Protein AF-0000000080987354 (afdb_homodimer)

InterPro domains:
  IPR000308 14-3-3 protein [PR00305] (146-175)
  IPR000308 14-3-3 protein [PR00305] (195-219)
  IPR000308 14-3-3 protein [PR00305] (226-248)
  IPR000308 14-3-3 protein [PR00305] (261-287)
  IPR000308 14-3-3 protein [PR00305] (288-314)
  IPR000308 14-3-3 protein [PR00305] (315-344)
  IPR000308 14-3-3 protein [PTHR18860] (112-346)
  IPR023409 14-3-3 protein, conserved site [PS00796] (152-162)
  IPR023409 14-3-3 protein, conserved site [PS00797] (324-343)
  IPR023410 14-3-3 domain [PF00244] (118-342)
  IPR023410 14-3-3 domain [SM00101] (112-355)
  IPR036815 14-3-3 domain superfamily [G3DSA:1.20.190.20] (98-355)
  IPR036815 14-3-3 domain superfamily [SSF48445] (111-344)

Solvent-accessible surface area (backbone atoms only — not comparable to full-atom values): 40795 Å² total; per-residue (Å²): 132,88,70,72,67,70,60,52,59,56,49,54,55,51,52,52,52,50,48,60,56,58,67,63,44,78,74,71,65,67,64,77,86,67,73,67,73,64,53,58,62,56,54,55,50,52,55,56,49,56,61,59,57,66,59,71,58,81,81,76,62,86,67,71,72,75,71,72,77,63,68,74,66,72,68,70,62,70,79,76,69,72,75,68,77,72,81,64,68,83,77,51,79,74,71,66,58,74,62,69,77,68,76,69,81,90,68,78,73,50,73,51,55,46,26,51,50,49,22,52,50,22,52,73,33,68,36,32,69,58,16,37,55,26,38,51,50,34,58,66,66,40,78,85,50,62,73,51,73,67,54,49,39,52,43,50,50,17,49,50,52,49,51,46,52,50,51,52,22,44,53,46,46,50,51,50,36,53,54,32,53,75,71,62,40,62,72,59,32,52,56,44,50,53,53,45,50,52,49,51,50,51,49,49,53,55,38,50,53,52,47,50,46,35,67,72,43,53,50,76,36,38,80,49,60,68,51,37,30,49,47,27,36,50,48,13,49,43,25,44,57,50,31,71,72,43,60,72,70,60,16,52,51,24,44,50,51,16,50,53,28,40,50,56,19,45,55,48,28,70,74,65,43,61,58,49,36,48,67,48,41,39,43,39,38,44,50,18,44,42,28,37,76,72,66,66,31,54,65,61,14,46,51,47,27,49,49,49,44,52,49,19,62,75,44,50,88,72,53,52,79,82,53,38,60,56,24,51,53,49,43,48,50,34,51,50,45,48,53,51,51,54,50,50,56,48,49,54,53,48,53,51,47,56,61,66,64,53,76,78,75,84,68,90,78,133,133,87,70,72,66,71,60,52,60,56,49,53,56,51,52,52,52,49,48,62,58,59,66,62,45,81,76,75,65,68,67,76,86,67,73,66,74,64,54,58,63,54,55,57,53,52,54,56,50,56,60,58,58,66,59,70,58,82,79,76,62,84,66,72,71,74,71,71,78,64,66,76,66,74,68,71,61,70,79,77,71,75,72,70,77,71,81,64,68,81,76,50,7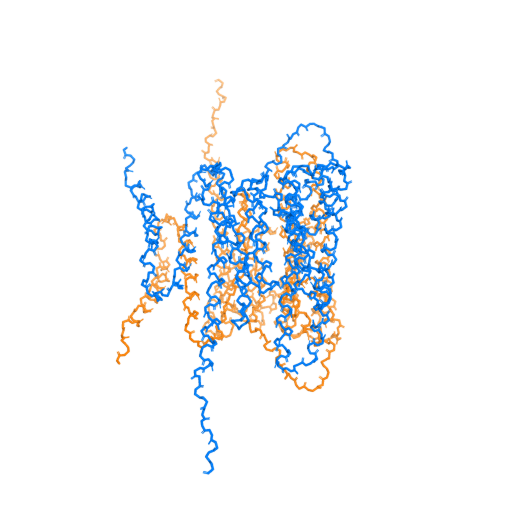8,74,72,67,59,75,62,67,76,68,77,68,81,91,69,79,75,49,73,52,54,46,25,52,50,49,23,52,52,22,53,72,33,68,36,32,70,59,16,37,54,25,39,50,50,35,58,67,66,40,78,85,49,63,73,50,73,66,52,49,40,52,42,49,51,18,50,49,54,49,49,47,52,50,51,51,23,45,53,46,48,51,52,51,36,54,53,32,52,76,70,64,39,62,70,59,30,54,55,43,49,52,52,45,50,52,49,51,50,52,49,48,52,53,37,50,52,53,47,49,47,37,68,72,44,52,48,75,36,38,80,50,60,70,51,39,29,50,46,26,35,51,48,12,49,43,26,42,56,48,30,72,74,43,59,71,70,58,16,52,52,22,44,50,49,15,52,53,27,40,50,54,20,47,55,49,28,71,74,66,45,60,60,48,35,48,66,50,41,40,42,38,42,42,50,18,44,42,29,35,73,73,66,66,31,56,67,61,13,44,50,45,27,49,50,49,45,53,49,17,62,74,46,49,87,73,54,53,78,82,55,38,59,56,24,50,53,48,45,49,51,37,50,50,44,48,53,52,53,54,52,50,56,49,50,54,52,47,53,50,48,57,62,69,62,54,74,79,77,84,66,90,79,134

Foldseek 3Di:
DPDPPVVVVVVVVVVVVVCVVVVPPVPVVPPDCPPPVVVVVVVVVVVVVVVVVVVPDPDPPLPPPPPPPPPPPPPPDPPPPPCPPADADPDLPPPSPVPPPPPDDDDDDDLLRVLLVVLVVCVVVVNLVVNLVSLVVNQVVDDLAADDSSSLSSNSVSLCSVLVVLLVVLVVLVVVLVVCVVVVVVVVNVVSVVVSVVSLVVLVVSLVVLLCSLVPHQCSSDDALLSNLQSLLVNLVSLLVNLLPDDDPSNVVSLVSNVVSLVVSQVSCVVHPQLLALSNLSSLSVVLSSCCPRVVNNPVSLVSLVVSLVRNVVCLVVDDPVSNVSSVVSSVSSVVSNVSSVVVVVVVVVVVVVVVPPDPPPPDDD/DPDPPVVVVVVVVVVVVVCVVVVPPVPVVPDDCPPVVVVVVVVVVVVVVVVVVVPPDPDPPLPQPPPPPPPPPVPPDPPPPPCPPADADPDLPPPSPVPPPPPDDDDDDDLLRVLLVVLVVCVVVVNLVVNLVSLVVNQVVDDLAADDSSSLSSNSVSLCSVLVVLLVVLVVLVVVLVVCVVVVVVVVNVVSVVVSVVSLVVLVVSLVVLLCSLVPHQCSSDDALLSNLQSLLVNLVSLLVNLLPDDDPSNVVSLVSNVVSLVVSQVSCVVHPQLLALSNLSSLSVVLSSCCPRVVNNPVSLVSLVVSLVRNVVCLVVDDPVSNVSSVVSSVSSVVSNVSSVVVVVVVVVVVVVVVPPPPPPPDDD

Nearest PDB structures (foldseek):
  8qtf-assembly1_B  TM=9.811E-01  e=9.400E-25  Arabidopsis thaliana
  5nwk-assembly2_B  TM=9.697E-01  e=3.583E-25  Nicotiana tabacum
  1o9c-assembly1_A-2  TM=9.876E-01  e=1.981E-24  Nicotiana tabacum
  1o9e-assembly1_A  TM=9.869E-01  e=2.259E-24  Nicotiana tabacum
  5nwk-assembly1_G  TM=9.893E-01  e=1.736E-24  Nicotiana tabacum

Radius of gyration: 29.27 Å; Cα contacts (8 Å, |Δi|>4): 600; chains: 2; bounding box: 124×73×69 Å

Structure (mmCIF, N/CA/C/O backbone):
data_AF-0000000080987354-model_v1
#
loop_
_entity.id
_entity.type
_entity.pdbx_description
1 polymer '14-3-3 domain-containing protein'
#
loop_
_atom_site.group_PDB
_atom_site.id
_atom_site.type_symbol
_atom_site.label_atom_id
_atom_site.label_alt_id
_atom_site.label_comp_id
_atom_site.label_asym_id
_atom_site.label_entity_id
_atom_site.label_seq_id
_atom_site.pdbx_PDB_ins_code
_atom_site.Cartn_x
_atom_site.Cartn_y
_atom_site.Cartn_z
_atom_site.occupancy
_atom_site.B_iso_or_equiv
_atom_site.auth_seq_id
_atom_site.auth_comp_id
_atom_site.auth_asym_id
_atom_site.auth_atom_id
_atom_site.pdbx_PDB_model_num
ATOM 1 N N . MET A 1 1 ? 24.188 21.422 -40.969 1 19.66 1 MET A N 1
ATOM 2 C CA . MET A 1 1 ? 23.125 22.406 -41.094 1 19.66 1 MET A CA 1
ATOM 3 C C . MET A 1 1 ? 21.812 21.875 -40.531 1 19.66 1 MET A C 1
ATOM 5 O O . MET A 1 1 ? 21.047 21.203 -41.25 1 19.66 1 MET A O 1
ATOM 9 N N . PHE A 1 2 ? 21.891 21.156 -39.375 1 25.34 2 PHE A N 1
ATOM 10 C CA . PHE A 1 2 ? 21.047 20.375 -38.469 1 25.34 2 PHE A CA 1
ATOM 11 C C . PHE A 1 2 ? 19.781 21.156 -38.125 1 25.34 2 PHE A C 1
ATOM 13 O O . PHE A 1 2 ? 19.844 22.172 -37.438 1 25.34 2 PHE A O 1
ATOM 20 N N . ASP A 1 3 ? 18.766 21.156 -39.031 1 23.64 3 ASP A N 1
ATOM 21 C CA . ASP A 1 3 ? 17.672 22.016 -39.5 1 23.64 3 ASP A CA 1
ATOM 22 C C . ASP A 1 3 ? 16.766 22.422 -38.344 1 23.64 3 ASP A C 1
ATOM 24 O O . ASP A 1 3 ? 16.719 21.734 -37.312 1 23.64 3 ASP A O 1
ATOM 28 N N . SER A 1 4 ? 16.156 23.734 -38.375 1 25.22 4 SER A N 1
ATOM 29 C CA . SER A 1 4 ? 15.242 24.766 -37.906 1 25.22 4 SER A CA 1
ATOM 30 C C . SER A 1 4 ? 13.883 24.172 -37.531 1 25.22 4 SER A C 1
ATOM 32 O O . SER A 1 4 ? 13.078 24.844 -36.875 1 25.22 4 SER A O 1
ATOM 34 N N . ASN A 1 5 ? 13.547 23.047 -38.188 1 24.89 5 ASN A N 1
ATOM 35 C CA . ASN A 1 5 ? 12.141 22.641 -38.125 1 24.89 5 ASN A CA 1
ATOM 36 C C . ASN A 1 5 ? 11.797 22.047 -36.75 1 24.89 5 ASN A C 1
ATOM 38 O O . ASN A 1 5 ? 10.625 21.906 -36.406 1 24.89 5 ASN A O 1
ATOM 42 N N . LEU A 1 6 ? 12.781 21.328 -36.094 1 26.95 6 LEU A N 1
ATOM 43 C CA . LEU A 1 6 ? 12.43 20.703 -34.812 1 26.95 6 LEU A CA 1
ATOM 44 C C . LEU A 1 6 ? 12.172 21.766 -33.75 1 26.95 6 LEU A C 1
ATOM 46 O O . LEU A 1 6 ? 11.508 21.5 -32.75 1 26.95 6 LEU A O 1
ATOM 50 N N . TYR A 1 7 ? 12.836 23.016 -33.969 1 26.66 7 TYR A N 1
ATOM 51 C CA . TYR A 1 7 ? 12.656 24.141 -33.031 1 26.66 7 TYR A CA 1
ATOM 52 C C . TYR A 1 7 ? 11.25 24.703 -33.125 1 26.66 7 TYR A C 1
ATOM 54 O O . TYR A 1 7 ? 10.727 25.266 -32.156 1 26.66 7 TYR A O 1
ATOM 62 N N . HIS A 1 8 ? 10.727 24.734 -34.375 1 26.8 8 HIS A N 1
ATOM 63 C CA . HIS A 1 8 ? 9.43 25.391 -34.562 1 26.8 8 HIS A CA 1
ATOM 64 C C . HIS A 1 8 ? 8.32 24.625 -33.875 1 26.8 8 HIS A C 1
ATOM 66 O O . HIS A 1 8 ? 7.336 25.203 -33.406 1 26.8 8 HIS A O 1
ATOM 72 N N . HIS A 1 9 ? 8.43 23.281 -33.875 1 27.08 9 HIS A N 1
ATOM 73 C CA . HIS A 1 9 ? 7.309 22.547 -33.281 1 27.08 9 HIS A CA 1
ATOM 74 C C . HIS A 1 9 ? 7.285 22.688 -31.766 1 27.08 9 HIS A C 1
ATOM 76 O O . HIS A 1 9 ? 6.23 22.531 -31.141 1 27.08 9 HIS A O 1
ATOM 82 N N . ALA A 1 10 ? 8.484 22.906 -31.141 1 27.75 10 ALA A N 1
ATOM 83 C CA . ALA A 1 10 ? 8.523 23.125 -29.703 1 27.75 10 ALA A CA 1
ATOM 84 C C . ALA A 1 10 ? 7.879 24.469 -29.328 1 27.75 10 ALA A C 1
ATOM 86 O O . ALA A 1 10 ? 7.242 24.578 -28.281 1 27.75 10 ALA A O 1
ATOM 87 N N . ILE A 1 11 ? 8.062 25.5 -30.25 1 28.14 11 ILE A N 1
ATOM 88 C CA . ILE A 1 11 ? 7.523 26.828 -29.969 1 28.14 11 ILE A CA 1
ATOM 89 C C . ILE A 1 11 ? 5.996 26.781 -30.016 1 28.14 11 ILE A C 1
ATOM 91 O O . ILE A 1 11 ? 5.324 27.438 -29.219 1 28.14 11 ILE A O 1
ATOM 95 N N . HIS A 1 12 ? 5.465 25.984 -30.922 1 28.22 12 HIS A N 1
ATOM 96 C CA . HIS A 1 12 ? 4.008 26.016 -31.016 1 28.22 12 HIS A CA 1
ATOM 97 C C . HIS A 1 12 ? 3.363 25.359 -29.797 1 28.22 12 HIS A C 1
ATOM 99 O O . HIS A 1 12 ? 2.193 25.609 -29.5 1 28.22 12 HIS A O 1
ATOM 105 N N . VAL A 1 13 ? 4.129 24.422 -29.203 1 28.81 13 VAL A N 1
ATOM 106 C CA . VAL A 1 13 ? 3.52 23.828 -28.016 1 28.81 13 VAL A CA 1
ATOM 107 C C . VAL A 1 13 ? 3.545 24.844 -26.875 1 28.81 13 VAL A C 1
ATOM 109 O O . VAL A 1 13 ? 2.594 24.938 -26.094 1 28.81 13 VAL A O 1
ATOM 112 N N . GLN A 1 14 ? 4.555 25.781 -26.891 1 27.77 14 GLN A N 1
ATOM 113 C CA . GLN A 1 14 ? 4.559 26.844 -25.875 1 27.77 14 GLN A CA 1
ATOM 114 C C . GLN A 1 14 ? 3.41 27.812 -26.094 1 27.77 14 GLN A C 1
ATOM 116 O O . GLN A 1 14 ? 2.768 28.25 -25.141 1 27.77 14 GLN A O 1
ATOM 121 N N . SER A 1 15 ? 3.213 28.219 -27.312 1 29.03 15 SER A N 1
ATOM 122 C CA . SER A 1 15 ? 2.178 29.219 -27.578 1 29.03 15 SER A CA 1
ATOM 123 C C . SER A 1 15 ? 0.788 28.656 -27.297 1 29.03 15 SER A C 1
ATOM 125 O O . SER A 1 15 ? -0.123 29.391 -26.922 1 29.03 15 SER A O 1
ATOM 127 N N . ALA A 1 16 ? 0.668 27.359 -27.516 1 27.86 16 ALA A N 1
ATOM 128 C CA . ALA A 1 16 ? -0.655 26.828 -27.188 1 27.86 16 ALA A CA 1
ATOM 129 C C . ALA A 1 16 ? -0.905 26.844 -25.688 1 27.86 16 ALA A C 1
ATOM 131 O O . ALA A 1 16 ? -2.025 27.109 -25.234 1 27.86 16 ALA A O 1
ATOM 132 N N . TRP A 1 17 ? 0.173 26.766 -24.891 1 28.03 17 TRP A N 1
ATOM 133 C CA . TRP A 1 17 ? -0.014 26.891 -23.438 1 28.03 17 TRP A CA 1
ATOM 134 C C . TRP A 1 17 ? -0.324 28.328 -23.062 1 28.03 17 TRP A C 1
ATOM 136 O O . TRP A 1 17 ? -1.15 28.594 -22.188 1 28.03 17 TRP A O 1
ATOM 146 N N . GLU A 1 18 ? 0.275 29.297 -23.703 1 31.09 18 GLU A N 1
ATOM 147 C CA . GLU A 1 18 ? -0.041 30.703 -23.422 1 31.09 18 GLU A CA 1
ATOM 148 C C . GLU A 1 18 ? -1.485 31.016 -23.781 1 31.09 18 GLU A C 1
ATOM 150 O O . GLU A 1 18 ? -2.158 31.781 -23.078 1 31.09 18 GLU A O 1
ATOM 155 N N . CYS A 1 19 ? -1.958 30.484 -24.828 1 27.88 19 CYS A N 1
ATOM 156 C CA . CYS A 1 19 ? -3.334 30.797 -25.203 1 27.88 19 CYS A CA 1
ATOM 157 C C . CYS A 1 19 ? -4.316 30.156 -24.234 1 27.88 19 CYS A C 1
ATOM 159 O O . CYS A 1 19 ? -5.348 30.75 -23.906 1 27.88 19 CYS A O 1
ATOM 161 N N . VAL A 1 20 ? -3.988 28.984 -23.734 1 29.02 20 VAL A N 1
ATOM 162 C CA . VAL A 1 20 ? -4.934 28.438 -22.766 1 29.02 20 VAL A CA 1
ATOM 163 C C . VAL A 1 20 ? -4.922 29.297 -21.484 1 29.02 20 VAL A C 1
ATOM 165 O O . VAL A 1 20 ? -5.977 29.578 -20.922 1 29.02 20 VAL A O 1
ATOM 168 N N . ILE A 1 21 ? -3.771 29.906 -21.109 1 29.06 21 ILE A N 1
ATOM 169 C CA . ILE A 1 21 ? -3.797 30.766 -19.938 1 29.06 21 ILE A CA 1
ATOM 170 C C . ILE A 1 21 ? -4.488 32.094 -20.281 1 29.06 21 ILE A C 1
ATOM 172 O O . ILE A 1 21 ? -5.238 32.625 -19.469 1 29.06 21 ILE A O 1
ATOM 176 N N . HIS A 1 22 ? -4.191 32.656 -21.438 1 28.95 22 HIS A N 1
ATOM 177 C CA . HIS A 1 22 ? -4.82 33.938 -21.719 1 28.95 22 HIS A CA 1
ATOM 178 C C . HIS A 1 22 ? -6.32 33.781 -21.953 1 28.95 22 HIS A C 1
ATOM 180 O O . HIS A 1 22 ? -7.043 34.781 -22.094 1 28.95 22 HIS A O 1
ATOM 186 N N . ALA A 1 23 ? -6.723 32.688 -22.438 1 29.28 23 ALA A N 1
ATOM 187 C CA . ALA A 1 23 ? -8.164 32.594 -22.672 1 29.28 23 ALA A CA 1
ATOM 188 C C . ALA A 1 23 ? -8.93 32.719 -21.359 1 29.28 23 ALA A C 1
ATOM 190 O O . ALA A 1 23 ? -10.164 32.844 -21.375 1 29.28 23 ALA A O 1
ATOM 191 N N . PHE A 1 24 ? -8.234 32.594 -20.203 1 29.56 24 PHE A N 1
ATOM 192 C CA . PHE A 1 24 ? -9 32.844 -18.984 1 29.56 24 PHE A CA 1
ATOM 193 C C . PHE A 1 24 ? -9.047 34.312 -18.656 1 29.56 24 PHE A C 1
ATOM 195 O O . PHE A 1 24 ? -8.328 34.781 -17.781 1 29.56 24 PHE A O 1
ATOM 202 N N . SER A 1 25 ? -9.133 35.125 -19.719 1 24.88 25 SER A N 1
ATOM 203 C CA . SER A 1 25 ? -9.477 36.5 -19.297 1 24.88 25 SER A CA 1
ATOM 204 C C . SER A 1 25 ? -10.734 36.5 -18.438 1 24.88 25 SER A C 1
ATOM 206 O O . SER A 1 25 ? -11.68 35.75 -18.703 1 24.88 25 SER A O 1
ATOM 208 N N . PRO A 1 26 ? -10.625 37.188 -17.188 1 27.36 26 PRO A N 1
ATOM 209 C CA . PRO A 1 26 ? -11.727 37.25 -16.234 1 27.36 26 PRO A CA 1
ATOM 210 C C . PRO A 1 26 ? -13.062 37.594 -16.891 1 27.36 26 PRO A C 1
ATOM 212 O O . PRO A 1 26 ? -14.125 37.25 -16.359 1 27.36 26 PRO A O 1
ATOM 215 N N . ASP A 1 27 ? -13.008 38.562 -17.812 1 26.31 27 ASP A N 1
ATOM 216 C CA . ASP A 1 27 ? -14.305 39.094 -18.188 1 26.31 27 ASP A CA 1
ATOM 217 C C . ASP A 1 27 ? -15.133 38.094 -18.969 1 26.31 27 ASP A C 1
ATOM 219 O O . ASP A 1 27 ? -16.344 38.25 -19.141 1 26.31 27 ASP A O 1
ATOM 223 N N . LYS A 1 28 ? -14.391 37.438 -19.953 1 29.59 28 LYS A N 1
ATOM 224 C CA . LYS A 1 28 ? -15.305 36.688 -20.812 1 29.59 28 LYS A CA 1
ATOM 225 C C . LYS A 1 28 ? -15.797 35.438 -20.109 1 29.59 28 LYS A C 1
ATOM 227 O O . LYS A 1 28 ? -16.125 34.438 -20.766 1 29.59 28 LYS A O 1
ATOM 232 N N . ILE A 1 29 ? -15.438 35.156 -18.797 1 28.23 29 ILE A N 1
ATOM 233 C CA . ILE A 1 29 ? -16.016 34 -18.078 1 28.23 29 ILE A CA 1
ATOM 234 C C . ILE A 1 29 ? -17.531 34.094 -18.109 1 28.23 29 ILE A C 1
ATOM 236 O O . ILE A 1 29 ? -18.219 33.312 -17.438 1 28.23 29 ILE A O 1
ATOM 240 N N . LYS A 1 30 ? -18.031 35.188 -18.609 1 25.94 30 LYS A N 1
ATOM 241 C CA . LYS A 1 30 ? -19.469 35.25 -18.453 1 25.94 30 LYS A CA 1
ATOM 242 C C . LYS A 1 30 ? -20.156 34.188 -19.297 1 25.94 30 LYS A C 1
ATOM 244 O O . LYS A 1 30 ? -21.391 34.156 -19.391 1 25.94 30 LYS A O 1
ATOM 249 N N . THR A 1 31 ? -19.562 33.875 -20.453 1 25.83 31 THR A N 1
ATOM 250 C CA . THR A 1 31 ? -20.484 33.031 -21.203 1 25.83 31 THR A CA 1
ATOM 251 C C . THR A 1 31 ? -20.641 31.656 -20.547 1 25.83 31 THR A C 1
ATOM 253 O O . THR A 1 31 ? -19.672 31.094 -20.031 1 25.83 31 THR A O 1
ATOM 256 N N . PRO A 1 32 ? -21.984 31.062 -20.344 1 24.58 32 PRO A N 1
ATOM 257 C CA . PRO A 1 32 ? -22.469 30 -19.469 1 24.58 32 PRO A CA 1
ATOM 258 C C . PRO A 1 32 ? -21.578 28.75 -19.5 1 24.58 32 PRO A C 1
ATOM 260 O O . PRO A 1 32 ? -20.688 28.641 -20.344 1 24.58 32 PRO A O 1
ATOM 263 N N . VAL A 1 33 ? -22.25 27.547 -19.203 1 24.59 33 VAL A N 1
ATOM 264 C CA . VAL A 1 33 ? -22.047 26.188 -18.719 1 24.59 33 VAL A CA 1
ATOM 265 C C . VAL A 1 33 ? -21.25 25.391 -19.766 1 24.59 33 VAL A C 1
ATOM 267 O O . VAL A 1 33 ? -21.844 24.734 -20.641 1 24.59 33 VAL A O 1
ATOM 270 N N . LEU A 1 34 ? -20.5 25.984 -20.672 1 25.8 34 LEU A N 1
ATOM 271 C CA . LEU A 1 34 ? -19.844 25 -21.516 1 25.8 34 LEU A CA 1
ATOM 272 C C . LEU A 1 34 ? -19.078 24 -20.656 1 25.8 34 LEU A C 1
ATOM 274 O O . LEU A 1 34 ? -18.375 24.375 -19.719 1 25.8 34 LEU A O 1
ATOM 278 N N . ASP A 1 35 ? -19.484 22.641 -20.766 1 26.28 35 ASP A N 1
ATOM 279 C CA . ASP A 1 35 ? -19.266 21.453 -19.938 1 26.28 35 ASP A CA 1
ATOM 280 C C . ASP A 1 35 ? -17.766 21.234 -19.688 1 26.28 35 ASP A C 1
ATOM 282 O O . ASP A 1 35 ? -17.016 20.984 -20.641 1 26.28 35 ASP A O 1
ATOM 286 N N . SER A 1 36 ? -17.172 22.047 -18.891 1 26.66 36 SER A N 1
ATOM 287 C CA . SER A 1 36 ? -15.859 22.031 -18.266 1 26.66 36 SER A CA 1
ATOM 288 C C . SER A 1 36 ? -15.398 20.594 -18 1 26.66 36 SER A C 1
ATOM 290 O O . SER A 1 36 ? -14.289 20.375 -17.516 1 26.66 36 SER A O 1
ATOM 292 N N . TYR A 1 37 ? -16.406 19.688 -18.078 1 26.3 37 TYR A N 1
ATOM 293 C CA . TYR A 1 37 ? -16.016 18.328 -17.719 1 26.3 37 TYR A CA 1
ATOM 294 C C . TYR A 1 37 ? -15.094 17.719 -18.766 1 26.3 37 TYR A C 1
ATOM 296 O O . TYR A 1 37 ? -14.578 16.609 -18.594 1 26.3 37 TYR A O 1
ATOM 304 N N . LEU A 1 38 ? -15.164 18.344 -20.031 1 26.86 38 LEU A N 1
ATOM 305 C CA . LEU A 1 38 ? -14.375 17.688 -21.062 1 26.86 38 LEU A CA 1
ATOM 306 C C . LEU A 1 38 ? -12.891 17.969 -20.891 1 26.86 38 LEU A C 1
ATOM 308 O O . LEU A 1 38 ? -12.055 17.359 -21.562 1 26.86 38 LEU A O 1
ATOM 312 N N . PHE A 1 39 ? -12.602 19.078 -20.219 1 27.8 39 PHE A N 1
ATOM 313 C CA . PHE A 1 39 ? -11.203 19.5 -20.266 1 27.8 39 PHE A CA 1
ATOM 314 C C . PHE A 1 39 ? -10.352 18.625 -19.344 1 27.8 39 PHE A C 1
ATOM 316 O O . PHE A 1 39 ? -9.125 18.656 -19.422 1 27.8 39 PHE A O 1
ATOM 323 N N . LEU A 1 40 ? -10.969 18 -18.406 1 27.75 40 LEU A N 1
ATOM 324 C CA . LEU A 1 40 ? -10.094 17.344 -17.438 1 27.75 40 LEU A CA 1
ATOM 325 C C . LEU A 1 40 ? -9.359 16.172 -18.078 1 27.75 40 LEU A C 1
ATOM 327 O O . LEU A 1 40 ? -8.211 15.891 -17.734 1 27.75 40 LEU A O 1
ATOM 331 N N . PRO A 1 41 ? -10.031 15.477 -18.953 1 28.95 41 PRO A N 1
ATOM 332 C CA . PRO A 1 41 ? -9.258 14.344 -19.484 1 28.95 41 PRO A CA 1
ATOM 333 C C . PRO A 1 41 ? -8.133 14.781 -20.422 1 28.95 41 PRO A C 1
ATOM 335 O O . PRO A 1 41 ? -7.125 14.086 -20.547 1 28.95 41 PRO A O 1
ATOM 338 N N . VAL A 1 42 ? -8.289 15.93 -21.094 1 28.94 42 VAL A N 1
ATOM 339 C CA . VAL A 1 42 ? -7.258 16.312 -22.062 1 28.94 42 VAL A CA 1
ATOM 340 C C . VAL A 1 42 ? -6.004 16.766 -21.312 1 28.94 42 VAL A C 1
ATOM 342 O O . VAL A 1 42 ? -4.883 16.516 -21.766 1 28.94 42 VAL A O 1
ATOM 345 N N . LEU A 1 43 ? -6.16 17.438 -20.203 1 28.59 43 LEU A N 1
ATOM 346 C CA . LEU A 1 43 ? -4.957 17.906 -19.531 1 28.59 43 LEU A CA 1
ATOM 347 C C . LEU A 1 43 ? -4.148 16.734 -18.984 1 28.59 43 LEU A C 1
ATOM 349 O O . LEU A 1 43 ? -2.916 16.766 -19 1 28.59 43 LEU A O 1
ATOM 353 N N . PHE A 1 44 ? -4.84 15.75 -18.516 1 28.42 44 PHE A N 1
ATOM 354 C CA . PHE A 1 44 ? -4.047 14.672 -17.938 1 28.42 44 PHE A CA 1
ATOM 355 C C . PHE A 1 44 ? -3.355 13.867 -19.031 1 28.42 44 PHE A C 1
ATOM 357 O O . PHE A 1 44 ? -2.293 13.289 -18.812 1 28.42 44 PHE A O 1
ATOM 364 N N . SER A 1 45 ? -3.939 13.781 -20.188 1 28.48 45 SER A N 1
ATOM 365 C CA . SER A 1 45 ? -3.24 13.07 -21.25 1 28.48 45 SER A CA 1
ATOM 366 C C . SER A 1 45 ? -2.002 13.836 -21.719 1 28.48 45 SER A C 1
ATOM 368 O O . SER A 1 45 ? -0.987 13.227 -22.062 1 28.48 45 SER A O 1
ATOM 370 N N . SER A 1 46 ? -2.072 15.078 -21.797 1 28.59 46 SER A N 1
ATOM 371 C CA . SER A 1 46 ? -0.918 15.836 -22.266 1 28.59 46 SER A CA 1
ATOM 372 C C . SER A 1 46 ? 0.223 15.789 -21.25 1 28.59 46 SER A C 1
ATOM 374 O O . SER A 1 46 ? 1.396 15.766 -21.625 1 28.59 46 SER A O 1
ATOM 376 N N . LEU A 1 47 ? -0.093 15.805 -20 1 29 47 LEU A N 1
ATOM 377 C CA . LEU A 1 47 ? 1.006 15.719 -19.047 1 29 47 LEU A CA 1
ATOM 378 C C . LEU A 1 47 ? 1.662 14.336 -19.094 1 29 47 LEU A C 1
ATOM 380 O O . LEU A 1 47 ? 2.883 14.227 -18.969 1 29 47 LEU A O 1
ATOM 384 N N . THR A 1 48 ? 0.896 13.32 -19.375 1 27.56 48 THR A N 1
ATOM 385 C CA . THR A 1 48 ? 1.547 12.016 -19.469 1 27.56 48 THR A CA 1
ATOM 386 C C . THR A 1 48 ? 2.406 11.922 -20.719 1 27.56 48 THR A C 1
ATOM 388 O O . THR A 1 48 ? 3.461 11.281 -20.719 1 27.56 48 THR A O 1
ATOM 391 N N . LEU A 1 49 ? 2.002 12.539 -21.766 1 27.66 49 LEU A N 1
ATOM 392 C CA . LEU A 1 49 ? 2.84 12.469 -22.969 1 27.66 49 LEU A CA 1
ATOM 393 C C . LEU A 1 49 ? 4.152 13.219 -22.75 1 27.66 49 LEU A C 1
ATOM 395 O O . LEU A 1 49 ? 5.195 12.805 -23.25 1 27.6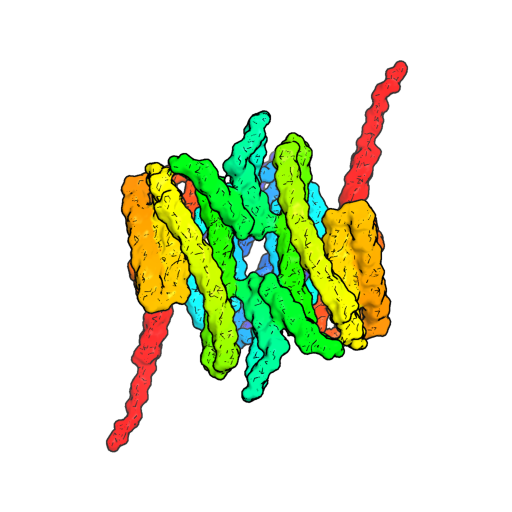6 49 LEU A O 1
ATOM 399 N N . LYS A 1 50 ? 4.043 14.383 -22.172 1 27.84 50 LYS A N 1
ATOM 400 C CA . LYS A 1 50 ? 5.285 15.141 -22.047 1 27.84 50 LYS A CA 1
ATOM 401 C C . LYS A 1 50 ? 6.324 14.359 -21.25 1 27.84 50 LYS A C 1
ATOM 403 O O . LYS A 1 50 ? 7.52 14.43 -21.547 1 27.84 50 LYS A O 1
ATOM 408 N N . LEU A 1 51 ? 5.852 13.617 -20.312 1 27.69 51 LEU A N 1
ATOM 409 C CA . LEU A 1 51 ? 6.867 12.969 -19.484 1 27.69 51 LEU A CA 1
ATOM 410 C C . LEU A 1 51 ? 7.555 11.844 -20.25 1 27.69 51 LEU A C 1
ATOM 412 O O . LEU A 1 51 ? 8.75 11.6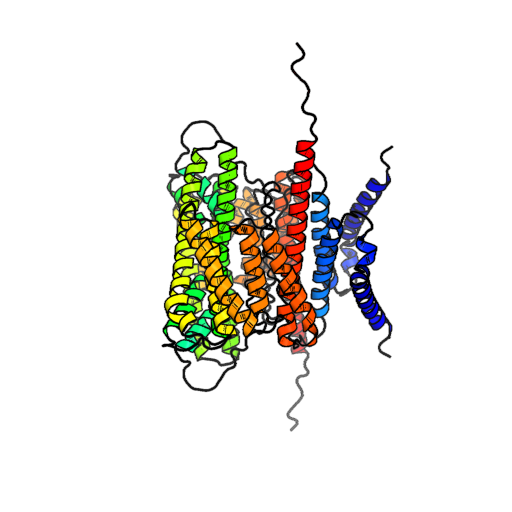02 -20.062 1 27.69 51 LEU A O 1
ATOM 416 N N . THR A 1 52 ? 6.867 11.227 -21.188 1 27.38 52 THR A N 1
ATOM 417 C CA . THR A 1 52 ? 7.582 10.148 -21.844 1 27.38 52 THR A CA 1
ATOM 418 C C . THR A 1 52 ? 8.578 10.703 -22.859 1 27.38 52 THR A C 1
ATOM 420 O O . THR A 1 52 ? 9.539 10.023 -23.234 1 27.38 52 THR A O 1
ATOM 423 N N . TYR A 1 53 ? 8.266 11.758 -23.469 1 25.25 53 TYR A N 1
ATOM 424 C CA . TYR A 1 53 ? 9.203 12.195 -24.5 1 25.25 53 TYR A CA 1
ATOM 425 C C . TYR A 1 53 ? 10.562 12.531 -23.891 1 25.25 53 TYR A C 1
ATOM 427 O O . TYR A 1 53 ? 11.602 12.375 -24.547 1 25.25 53 TYR A O 1
ATOM 435 N N . ASN A 1 54 ? 10.555 13.188 -22.844 1 27.11 54 ASN A N 1
ATOM 436 C CA . ASN A 1 54 ? 11.859 13.656 -22.406 1 27.11 54 ASN A CA 1
ATOM 437 C C . ASN A 1 54 ? 12.773 12.484 -22.031 1 27.11 54 ASN A C 1
ATOM 439 O O . ASN A 1 54 ? 13.859 12.695 -21.469 1 27.11 54 ASN A O 1
ATOM 443 N N . VAL A 1 55 ? 12.211 11.281 -22.016 1 24.5 55 VAL A N 1
ATOM 444 C CA . VAL A 1 55 ? 13.141 10.258 -21.531 1 24.5 55 VAL A CA 1
ATOM 445 C C . VAL A 1 55 ? 14.109 9.883 -22.656 1 24.5 55 VAL A C 1
ATOM 447 O O . VAL A 1 55 ? 15.125 9.227 -22.406 1 24.5 55 VAL A O 1
ATOM 450 N N . LYS A 1 56 ? 13.781 9.961 -23.891 1 26.34 56 LYS A N 1
ATOM 451 C CA . LYS A 1 56 ? 14.812 9.453 -24.781 1 26.34 56 LYS A CA 1
ATOM 452 C C . LYS A 1 56 ? 16.062 10.344 -24.75 1 26.34 56 LYS A C 1
ATOM 454 O O . LYS A 1 56 ? 17.047 10.07 -25.438 1 26.34 56 LYS A O 1
ATOM 459 N N . GLN A 1 57 ? 15.922 11.672 -24.703 1 23.7 57 GLN A N 1
ATOM 460 C CA . GLN A 1 57 ? 17.203 12.336 -24.844 1 23.7 57 GLN A CA 1
ATOM 461 C C . GLN A 1 57 ? 18.188 11.891 -23.766 1 23.7 57 GLN A C 1
ATOM 463 O O . GLN A 1 57 ? 17.781 11.547 -22.656 1 23.7 57 GLN A O 1
ATOM 468 N N . LYS A 1 58 ? 19.625 11.688 -24.109 1 27.94 58 LYS A N 1
ATOM 469 C CA . LYS A 1 58 ? 20.766 11.109 -23.422 1 27.94 58 LYS A CA 1
ATOM 470 C C . LYS A 1 58 ? 20.734 11.43 -21.938 1 27.94 58 LYS A C 1
ATOM 472 O O . LYS A 1 58 ? 20.938 10.547 -21.094 1 27.94 58 LYS A O 1
ATOM 477 N N . LYS A 1 59 ? 21.438 12.688 -21.672 1 24.81 59 LYS A N 1
ATOM 478 C CA . LYS A 1 59 ? 21.969 13.062 -20.359 1 24.81 59 LYS A CA 1
ATOM 479 C C . LYS A 1 59 ? 20.844 13.266 -19.344 1 24.81 59 LYS A C 1
ATOM 481 O O . LYS A 1 59 ? 20.016 14.156 -19.516 1 24.81 59 LYS A O 1
ATOM 486 N N . LEU A 1 60 ? 20.234 12.125 -18.859 1 25.27 60 LEU A N 1
ATOM 487 C CA . LEU A 1 60 ? 19.25 12.008 -17.797 1 25.27 60 LEU A CA 1
ATOM 488 C C . LEU A 1 60 ? 19.406 13.117 -16.766 1 25.27 60 LEU A C 1
ATOM 490 O O . LEU A 1 60 ? 20.297 13.055 -15.914 1 25.27 60 LEU A O 1
ATOM 494 N N . THR A 1 61 ? 19.516 14.312 -17.328 1 22.8 61 THR A N 1
ATOM 495 C CA . THR A 1 61 ? 19.5 15.359 -16.312 1 22.8 61 THR A CA 1
ATOM 496 C C . THR A 1 61 ? 18.406 15.109 -15.281 1 22.8 61 THR A C 1
ATOM 498 O O . THR A 1 61 ? 17.422 14.422 -15.578 1 22.8 61 THR A O 1
ATOM 501 N N . ASN A 1 62 ? 18.719 15.367 -14.008 1 23.44 62 ASN A N 1
ATOM 502 C CA . ASN A 1 62 ? 18.078 15.289 -12.703 1 23.44 62 ASN A CA 1
ATOM 503 C C . ASN A 1 62 ? 16.625 15.789 -12.75 1 23.44 62 ASN A C 1
ATOM 505 O O . ASN A 1 62 ? 16.344 16.922 -12.367 1 23.44 62 ASN A O 1
ATOM 509 N N . GLN A 1 63 ? 16.078 15.695 -13.961 1 23.14 63 GLN A N 1
ATOM 510 C CA . GLN A 1 63 ? 14.773 16.359 -13.898 1 23.14 63 GLN A CA 1
ATOM 511 C C . GLN A 1 63 ? 13.859 15.703 -12.867 1 23.14 63 GLN A C 1
ATOM 513 O O . GLN A 1 63 ? 13.781 14.477 -12.805 1 23.14 63 GLN A O 1
ATOM 518 N N . ARG A 1 64 ? 13.453 16.453 -11.867 1 25.45 64 ARG A N 1
ATOM 519 C CA . ARG A 1 64 ? 12.562 16.281 -10.727 1 25.45 64 ARG A CA 1
ATOM 520 C C . ARG A 1 64 ? 11.203 15.734 -11.164 1 25.45 64 ARG A C 1
ATOM 522 O O . ARG A 1 64 ? 10.477 16.391 -11.906 1 25.45 64 ARG A O 1
ATOM 529 N N . HIS A 1 65 ? 11.195 14.492 -11.594 1 23.86 65 HIS A N 1
ATOM 530 C CA . HIS A 1 65 ? 9.867 14 -11.906 1 23.86 65 HIS A CA 1
ATOM 531 C C . HIS A 1 65 ? 8.953 14.047 -10.688 1 23.86 65 HIS A C 1
ATOM 533 O O . HIS A 1 65 ? 9.328 13.586 -9.602 1 23.86 65 HIS A O 1
ATOM 539 N N . TYR A 1 66 ? 8.281 15.07 -10.539 1 21.52 66 TYR A N 1
ATOM 540 C CA . TYR A 1 66 ? 7.254 15.188 -9.508 1 21.52 66 TYR A CA 1
ATOM 541 C C . TYR A 1 66 ? 6.254 14.039 -9.602 1 21.52 66 TYR A C 1
ATOM 543 O O . TYR A 1 66 ? 5.688 13.789 -10.672 1 21.52 66 TYR A O 1
ATOM 551 N N . PHE A 1 67 ? 6.645 13.039 -8.969 1 23.22 67 PHE A N 1
ATOM 552 C CA . PHE A 1 67 ? 5.613 12.016 -8.844 1 23.22 67 PHE A CA 1
ATOM 553 C C . PHE A 1 67 ? 4.406 12.555 -8.086 1 23.22 67 PHE A C 1
ATOM 555 O O . PHE A 1 67 ? 4.516 12.945 -6.922 1 23.22 67 PHE A O 1
ATOM 562 N N . LEU A 1 68 ? 3.584 13.25 -8.688 1 22.12 68 LEU A N 1
ATOM 563 C CA . LEU A 1 68 ? 2.283 13.477 -8.07 1 22.12 68 LEU A CA 1
ATOM 564 C C . LEU A 1 68 ? 1.639 12.156 -7.668 1 22.12 68 LEU A C 1
ATOM 566 O O . LEU A 1 68 ? 1.424 11.281 -8.516 1 22.12 68 LEU A O 1
ATOM 570 N N . LEU A 1 69 ? 2.062 11.719 -6.535 1 23.39 69 LEU A N 1
ATOM 571 C CA . LEU A 1 69 ? 1.323 10.586 -5.984 1 23.39 69 LEU A CA 1
ATOM 572 C C . LEU A 1 69 ? -0.18 10.789 -6.148 1 23.39 69 LEU A C 1
ATOM 574 O O . LEU A 1 69 ? -0.771 11.648 -5.492 1 23.39 69 LEU A O 1
ATOM 578 N N . PHE A 1 70 ? -0.581 10.766 -7.34 1 24.12 70 PHE A N 1
ATOM 579 C CA . PHE A 1 70 ? -2.021 10.641 -7.523 1 24.12 70 PHE A CA 1
ATOM 580 C C . PHE A 1 70 ? -2.551 9.398 -6.809 1 24.12 70 PHE A C 1
ATOM 582 O O . PHE A 1 70 ? -1.967 8.32 -6.918 1 24.12 70 PHE A O 1
ATOM 589 N N . LEU A 1 71 ? -2.955 9.609 -5.57 1 24.88 71 LEU A N 1
ATOM 590 C CA . LEU A 1 71 ? -3.787 8.57 -4.977 1 24.88 71 LEU A CA 1
ATOM 591 C C . LEU A 1 71 ? -4.684 7.918 -6.027 1 24.88 71 LEU A C 1
ATOM 593 O O . LEU A 1 71 ? -5.168 8.594 -6.938 1 24.88 71 LEU A O 1
ATOM 597 N N . PRO A 1 72 ? -4.34 6.707 -6.215 1 24.44 72 PRO A N 1
ATOM 598 C CA . PRO A 1 72 ? -5.188 6.004 -7.18 1 24.44 72 PRO A CA 1
ATOM 599 C C . PRO A 1 72 ? -6.664 6.359 -7.039 1 24.44 72 PRO A C 1
ATOM 601 O O . PRO A 1 72 ? -7.23 6.238 -5.949 1 24.44 72 PRO A O 1
ATOM 604 N N . LEU A 1 73 ? -6.969 7.387 -7.656 1 25.73 73 LEU A N 1
ATOM 605 C CA . LEU A 1 73 ? -8.383 7.719 -7.812 1 25.73 73 LEU A CA 1
ATOM 606 C C . LEU A 1 73 ? -9.18 6.508 -8.289 1 25.73 73 LEU A C 1
ATOM 608 O O . LEU A 1 73 ? -10.352 6.637 -8.656 1 25.73 73 LEU A O 1
ATOM 612 N N . ASN A 1 74 ? -8.469 5.438 -8.492 1 25.23 74 ASN A N 1
ATOM 613 C CA . ASN A 1 74 ? -9.32 4.434 -9.117 1 25.23 74 ASN A CA 1
ATOM 614 C C . ASN A 1 74 ? -10.508 4.07 -8.227 1 25.23 74 ASN A C 1
ATOM 616 O O . ASN A 1 74 ? -11.148 3.039 -8.43 1 25.23 74 ASN A O 1
ATOM 620 N N . ARG A 1 75 ? -10.305 4.395 -6.926 1 25.08 75 ARG A N 1
ATOM 621 C CA . ARG A 1 75 ? -11.445 3.842 -6.211 1 25.08 75 ARG A CA 1
ATOM 622 C C . ARG A 1 75 ? -12.734 4.551 -6.609 1 25.08 75 ARG A C 1
ATOM 624 O O . ARG A 1 75 ? -12.945 5.715 -6.258 1 25.08 75 ARG A O 1
ATOM 631 N N . PHE A 1 76 ? -13.188 4.301 -7.73 1 25.31 76 PHE A N 1
ATOM 632 C CA . PHE A 1 76 ? -14.523 4.742 -8.102 1 25.31 76 PHE A CA 1
ATOM 633 C C . PHE A 1 76 ? -15.516 4.453 -6.98 1 25.31 76 PHE A C 1
ATOM 635 O O . PHE A 1 76 ? -15.789 3.293 -6.672 1 25.31 76 PHE A O 1
ATOM 642 N N . TYR A 1 77 ? -15.438 5.148 -5.867 1 25.3 77 TYR A N 1
ATOM 643 C CA . TYR A 1 77 ? -16.562 5.09 -4.945 1 25.3 77 TYR A CA 1
ATOM 644 C C . TYR A 1 77 ? -17.875 5.266 -5.691 1 25.3 77 TYR A C 1
ATOM 646 O O . TYR A 1 77 ? -17.922 5.906 -6.742 1 25.3 77 TYR A O 1
ATOM 654 N N . PRO A 1 78 ? -18.734 4.328 -5.48 1 25.94 78 PRO A N 1
ATOM 655 C CA . PRO A 1 78 ? -20.062 4.633 -6.023 1 25.94 78 PRO A CA 1
ATOM 656 C C . PRO A 1 78 ? -20.469 6.09 -5.824 1 25.94 78 PRO A C 1
ATOM 658 O O . PRO A 1 78 ? -19.984 6.746 -4.898 1 25.94 78 PRO A O 1
ATOM 661 N N . LEU A 1 79 ? -20.875 6.758 -6.91 1 28.38 79 LEU A N 1
ATOM 662 C CA . LEU A 1 79 ? -21.312 8.141 -7.098 1 28.38 79 LEU A CA 1
ATOM 663 C C . LEU A 1 79 ? -22.109 8.625 -5.891 1 28.38 79 LEU A C 1
ATOM 665 O O . LEU A 1 79 ? -22.516 9.789 -5.836 1 28.38 79 LEU A O 1
ATOM 669 N N . GLY A 1 80 ? -22.875 7.785 -5.191 1 26.67 80 GLY A N 1
ATOM 670 C CA . GLY A 1 80 ? -23.797 8.531 -4.355 1 26.67 80 GLY A CA 1
ATOM 671 C C . GLY A 1 80 ? -23.109 9.406 -3.328 1 26.67 80 GLY A C 1
ATOM 672 O O . GLY A 1 80 ? -23.703 10.352 -2.811 1 26.67 80 GLY A O 1
ATOM 673 N N . ALA A 1 81 ? -22.234 8.797 -2.504 1 27.5 81 ALA A N 1
ATOM 674 C CA . ALA A 1 81 ? -21.844 9.672 -1.401 1 27.5 81 ALA A CA 1
ATOM 675 C C . ALA A 1 81 ? -20.781 10.68 -1.852 1 27.5 81 ALA A C 1
ATOM 677 O O . ALA A 1 81 ? -19.797 10.312 -2.496 1 27.5 81 ALA A O 1
ATOM 678 N N . SER A 1 82 ? -21.172 11.867 -2.09 1 29.75 82 SER A N 1
ATOM 679 C CA . SER A 1 82 ? -20.5 13.125 -2.404 1 29.75 82 SER A CA 1
ATOM 680 C C . SER A 1 82 ? -19.203 13.273 -1.607 1 29.75 82 SER A C 1
ATOM 682 O O . SER A 1 82 ? -18.781 14.398 -1.308 1 29.75 82 SER A O 1
ATOM 684 N N . LEU A 1 83 ? -18.734 12.328 -0.895 1 31.69 83 LEU A N 1
ATOM 685 C CA . LEU A 1 83 ? -17.609 12.789 -0.083 1 31.69 83 LEU A CA 1
ATOM 686 C C . LEU A 1 83 ? -16.406 13.109 -0.957 1 31.69 83 LEU A C 1
ATOM 688 O O . LEU A 1 83 ? -15.734 12.203 -1.46 1 31.69 83 LEU A O 1
ATOM 692 N N . SER A 1 84 ? -16.531 14.109 -1.727 1 32.12 84 SER A N 1
ATOM 693 C CA . SER A 1 84 ? -15.352 14.562 -2.451 1 32.12 84 SER A CA 1
ATOM 694 C C . SER A 1 84 ? -14.203 14.883 -1.497 1 32.12 84 SER A C 1
ATOM 696 O O . SER A 1 84 ? -14.281 15.844 -0.731 1 32.12 84 SER A O 1
ATOM 698 N N . PRO A 1 85 ? -13.414 13.906 -1.231 1 42.22 85 PRO A N 1
ATOM 699 C CA . PRO A 1 85 ? -12.375 14.227 -0.257 1 42.22 85 PRO A CA 1
ATOM 700 C C . PRO A 1 85 ? -11.484 15.383 -0.71 1 42.22 85 PRO A C 1
ATOM 702 O O . PRO A 1 85 ? -11.156 15.492 -1.896 1 42.22 85 PRO A O 1
ATOM 705 N N . SER A 1 86 ? -11.586 16.531 0.094 1 44.31 86 SER A N 1
ATOM 706 C CA . SER A 1 86 ? -10.688 17.672 -0.095 1 44.31 86 SER A CA 1
ATOM 707 C C . SER A 1 86 ? -9.234 17.234 -0.146 1 44.31 86 SER A C 1
ATOM 709 O O . SER A 1 86 ? -8.859 16.234 0.488 1 44.31 86 SER A O 1
ATOM 711 N N . LEU A 1 87 ? -8.523 17.797 -1.082 1 45 87 LEU A N 1
ATOM 712 C CA . LEU A 1 87 ? -7.094 17.531 -1.219 1 45 87 LEU A CA 1
ATOM 713 C C . LEU A 1 87 ? -6.309 18.156 -0.078 1 45 87 LEU A C 1
ATOM 715 O O . LEU A 1 87 ? -6.566 19.312 0.295 1 45 87 LEU A O 1
ATOM 719 N N . SER A 1 88 ? -5.812 17.422 0.772 1 38.88 88 SER A N 1
ATOM 720 C CA . SER A 1 88 ? -4.918 17.906 1.815 1 38.88 88 SER A CA 1
ATOM 721 C C . SER A 1 88 ? -3.469 17.547 1.516 1 38.88 88 SER A C 1
ATOM 723 O O . SER A 1 88 ? -3.201 16.641 0.725 1 38.88 88 SER A O 1
ATOM 725 N N . LEU A 1 89 ? -2.619 18.406 1.484 1 42.5 89 LEU A N 1
ATOM 726 C CA . LEU A 1 89 ? -1.213 18.203 1.153 1 42.5 89 LEU A CA 1
ATOM 727 C C . LEU A 1 89 ? -0.395 17.922 2.406 1 42.5 89 LEU A C 1
ATOM 729 O O . LEU A 1 89 ? -0.495 18.641 3.4 1 42.5 89 LEU A O 1
ATOM 733 N N . SER A 1 90 ? -0.028 16.812 2.664 1 34.31 90 SER A N 1
ATOM 734 C CA . SER A 1 90 ? 1.155 16.672 3.506 1 34.31 90 SER A CA 1
ATOM 735 C C . SER A 1 90 ? 2.436 16.797 2.688 1 34.31 90 SER A C 1
ATOM 737 O O . SER A 1 90 ? 2.828 15.852 1.995 1 34.31 90 SER A O 1
ATOM 739 N N . LEU A 1 91 ? 2.713 17.953 2.232 1 32.28 91 LEU A N 1
ATOM 740 C CA . LEU A 1 91 ? 3.816 18.281 1.336 1 32.28 91 LEU A CA 1
ATOM 741 C C . LEU A 1 91 ? 5.148 17.812 1.919 1 32.28 91 LEU A C 1
ATOM 743 O O . LEU A 1 91 ? 5.527 18.219 3.018 1 32.28 91 LEU A O 1
ATOM 747 N N . VAL A 1 92 ? 5.504 16.719 1.95 1 34.44 92 VAL A N 1
ATOM 748 C CA . VAL A 1 92 ? 6.941 16.516 2.111 1 34.44 92 VAL A CA 1
ATOM 749 C C . VAL A 1 92 ? 7.645 16.719 0.772 1 34.44 92 VAL A C 1
ATOM 751 O O . VAL A 1 92 ? 7.238 16.156 -0.243 1 34.44 92 VAL A O 1
ATOM 754 N N . PRO A 1 93 ? 8.305 17.781 0.645 1 30.14 93 PRO A N 1
ATOM 755 C CA . PRO A 1 93 ? 9.07 17.938 -0.592 1 30.14 93 PRO A CA 1
ATOM 756 C C . PRO A 1 93 ? 9.773 16.656 -1.021 1 30.14 93 PRO A C 1
ATOM 758 O O . PRO A 1 93 ? 10.328 15.945 -0.182 1 30.14 93 PRO A O 1
ATOM 761 N N . PHE A 1 94 ? 9.281 16.141 -1.986 1 31.44 94 PHE A N 1
ATOM 762 C CA . PHE A 1 94 ? 9.922 14.953 -2.52 1 31.44 94 PHE A CA 1
ATOM 763 C C . PHE A 1 94 ? 11.398 15.211 -2.799 1 31.44 94 PHE A C 1
ATOM 765 O O . PHE A 1 94 ? 11.75 16.188 -3.469 1 31.44 94 PHE A O 1
ATOM 772 N N . GLN A 1 95 ? 12.25 15.062 -1.875 1 27.03 95 GLN A N 1
ATOM 773 C CA . GLN A 1 95 ? 13.656 15.07 -2.256 1 27.03 95 GLN A CA 1
ATOM 774 C C . GLN A 1 95 ? 13.93 14.07 -3.377 1 27.03 95 GLN A C 1
ATOM 776 O O . GLN A 1 95 ? 13.727 12.867 -3.205 1 27.03 95 GLN A O 1
ATOM 781 N N . PRO A 1 96 ? 13.672 14.461 -4.57 1 30.86 96 PRO A N 1
ATOM 782 C CA . PRO A 1 96 ? 13.898 13.562 -5.703 1 30.86 96 PRO A CA 1
ATOM 783 C C . PRO A 1 96 ? 15.062 12.602 -5.477 1 30.86 96 PRO A C 1
ATOM 785 O O . PRO A 1 96 ? 15.219 11.625 -6.219 1 30.86 96 PRO A O 1
ATOM 788 N N . ASP A 1 97 ? 16.25 13.258 -5.234 1 28.92 97 ASP A N 1
ATOM 789 C CA . ASP A 1 97 ? 17.516 12.562 -5.387 1 28.92 97 ASP A CA 1
ATOM 790 C C . ASP A 1 97 ? 17.578 11.328 -4.492 1 28.92 97 ASP A C 1
ATOM 792 O O . ASP A 1 97 ? 17.219 11.391 -3.314 1 28.92 97 ASP A O 1
ATOM 796 N N . LEU A 1 98 ? 17.25 10.156 -5.055 1 31.98 98 LEU A N 1
ATOM 797 C CA . LEU A 1 98 ? 18 9.18 -4.27 1 31.98 98 LEU A CA 1
ATOM 798 C C . LEU A 1 98 ? 19.172 9.844 -3.559 1 31.98 98 LEU A C 1
ATOM 800 O O . LEU A 1 98 ? 20.109 10.32 -4.207 1 31.98 98 LEU A O 1
ATOM 804 N N . VAL A 1 99 ? 18.891 10.703 -2.646 1 30.97 99 VAL A N 1
ATOM 805 C CA . VAL A 1 99 ? 20 11.336 -1.936 1 30.97 99 VAL A CA 1
ATOM 806 C C . VAL A 1 99 ? 21.234 10.438 -2.006 1 30.97 99 VAL A C 1
ATOM 808 O O . VAL A 1 99 ? 21.203 9.281 -1.583 1 30.97 99 VAL A O 1
ATOM 811 N N . PRO A 1 100 ? 22 10.625 -3.08 1 32.88 100 PRO A N 1
ATOM 812 C CA . PRO A 1 100 ? 23.297 9.961 -2.869 1 32.88 100 PRO A CA 1
ATOM 813 C C . PRO A 1 100 ? 23.719 9.969 -1.406 1 32.88 100 PRO A C 1
ATOM 815 O O . PRO A 1 100 ? 23.625 11 -0.734 1 32.88 100 PRO A O 1
ATOM 818 N N . ILE A 1 101 ? 23.375 8.867 -0.723 1 33.88 101 ILE A N 1
ATOM 819 C CA . ILE A 1 101 ? 24.078 8.719 0.545 1 33.88 101 ILE A CA 1
ATOM 820 C C . ILE A 1 101 ? 25.5 9.266 0.413 1 33.88 101 ILE A C 1
ATOM 822 O O . ILE A 1 101 ? 26.328 8.68 -0.281 1 33.88 101 ILE A O 1
ATOM 826 N N . HIS A 1 102 ? 25.625 10.484 0.023 1 31.12 102 HIS A N 1
ATOM 827 C CA . HIS A 1 102 ? 26.984 11.023 0.055 1 31.12 102 HIS A CA 1
ATOM 828 C C . HIS A 1 102 ? 27.75 10.508 1.264 1 31.12 102 HIS A C 1
ATOM 830 O O . HIS A 1 102 ? 27.219 10.477 2.377 1 31.12 102 HIS A O 1
ATOM 836 N N . SER A 1 103 ? 28.703 9.664 0.942 1 30.5 103 SER A N 1
ATOM 837 C CA . SER A 1 103 ? 29.781 9.102 1.748 1 30.5 103 SER A CA 1
ATOM 838 C C . SER A 1 103 ? 30.453 10.18 2.584 1 30.5 103 SER A C 1
ATOM 840 O O . SER A 1 103 ? 31.266 10.953 2.068 1 30.5 103 SER A O 1
ATOM 842 N N . ALA A 1 104 ? 29.875 11.016 3.34 1 31.09 104 ALA A N 1
ATOM 843 C CA . ALA A 1 104 ? 30.891 11.672 4.168 1 31.09 104 ALA A CA 1
ATOM 844 C C . ALA A 1 104 ? 31.875 10.656 4.738 1 31.09 104 ALA A C 1
ATOM 846 O O . ALA A 1 104 ? 31.547 9.477 4.891 1 31.09 104 ALA A O 1
ATOM 847 N N . MET A 1 105 ? 33.156 10.992 5.066 1 31.61 105 MET A N 1
ATOM 848 C CA . MET A 1 105 ? 34.375 10.336 5.488 1 31.61 105 MET A CA 1
ATOM 849 C C . MET A 1 105 ? 34.094 9.227 6.496 1 31.61 105 MET A C 1
ATOM 851 O O . MET A 1 105 ? 33 9.188 7.082 1 31.61 105 MET A O 1
ATOM 855 N N . ALA A 1 106 ? 35.281 8.633 7.246 1 38.44 106 ALA A N 1
ATOM 856 C CA . ALA A 1 106 ? 35.875 7.484 7.91 1 38.44 106 ALA A CA 1
ATOM 857 C C . ALA A 1 106 ? 35.188 7.164 9.219 1 38.44 106 ALA A C 1
ATOM 859 O O . ALA A 1 106 ? 35.562 6.234 9.938 1 38.44 106 ALA A O 1
ATOM 860 N N . SER A 1 107 ? 34.594 8.164 10.023 1 43.88 107 SER A N 1
ATOM 861 C CA . SER A 1 107 ? 34.219 7.75 11.375 1 43.88 107 SER A CA 1
ATOM 862 C C . SER A 1 107 ? 32.906 6.996 11.383 1 43.88 107 SER A C 1
ATOM 864 O O . SER A 1 107 ? 32.094 7.145 10.469 1 43.88 107 SER A O 1
ATOM 866 N N . ALA A 1 108 ? 32.688 5.965 12.102 1 56.16 108 ALA A N 1
ATOM 867 C CA . ALA A 1 108 ? 31.516 5.113 12.328 1 56.16 108 ALA A CA 1
ATOM 868 C C . ALA A 1 108 ? 30.25 5.945 12.492 1 56.16 108 ALA A C 1
ATOM 870 O O . ALA A 1 108 ? 30.219 6.898 13.273 1 56.16 108 ALA A O 1
ATOM 871 N N . PRO A 1 109 ? 29.281 5.824 11.516 1 69.88 109 PRO A N 1
ATOM 872 C CA . PRO A 1 109 ? 28.078 6.664 11.594 1 69.88 109 PRO A CA 1
ATOM 873 C C . PRO A 1 109 ? 27.453 6.652 12.977 1 69.88 109 PRO A C 1
ATOM 875 O O . PRO A 1 109 ? 27.5 5.633 13.672 1 69.88 109 PRO A O 1
ATOM 878 N N . SER A 1 110 ? 27.125 7.797 13.594 1 82.75 110 SER A N 1
ATOM 879 C CA . SER A 1 110 ? 26.406 7.941 14.852 1 82.75 110 SER A CA 1
ATOM 880 C C . SER A 1 110 ? 25.078 7.184 14.82 1 82.75 110 SER A C 1
ATOM 882 O O . SER A 1 110 ? 24.562 6.871 13.75 1 82.75 110 SER A O 1
ATOM 884 N N . PRO A 1 111 ? 24.719 6.641 15.984 1 86.19 111 PRO A N 1
ATOM 885 C CA . PRO A 1 111 ? 23.422 5.961 16.016 1 86.19 111 PRO A CA 1
ATOM 886 C C . PRO A 1 111 ? 22.312 6.77 15.352 1 86.19 111 PRO A C 1
ATOM 888 O O . PRO A 1 111 ? 21.453 6.199 14.68 1 86.19 111 PRO A O 1
ATOM 891 N N . ARG A 1 112 ? 22.391 8.016 15.477 1 92.06 112 ARG A N 1
ATOM 892 C CA . ARG A 1 112 ? 21.422 8.906 14.859 1 92.06 112 ARG A CA 1
ATOM 893 C C . ARG A 1 112 ? 21.469 8.805 13.336 1 92.06 112 ARG A C 1
ATOM 895 O O . ARG A 1 112 ? 20.438 8.641 12.68 1 92.06 112 ARG A O 1
ATOM 902 N N . GLU A 1 113 ? 22.594 8.836 12.859 1 92 113 GLU A N 1
ATOM 903 C CA . GLU A 1 113 ? 22.797 8.766 11.414 1 92 113 GLU A CA 1
ATOM 904 C C . GLU A 1 113 ? 22.359 7.398 10.875 1 92 113 GLU A C 1
ATOM 906 O O . GLU A 1 113 ? 21.828 7.305 9.766 1 92 113 GLU A O 1
ATOM 911 N N . GLU A 1 114 ? 22.625 6.465 11.711 1 93 114 GLU A N 1
ATOM 912 C CA . GLU A 1 114 ? 22.219 5.121 11.305 1 93 114 GLU A CA 1
ATOM 913 C C . GLU A 1 114 ? 20.703 4.996 11.234 1 93 114 GLU A C 1
ATOM 915 O O . GLU A 1 114 ? 20.156 4.395 10.305 1 93 114 GLU A O 1
ATOM 920 N N . PHE A 1 115 ? 20.016 5.539 12.219 1 95.75 115 PHE A N 1
ATOM 921 C CA . PHE A 1 115 ? 18.562 5.473 12.227 1 95.75 115 PHE A CA 1
ATOM 922 C C . PHE A 1 115 ? 17.969 6.273 11.07 1 95.75 115 PHE A C 1
ATOM 924 O O . PHE A 1 115 ? 16.953 5.883 10.492 1 95.75 115 PHE A O 1
ATOM 931 N N . VAL A 1 116 ? 18.609 7.355 10.758 1 96.56 116 VAL A N 1
ATOM 932 C CA . VAL A 1 116 ? 18.156 8.141 9.609 1 96.56 116 VAL A CA 1
ATOM 933 C C . VAL A 1 116 ? 18.344 7.336 8.328 1 96.56 116 VAL A C 1
ATOM 935 O O . VAL A 1 116 ? 17.453 7.309 7.477 1 96.56 116 VAL A O 1
ATOM 938 N N . TYR A 1 117 ? 19.453 6.68 8.25 1 96.31 117 TYR A N 1
ATOM 939 C CA . TYR A 1 117 ? 19.719 5.84 7.086 1 96.31 117 TYR A CA 1
ATOM 940 C C . TYR A 1 117 ? 18.703 4.711 6.98 1 96.31 117 TYR A C 1
ATOM 942 O O . TYR A 1 117 ? 18.188 4.43 5.898 1 96.31 117 TYR A O 1
ATOM 950 N N . MET A 1 118 ? 18.391 4.098 8.07 1 97.06 118 MET A N 1
ATOM 951 C CA . MET A 1 118 ? 17.422 3.01 8.102 1 97.06 118 MET A CA 1
ATOM 952 C C . MET A 1 118 ? 16.031 3.51 7.734 1 97.06 118 MET A C 1
ATOM 954 O O . MET A 1 118 ? 15.266 2.803 7.078 1 97.06 118 MET A O 1
ATOM 958 N N . ALA A 1 119 ? 15.719 4.66 8.172 1 97.94 119 ALA A N 1
ATOM 959 C CA . ALA A 1 119 ? 14.43 5.25 7.82 1 97.94 119 ALA A CA 1
ATOM 960 C C . ALA A 1 119 ? 14.305 5.438 6.312 1 97.94 119 ALA A C 1
ATOM 962 O O . ALA A 1 119 ? 13.242 5.18 5.73 1 97.94 119 ALA A O 1
ATOM 963 N N . LYS A 1 120 ? 15.344 5.852 5.723 1 97.38 120 LYS A N 1
ATOM 964 C CA . LYS A 1 120 ? 15.352 6.031 4.273 1 97.38 120 LYS A CA 1
ATOM 965 C C . LYS A 1 120 ? 15.203 4.691 3.555 1 97.38 120 LYS A C 1
ATOM 967 O O . LYS A 1 120 ? 14.492 4.602 2.549 1 97.38 120 LYS A O 1
ATOM 972 N N . LEU A 1 121 ? 15.867 3.664 4.094 1 96.88 121 LEU A N 1
ATOM 973 C CA . LEU A 1 121 ? 15.727 2.326 3.533 1 96.88 121 LEU A CA 1
ATOM 974 C C . LEU A 1 121 ? 14.281 1.846 3.645 1 96.88 121 LEU A C 1
ATOM 976 O O . LEU A 1 121 ? 13.727 1.298 2.688 1 96.88 121 LEU A O 1
ATOM 980 N N . ALA A 1 122 ? 13.719 2.084 4.758 1 98.06 122 ALA A N 1
ATOM 981 C CA . ALA A 1 122 ? 12.336 1.674 4.992 1 98.06 122 ALA A CA 1
ATOM 982 C C . ALA A 1 122 ? 11.383 2.408 4.059 1 98.06 122 ALA A C 1
ATOM 984 O O . ALA A 1 122 ? 10.406 1.828 3.578 1 98.06 122 ALA A O 1
ATOM 985 N N . GLU A 1 123 ? 11.656 3.641 3.85 1 96.38 123 GLU A N 1
ATOM 986 C CA . GLU A 1 123 ? 10.828 4.41 2.924 1 96.38 123 GLU A CA 1
ATOM 987 C C . GLU A 1 123 ? 10.891 3.828 1.516 1 96.38 123 GLU A C 1
ATOM 989 O O . GLU A 1 123 ? 9.859 3.619 0.879 1 96.38 123 GLU A O 1
ATOM 994 N N . GLN A 1 124 ? 12.102 3.535 1.084 1 94.81 124 GLN A N 1
ATOM 995 C CA . GLN A 1 124 ? 12.297 2.99 -0.256 1 94.81 124 GLN A CA 1
ATOM 996 C C . GLN A 1 124 ? 11.625 1.624 -0.393 1 94.81 124 GLN A C 1
ATOM 998 O O . GLN A 1 124 ? 11.109 1.285 -1.46 1 94.81 124 GLN A O 1
ATOM 1003 N N . ALA A 1 125 ? 11.672 0.948 0.668 1 95.94 125 ALA A N 1
ATOM 1004 C CA . ALA A 1 125 ? 11.078 -0.387 0.668 1 95.94 125 ALA A CA 1
ATOM 1005 C C . ALA A 1 125 ? 9.586 -0.326 0.999 1 95.94 125 ALA A C 1
ATOM 1007 O O . ALA A 1 125 ? 8.922 -1.36 1.087 1 95.94 125 ALA A O 1
ATOM 1008 N N . GLU A 1 126 ? 9.031 0.861 1.22 1 95.75 126 GLU A N 1
ATOM 1009 C CA . GLU A 1 126 ? 7.633 1.12 1.535 1 95.75 126 GLU A CA 1
ATOM 1010 C C . GLU A 1 126 ? 7.215 0.406 2.818 1 95.75 126 GLU A C 1
ATOM 1012 O O . GLU A 1 126 ? 6.137 -0.189 2.879 1 95.75 126 GLU A O 1
ATOM 1017 N N . ARG A 1 127 ? 8.117 0.298 3.691 1 97.81 127 ARG A N 1
ATOM 1018 C CA . ARG A 1 127 ? 7.879 -0.232 5.031 1 97.81 127 ARG A CA 1
ATOM 1019 C C . ARG A 1 127 ? 7.742 0.894 6.047 1 97.81 127 ARG A C 1
ATOM 1021 O O . ARG A 1 127 ? 8.625 1.087 6.891 1 97.81 127 ARG A O 1
ATOM 1028 N N . TYR A 1 128 ? 6.609 1.505 6.113 1 97.69 128 TYR A N 1
ATOM 1029 C CA . TYR A 1 128 ? 6.422 2.793 6.77 1 97.69 128 TYR A CA 1
ATOM 1030 C C . TYR A 1 128 ? 6.273 2.617 8.281 1 97.69 128 TYR A C 1
ATOM 1032 O O . TYR A 1 128 ? 6.652 3.5 9.055 1 97.69 128 TYR A O 1
ATOM 1040 N N . GLU A 1 129 ? 5.754 1.488 8.734 1 97.38 129 GLU A N 1
ATOM 1041 C CA . GLU A 1 129 ? 5.68 1.25 10.172 1 97.38 129 GLU A CA 1
ATOM 1042 C C . GLU A 1 129 ? 7.07 1.235 10.805 1 97.38 129 GLU A C 1
ATOM 1044 O O . GLU A 1 129 ? 7.289 1.837 11.859 1 97.38 129 GLU A O 1
ATOM 1049 N N . GLU A 1 130 ? 7.938 0.596 10.125 1 97.94 130 GLU A N 1
ATOM 1050 C CA . GLU A 1 130 ? 9.32 0.579 10.594 1 97.94 130 GLU A CA 1
ATOM 1051 C C . GLU A 1 130 ? 9.969 1.953 10.461 1 97.94 130 GLU A C 1
ATOM 1053 O O . GLU A 1 130 ? 10.781 2.346 11.297 1 97.94 130 GLU A O 1
ATOM 1058 N N . MET A 1 131 ? 9.594 2.639 9.344 1 98 131 MET A N 1
ATOM 1059 C CA . MET A 1 131 ? 10.094 3.998 9.148 1 98 131 MET A CA 1
ATOM 1060 C C . MET A 1 131 ? 9.766 4.871 10.359 1 98 131 MET A C 1
ATOM 1062 O O . MET A 1 131 ? 10.617 5.625 10.828 1 98 131 MET A O 1
ATOM 1066 N N . VAL A 1 132 ? 8.586 4.723 10.898 1 98.19 132 VAL A N 1
ATOM 1067 C CA . VAL A 1 132 ? 8.156 5.484 12.062 1 98.19 132 VAL A CA 1
ATOM 1068 C C . VAL A 1 132 ? 9.023 5.121 13.273 1 98.19 132 VAL A C 1
ATOM 1070 O O . VAL A 1 132 ? 9.484 6 14 1 98.19 132 VAL A O 1
ATOM 1073 N N . GLU A 1 133 ? 9.25 3.855 13.469 1 97.62 133 GLU A N 1
ATOM 1074 C CA . GLU A 1 133 ? 10.062 3.396 14.594 1 97.62 133 GLU A CA 1
ATOM 1075 C C . GLU A 1 133 ? 11.469 3.986 14.539 1 97.62 133 GLU A C 1
ATOM 1077 O O . GLU A 1 133 ? 11.992 4.457 15.555 1 97.62 133 GLU A O 1
ATOM 1082 N N . PHE A 1 134 ? 12.023 3.949 13.344 1 97.62 134 PHE A N 1
ATOM 1083 C CA . PHE A 1 134 ? 13.367 4.492 13.18 1 97.62 134 PHE A CA 1
ATOM 1084 C C . PHE A 1 134 ? 13.383 5.992 13.453 1 97.62 134 PHE A C 1
ATOM 1086 O O . PHE A 1 134 ? 14.297 6.5 14.102 1 97.62 134 PHE A O 1
ATOM 1093 N N . MET A 1 135 ? 12.391 6.664 12.953 1 97.25 135 MET A N 1
ATOM 1094 C CA . MET A 1 135 ? 12.367 8.109 13.133 1 97.25 135 MET A CA 1
ATOM 1095 C C . MET A 1 135 ? 12.094 8.477 14.586 1 97.25 135 MET A C 1
ATOM 1097 O O . MET A 1 135 ? 12.578 9.5 15.078 1 97.25 135 MET A O 1
ATOM 1101 N N . GLU A 1 136 ? 11.312 7.68 15.289 1 96.19 136 GLU A N 1
ATOM 1102 C CA . GLU A 1 136 ? 11.125 7.898 16.719 1 96.19 136 GLU A CA 1
ATOM 1103 C C . GLU A 1 136 ? 12.438 7.727 17.484 1 96.19 136 GLU A C 1
ATOM 1105 O O . GLU A 1 136 ? 12.703 8.461 18.438 1 96.19 136 GLU A O 1
ATOM 1110 N N . LYS A 1 137 ? 13.203 6.785 17.062 1 95.12 137 LYS A N 1
ATOM 1111 C CA . LYS A 1 137 ? 14.516 6.59 17.672 1 95.12 137 LYS A CA 1
ATOM 1112 C C . LYS A 1 137 ? 15.438 7.773 17.391 1 95.12 137 LYS A C 1
ATOM 1114 O O . LYS A 1 137 ? 16.219 8.18 18.25 1 95.12 137 LYS A O 1
ATOM 1119 N N . VAL A 1 138 ? 15.352 8.32 16.156 1 94.81 138 VAL A N 1
ATOM 1120 C CA . VAL A 1 138 ? 16.109 9.516 15.82 1 94.81 138 VAL A CA 1
ATOM 1121 C C . VAL A 1 138 ? 15.742 10.648 16.781 1 94.81 138 VAL A C 1
ATOM 1123 O O . VAL A 1 138 ? 16.625 11.312 17.328 1 94.81 138 VAL A O 1
ATOM 1126 N N . SER A 1 139 ? 14.484 10.836 17.016 1 92.56 139 SER A N 1
ATOM 1127 C CA . SER A 1 139 ? 14.008 11.898 17.875 1 92.56 139 SER A CA 1
ATOM 1128 C C . SER A 1 139 ? 14.422 11.664 19.328 1 92.56 139 SER A C 1
ATOM 1130 O O . SER A 1 139 ? 14.656 12.617 20.078 1 92.56 139 SER A O 1
ATOM 1132 N N . ALA A 1 140 ? 14.57 10.406 19.719 1 89.44 140 ALA A N 1
ATOM 1133 C CA . ALA A 1 140 ? 14.922 10.055 21.094 1 89.44 140 ALA A CA 1
ATOM 1134 C C . ALA A 1 140 ? 16.406 10.273 21.359 1 89.44 140 ALA A C 1
ATOM 1136 O O . ALA A 1 140 ? 16.828 10.453 22.5 1 89.44 140 ALA A O 1
ATOM 1137 N N . THR A 1 141 ? 17.156 10.203 20.281 1 85.94 141 THR A N 1
ATOM 1138 C CA . THR A 1 141 ? 18.609 10.359 20.438 1 85.94 141 THR A CA 1
ATOM 1139 C C . THR A 1 141 ? 18.969 11.836 20.562 1 85.94 141 THR A C 1
ATOM 1141 O O . THR A 1 141 ? 20.062 12.172 21.016 1 85.94 141 THR A O 1
ATOM 1144 N N . VAL A 1 142 ? 18.125 12.641 20.094 1 73.19 142 VAL A N 1
ATOM 1145 C CA . VAL A 1 142 ? 18.438 14.062 20.094 1 73.19 142 VAL A CA 1
ATOM 1146 C C . VAL A 1 142 ? 17.953 14.703 21.391 1 73.19 142 VAL A C 1
ATOM 1148 O O . VAL A 1 142 ? 16.75 14.734 21.672 1 73.19 142 VAL A O 1
ATOM 1151 N N . ASP A 1 143 ? 18.875 14.664 22.344 1 73.88 143 ASP A N 1
ATOM 1152 C CA . ASP A 1 143 ? 18.516 15.336 23.578 1 73.88 143 ASP A CA 1
ATOM 1153 C C . ASP A 1 143 ? 18.453 16.859 23.391 1 73.88 143 ASP A C 1
ATOM 1155 O O . ASP A 1 143 ? 19.5 17.5 23.281 1 73.88 143 ASP A O 1
ATOM 1159 N N . ASN A 1 144 ? 17.219 17.438 23.344 1 72.12 144 ASN A N 1
ATOM 1160 C CA . ASN A 1 144 ? 16.906 18.859 23.312 1 72.12 144 ASN A CA 1
ATOM 1161 C C . ASN A 1 144 ? 17.438 19.516 22.031 1 72.12 144 ASN A C 1
ATOM 1163 O O . ASN A 1 144 ? 17.781 20.703 22.047 1 72.12 144 ASN A O 1
ATOM 1167 N N . GLU A 1 145 ? 17.781 18.719 21.016 1 85.25 145 GLU A N 1
ATOM 1168 C CA . GLU A 1 145 ? 18.219 19.297 19.75 1 85.25 145 GLU A CA 1
ATOM 1169 C C . GLU A 1 145 ? 17.109 19.219 18.703 1 85.25 145 GLU A C 1
ATOM 1171 O O . GLU A 1 145 ? 16.234 18.359 18.781 1 85.25 145 GLU A O 1
ATOM 1176 N N . GLU A 1 146 ? 17.234 20.125 17.828 1 91.12 146 GLU A N 1
ATOM 1177 C CA . GLU A 1 146 ? 16.25 20.203 16.734 1 91.12 146 GLU A CA 1
ATOM 1178 C C . GLU A 1 146 ? 16.578 19.203 15.633 1 91.12 146 GLU A C 1
ATOM 1180 O O . GLU A 1 146 ? 17.75 18.953 15.336 1 91.12 146 GLU A O 1
ATOM 1185 N N . LEU A 1 147 ? 15.516 18.656 15.109 1 93.81 147 LEU A N 1
ATOM 1186 C CA . LEU A 1 147 ? 15.703 17.828 13.938 1 93.81 147 LEU A CA 1
ATOM 1187 C C . LEU A 1 147 ? 16.094 18.656 12.727 1 93.81 147 LEU A C 1
ATOM 1189 O O . LEU A 1 147 ? 15.625 19.797 12.57 1 93.81 147 LEU A O 1
ATOM 1193 N N . SER A 1 148 ? 17 18.094 11.93 1 92.62 148 SER A N 1
ATOM 1194 C CA . SER A 1 148 ? 17.297 18.75 10.664 1 92.62 148 SER A CA 1
ATOM 1195 C C . SER A 1 148 ? 16.062 18.781 9.758 1 92.62 148 SER A C 1
ATOM 1197 O O . SER A 1 148 ? 15.078 18.078 10.023 1 92.62 148 SER A O 1
ATOM 1199 N N . VAL A 1 149 ? 16.094 19.531 8.727 1 92.06 149 VAL A N 1
ATOM 1200 C CA . VAL A 1 149 ? 14.992 19.641 7.781 1 92.06 149 VAL A CA 1
ATOM 1201 C C . VAL A 1 149 ? 14.703 18.281 7.168 1 92.06 149 VAL A C 1
ATOM 1203 O O . VAL A 1 149 ? 13.547 17.875 7.059 1 92.06 149 VAL A O 1
ATOM 1206 N N . GLU A 1 150 ? 15.695 17.578 6.852 1 93.81 150 GLU A N 1
ATOM 1207 C CA . GLU A 1 150 ? 15.539 16.25 6.262 1 93.81 150 GLU A CA 1
ATOM 1208 C C . GLU A 1 150 ? 14.898 15.273 7.25 1 93.81 150 GLU A C 1
ATOM 1210 O O . GLU A 1 150 ? 14.008 14.516 6.887 1 93.81 150 GLU A O 1
ATOM 1215 N N . GLU A 1 151 ? 15.367 15.336 8.445 1 95 151 GLU A N 1
ATOM 1216 C CA . GLU A 1 151 ? 14.852 14.445 9.477 1 95 151 GLU A CA 1
ATOM 1217 C C . GLU A 1 151 ? 13.375 14.734 9.766 1 95 151 GLU A C 1
ATOM 1219 O O . GLU A 1 151 ? 12.578 13.812 9.906 1 95 151 GLU A O 1
ATOM 1224 N N . ARG A 1 152 ? 13.07 15.984 9.828 1 94.62 152 ARG A N 1
ATOM 1225 C CA . ARG A 1 152 ? 11.688 16.391 10.062 1 94.62 152 ARG A CA 1
ATOM 1226 C C . ARG A 1 152 ? 10.781 15.898 8.938 1 94.62 152 ARG A C 1
ATOM 1228 O O . ARG A 1 152 ? 9.672 15.422 9.188 1 94.62 152 ARG A O 1
ATOM 1235 N N . ASN A 1 153 ? 11.258 16.016 7.766 1 93.44 153 ASN A N 1
ATOM 1236 C CA . ASN A 1 153 ? 10.492 15.562 6.609 1 93.44 153 ASN A CA 1
ATOM 1237 C C . ASN A 1 153 ? 10.305 14.047 6.629 1 93.44 153 ASN A C 1
ATOM 1239 O O . ASN A 1 153 ? 9.211 13.555 6.332 1 93.44 153 ASN A O 1
ATOM 1243 N N . LEU A 1 154 ? 11.352 13.32 6.977 1 96.25 154 LEU A N 1
ATOM 1244 C CA . LEU A 1 154 ? 11.266 11.867 7.055 1 96.25 154 LEU A CA 1
ATOM 1245 C C . LEU A 1 154 ? 10.242 11.438 8.102 1 96.25 154 LEU A C 1
ATOM 1247 O O . LEU A 1 154 ? 9.469 10.508 7.871 1 96.25 154 LEU A O 1
ATOM 1251 N N . LEU A 1 155 ? 10.258 12.125 9.219 1 96.94 155 LEU A N 1
ATOM 1252 C CA . LEU A 1 155 ? 9.297 11.836 10.273 1 96.94 155 LEU A CA 1
ATOM 1253 C C . LEU A 1 155 ? 7.867 12.055 9.789 1 96.94 155 LEU A C 1
ATOM 1255 O O . LEU A 1 155 ? 7 11.203 9.992 1 96.94 155 LEU A O 1
ATOM 1259 N N . SER A 1 156 ? 7.68 13.133 9.164 1 96.94 156 SER A N 1
ATOM 1260 C CA . SER A 1 156 ? 6.359 13.484 8.656 1 96.94 156 SER A CA 1
ATOM 1261 C C . SER A 1 156 ? 5.891 12.484 7.602 1 96.94 156 SER A C 1
ATOM 1263 O O . SER A 1 156 ? 4.738 12.047 7.625 1 96.94 156 SER A O 1
ATOM 1265 N N . VAL A 1 157 ? 6.777 12.109 6.688 1 96.38 157 VAL A N 1
ATOM 1266 C CA . VAL A 1 157 ? 6.445 11.172 5.625 1 96.38 157 VAL A CA 1
ATOM 1267 C C . VAL A 1 157 ? 6.062 9.82 6.23 1 96.38 157 VAL A C 1
ATOM 1269 O O . VAL A 1 157 ? 5.102 9.188 5.793 1 96.38 157 VAL A O 1
ATOM 1272 N N . ALA A 1 158 ? 6.777 9.375 7.215 1 97.44 158 ALA A N 1
ATOM 1273 C CA . ALA A 1 158 ? 6.508 8.102 7.867 1 97.44 158 ALA A CA 1
ATOM 1274 C C . ALA A 1 158 ? 5.102 8.07 8.461 1 97.44 158 ALA A C 1
ATOM 1276 O O . ALA A 1 158 ? 4.309 7.18 8.148 1 97.44 158 ALA A O 1
ATOM 1277 N N . TYR A 1 159 ? 4.816 9.055 9.234 1 97.38 159 TYR A N 1
ATOM 1278 C CA . TYR A 1 159 ? 3.521 9.094 9.906 1 97.38 159 TYR A CA 1
ATOM 1279 C C . TYR A 1 159 ? 2.395 9.312 8.906 1 97.38 159 TYR A C 1
ATOM 1281 O O . TYR A 1 159 ? 1.295 8.781 9.07 1 97.38 159 TYR A O 1
ATOM 1289 N N . LYS A 1 160 ? 2.639 10.094 7.906 1 95.94 160 LYS A N 1
ATOM 1290 C CA . LYS A 1 160 ? 1.63 10.359 6.883 1 95.94 160 LYS A CA 1
ATOM 1291 C C . LYS A 1 160 ? 1.184 9.062 6.203 1 95.94 160 LYS A C 1
ATOM 1293 O O . LYS A 1 160 ? -0.012 8.844 5.996 1 95.94 160 LYS A O 1
ATOM 1298 N N . ASN A 1 161 ? 2.08 8.227 5.898 1 95.81 161 ASN A N 1
ATOM 1299 C CA . ASN A 1 161 ? 1.758 6.992 5.195 1 95.81 161 ASN A CA 1
ATOM 1300 C C . ASN A 1 161 ? 1.051 5.992 6.105 1 95.81 161 ASN A C 1
ATOM 1302 O O . ASN A 1 161 ? 0.086 5.344 5.695 1 95.81 161 ASN A O 1
ATOM 1306 N N . VAL A 1 162 ? 1.532 5.941 7.316 1 97.38 162 VAL A N 1
ATOM 1307 C CA . VAL A 1 162 ? 0.926 4.996 8.25 1 97.38 162 VAL A CA 1
ATOM 1308 C C . VAL A 1 162 ? -0.507 5.422 8.555 1 97.38 162 VAL A C 1
ATOM 1310 O O . VAL A 1 162 ? -1.43 4.605 8.5 1 97.38 162 VAL A O 1
ATOM 1313 N N . ILE A 1 163 ? -0.676 6.699 8.82 1 97.38 163 ILE A N 1
ATOM 1314 C CA . ILE A 1 163 ? -2.006 7.191 9.172 1 97.38 163 ILE A CA 1
ATOM 1315 C C . ILE A 1 163 ? -2.896 7.184 7.93 1 97.38 163 ILE A C 1
ATOM 1317 O O . ILE A 1 163 ? -4.098 6.918 8.023 1 97.38 163 ILE A O 1
ATOM 1321 N N . GLY A 1 164 ? -2.34 7.484 6.801 1 96 164 GLY A N 1
ATOM 1322 C CA . GLY A 1 164 ? -3.1 7.5 5.562 1 96 164 GLY A CA 1
ATOM 1323 C C . GLY A 1 164 ? -3.729 6.16 5.23 1 96 164 GLY A C 1
ATOM 1324 O O . GLY A 1 164 ? -4.879 6.102 4.789 1 96 164 GLY A O 1
ATOM 1325 N N . ALA A 1 165 ? -3.008 5.133 5.449 1 94.69 165 ALA A N 1
ATOM 1326 C CA . ALA A 1 165 ? -3.521 3.793 5.18 1 94.69 165 ALA A CA 1
ATOM 1327 C C . ALA A 1 165 ? -4.711 3.471 6.082 1 94.69 165 ALA A C 1
ATOM 1329 O O . ALA A 1 165 ? -5.707 2.902 5.625 1 94.69 165 ALA A O 1
ATOM 1330 N N . ARG A 1 166 ? -4.621 3.846 7.332 1 97.62 166 ARG A N 1
ATOM 1331 C CA . ARG A 1 166 ? -5.699 3.566 8.273 1 97.62 166 ARG A CA 1
ATOM 1332 C C . ARG A 1 166 ? -6.914 4.441 7.996 1 97.62 166 ARG A C 1
ATOM 1334 O O . ARG A 1 166 ? -8.055 3.986 8.109 1 97.62 166 ARG A O 1
ATOM 1341 N N . ARG A 1 167 ? -6.66 5.664 7.641 1 97 167 ARG A N 1
ATOM 1342 C CA . ARG A 1 167 ? -7.766 6.551 7.285 1 97 167 ARG A CA 1
ATOM 1343 C C . ARG A 1 167 ? -8.516 6.027 6.066 1 97 167 ARG A C 1
ATOM 1345 O O . ARG A 1 167 ? -9.75 6.066 6.027 1 97 167 ARG A O 1
ATOM 1352 N N . ALA A 1 168 ? -7.809 5.547 5.105 1 94.69 168 ALA A N 1
ATOM 1353 C CA . ALA A 1 168 ? -8.43 4.961 3.922 1 94.69 168 ALA A CA 1
ATOM 1354 C C . ALA A 1 168 ? -9.289 3.754 4.293 1 94.69 168 ALA A C 1
ATOM 1356 O O . ALA A 1 168 ? -10.43 3.625 3.834 1 94.69 168 ALA A O 1
ATOM 1357 N N . SER A 1 169 ? -8.703 2.934 5.109 1 97.25 169 SER A N 1
ATOM 1358 C CA . SER A 1 169 ? -9.461 1.778 5.586 1 97.25 169 SER A CA 1
ATOM 1359 C C . SER A 1 169 ? -10.75 2.209 6.285 1 97.25 169 SER A C 1
ATOM 1361 O O . SER A 1 169 ? -11.812 1.638 6.043 1 97.25 169 SER A O 1
ATOM 1363 N N . TRP A 1 170 ? -10.625 3.182 7.125 1 97.44 170 TRP A N 1
ATOM 1364 C CA . TRP A 1 170 ? -11.758 3.672 7.898 1 97.44 170 TRP A CA 1
ATOM 1365 C C . TRP A 1 170 ? -12.859 4.199 6.984 1 97.44 170 TRP A C 1
ATOM 1367 O O . TRP A 1 170 ? -14.039 3.906 7.184 1 97.44 170 TRP A O 1
ATOM 1377 N N . ARG A 1 171 ? -12.492 4.961 6.016 1 95.31 171 ARG A N 1
ATOM 1378 C CA . ARG A 1 171 ? -13.469 5.543 5.105 1 95.31 171 ARG A CA 1
ATOM 1379 C C . ARG A 1 171 ? -14.211 4.461 4.324 1 95.31 171 ARG A C 1
ATOM 1381 O O . ARG A 1 171 ? -15.43 4.531 4.156 1 95.31 171 ARG A O 1
ATOM 1388 N N . ILE A 1 172 ? -13.469 3.441 3.891 1 95.56 172 ILE A N 1
ATOM 1389 C CA . ILE A 1 172 ? -14.062 2.354 3.119 1 95.56 172 ILE A CA 1
ATOM 1390 C C . ILE A 1 172 ? -15.031 1.569 3.996 1 95.56 172 ILE A C 1
ATOM 1392 O O . ILE A 1 172 ? -16.172 1.314 3.596 1 95.56 172 ILE A O 1
ATOM 1396 N N . ILE A 1 173 ? -14.578 1.266 5.156 1 97.44 173 ILE A N 1
ATOM 1397 C CA . ILE A 1 173 ? -15.398 0.457 6.051 1 97.44 173 ILE A CA 1
ATOM 1398 C C . ILE A 1 173 ? -16.641 1.249 6.477 1 97.44 173 ILE A C 1
ATOM 1400 O O . ILE A 1 173 ? -17.734 0.694 6.582 1 97.44 173 ILE A O 1
ATOM 1404 N N . SER A 1 174 ? -16.453 2.512 6.723 1 95.19 174 SER A N 1
ATOM 1405 C CA . SER A 1 174 ? -17.578 3.373 7.09 1 95.19 174 SER A CA 1
ATOM 1406 C C . SER A 1 174 ? -18.609 3.443 5.969 1 95.19 174 SER A C 1
ATOM 1408 O O . SER A 1 174 ? -19.812 3.406 6.223 1 95.19 174 SER A O 1
ATOM 1410 N N . SER A 1 175 ? -18.156 3.539 4.801 1 94.5 175 SER A N 1
ATOM 1411 C CA . SER A 1 175 ? -19.047 3.564 3.648 1 94.5 175 SER A CA 1
ATOM 1412 C C . SER A 1 175 ? -19.828 2.262 3.529 1 94.5 175 SER A C 1
ATOM 1414 O O . SER A 1 175 ? -21.031 2.277 3.248 1 94.5 175 SER A O 1
ATOM 1416 N N . ILE A 1 176 ? -19.219 1.161 3.756 1 95.12 176 ILE A N 1
ATOM 1417 C CA . ILE A 1 176 ? -19.875 -0.14 3.684 1 95.12 176 ILE A CA 1
ATOM 1418 C C . ILE A 1 176 ? -20.891 -0.268 4.809 1 95.12 176 ILE A C 1
ATOM 1420 O O . ILE A 1 176 ? -21.984 -0.815 4.613 1 95.12 176 ILE A O 1
ATOM 1424 N N . GLU A 1 177 ? -20.516 0.204 5.934 1 96.12 177 GLU A N 1
ATOM 1425 C CA . GLU A 1 177 ? -21.438 0.178 7.062 1 96.12 177 GLU A CA 1
ATOM 1426 C C . GLU A 1 177 ? -22.734 0.923 6.734 1 96.12 177 GLU A C 1
ATOM 1428 O O . GLU A 1 177 ? -23.828 0.418 6.984 1 96.12 177 GLU A O 1
ATOM 1433 N N . GLN A 1 178 ? -22.594 2.096 6.172 1 94.06 178 GLN A N 1
ATOM 1434 C CA . GLN A 1 178 ? -23.734 2.912 5.809 1 94.06 178 GLN A CA 1
ATOM 1435 C C . GLN A 1 178 ? -24.609 2.211 4.762 1 94.06 178 GLN A C 1
ATOM 1437 O O . GLN A 1 178 ? -25.828 2.232 4.852 1 94.06 178 GLN A O 1
ATOM 1442 N N . LYS A 1 179 ? -23.984 1.592 3.811 1 93.81 179 LYS A N 1
ATOM 1443 C CA . LYS A 1 179 ? -24.703 0.863 2.771 1 93.81 179 LYS A CA 1
ATOM 1444 C C . LYS A 1 179 ? -25.484 -0.311 3.363 1 93.81 179 LYS A C 1
ATOM 1446 O O . LYS A 1 179 ? -26.656 -0.525 3.023 1 93.81 179 LYS A O 1
ATOM 1451 N N . GLU A 1 180 ? -24.844 -0.998 4.234 1 94.75 180 GLU A N 1
ATOM 1452 C CA . GLU A 1 180 ? -25.5 -2.141 4.859 1 94.75 180 GLU A CA 1
ATOM 1453 C C . GLU A 1 180 ? -26.609 -1.688 5.801 1 94.75 180 GLU A C 1
ATOM 1455 O O . GLU A 1 180 ? -27.625 -2.367 5.934 1 94.75 180 GLU A O 1
ATOM 1460 N N . GLU A 1 181 ? -26.391 -0.625 6.441 1 94.19 181 GLU A N 1
ATOM 1461 C CA . GLU A 1 181 ? -27.438 -0.05 7.281 1 94.19 181 GLU A CA 1
ATOM 1462 C C . GLU A 1 181 ? -28.656 0.326 6.457 1 94.19 181 GLU A C 1
ATOM 1464 O O . GLU A 1 181 ? -29.797 0.065 6.863 1 94.19 181 GLU A O 1
ATOM 1469 N N . SER A 1 182 ? -28.453 0.905 5.309 1 93.62 182 SER A N 1
ATOM 1470 C CA . SER A 1 182 ? -29.547 1.308 4.43 1 93.62 182 SER A CA 1
ATOM 1471 C C . SER A 1 182 ? -30.312 0.094 3.895 1 93.62 182 SER A C 1
ATOM 1473 O O . SER A 1 182 ? -31.5 0.173 3.623 1 93.62 182 SER A O 1
ATOM 1475 N N . ARG A 1 183 ? -29.641 -1.053 3.818 1 93.25 183 ARG A N 1
ATOM 1476 C CA . ARG A 1 183 ? -30.25 -2.285 3.324 1 93.25 183 ARG A CA 1
ATOM 1477 C C . ARG A 1 183 ? -30.891 -3.068 4.457 1 93.25 183 ARG A C 1
ATOM 1479 O O . ARG A 1 183 ? -31.562 -4.082 4.219 1 93.25 183 ARG A O 1
ATOM 1486 N N . GLY A 1 184 ? -30.734 -2.666 5.66 1 91.62 184 GLY A N 1
ATOM 1487 C CA . GLY A 1 184 ? -31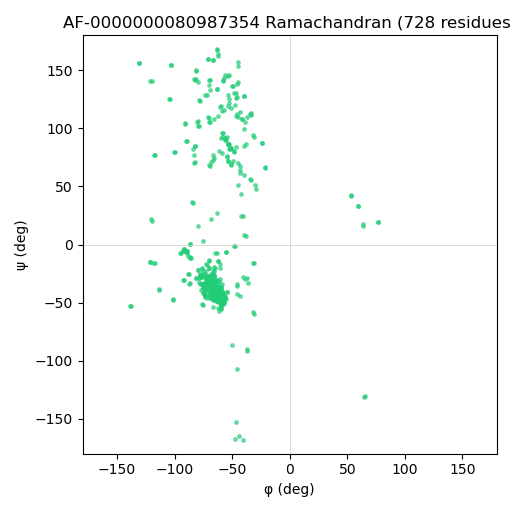.344 -3.279 6.824 1 91.62 184 GLY A CA 1
ATOM 1488 C C . GLY A 1 184 ? -30.672 -4.57 7.246 1 91.62 184 GLY A C 1
ATOM 1489 O O . GLY A 1 184 ? -31.297 -5.426 7.879 1 91.62 184 GLY A O 1
ATOM 1490 N N . ASN A 1 185 ? -29.469 -4.789 6.816 1 90.94 185 ASN A N 1
ATOM 1491 C CA . ASN A 1 185 ? -28.734 -5.988 7.207 1 90.94 185 ASN A CA 1
ATOM 1492 C C . ASN A 1 185 ? -28.078 -5.828 8.586 1 90.94 185 ASN A C 1
ATOM 1494 O O . ASN A 1 185 ? -26.859 -5.668 8.688 1 90.94 185 ASN A O 1
ATOM 1498 N N . GLU A 1 186 ? -28.766 -6.066 9.609 1 90.19 186 GLU A N 1
ATOM 1499 C CA . GLU A 1 186 ? -28.359 -5.75 10.977 1 90.19 186 GLU A CA 1
ATOM 1500 C C . GLU A 1 186 ? -27.188 -6.621 11.422 1 90.19 186 GLU A C 1
ATOM 1502 O O . GLU A 1 186 ? -26.297 -6.164 12.148 1 90.19 186 GLU A O 1
ATOM 1507 N N . ASP A 1 187 ? -27.172 -7.816 11.016 1 89.5 187 ASP A N 1
ATOM 1508 C CA . ASP A 1 187 ? -26.094 -8.719 11.398 1 89.5 187 ASP A CA 1
ATOM 1509 C C . ASP A 1 187 ? -24.766 -8.258 10.828 1 89.5 187 ASP A C 1
ATOM 1511 O O . ASP A 1 187 ? -23.75 -8.211 11.539 1 89.5 187 ASP A O 1
ATOM 1515 N N . HIS A 1 188 ? -24.828 -7.895 9.609 1 91.56 188 HIS A N 1
ATOM 1516 C CA . HIS A 1 188 ? -23.625 -7.395 8.969 1 91.56 188 HIS A CA 1
ATOM 1517 C C . HIS A 1 188 ? -23.172 -6.07 9.594 1 91.56 188 HIS A C 1
ATOM 1519 O O . HIS A 1 188 ? -21.984 -5.852 9.805 1 91.56 188 HIS A O 1
ATOM 1525 N N . VAL A 1 189 ? -24.141 -5.285 9.922 1 95.19 189 VAL A N 1
ATOM 1526 C CA . VAL A 1 189 ? -23.828 -3.967 10.469 1 95.19 189 VAL A CA 1
ATOM 1527 C C . VAL A 1 189 ? -23.078 -4.117 11.789 1 95.19 189 VAL A C 1
ATOM 1529 O O . VAL A 1 189 ? -22.141 -3.377 12.062 1 95.19 189 VAL A O 1
ATOM 1532 N N . ALA A 1 190 ? -23.453 -5.047 12.555 1 94.62 190 ALA A N 1
ATOM 1533 C CA . ALA A 1 190 ? -22.812 -5.258 13.852 1 94.62 190 ALA A CA 1
ATOM 1534 C C . ALA A 1 190 ? -21.359 -5.656 13.68 1 94.62 190 ALA A C 1
ATOM 1536 O O . ALA A 1 190 ? -20.484 -5.121 14.367 1 94.62 190 ALA A O 1
ATOM 1537 N N . VAL A 1 191 ? -21.094 -6.508 12.773 1 94.62 191 VAL A N 1
ATOM 1538 C CA . VAL A 1 191 ? -19.75 -6.996 12.523 1 94.62 191 VAL A CA 1
ATOM 1539 C C . VAL A 1 191 ? -18.891 -5.879 11.938 1 94.62 191 VAL A C 1
ATOM 1541 O O . VAL A 1 191 ? -17.734 -5.715 12.312 1 94.62 191 VAL A O 1
ATOM 1544 N N . ILE A 1 192 ? -19.469 -5.16 11.086 1 97.12 192 ILE A N 1
ATOM 1545 C CA . ILE A 1 192 ? -18.75 -4.062 10.438 1 97.12 192 ILE A CA 1
ATOM 1546 C C . ILE A 1 192 ? -18.406 -2.994 11.477 1 97.12 192 ILE A C 1
ATOM 1548 O O . ILE A 1 192 ? -17.297 -2.445 11.461 1 97.12 192 ILE A O 1
ATOM 1552 N N . ARG A 1 193 ? -19.328 -2.736 12.328 1 97 193 ARG A N 1
ATOM 1553 C CA . ARG A 1 193 ? -19.109 -1.742 13.367 1 97 193 ARG A CA 1
ATOM 1554 C C . ARG A 1 193 ? -17.938 -2.133 14.266 1 97 193 ARG A C 1
ATOM 1556 O O . ARG A 1 193 ? -17.141 -1.283 14.648 1 97 193 ARG A O 1
ATOM 1563 N N . ASP A 1 194 ? -17.891 -3.33 14.578 1 96.75 194 ASP A N 1
ATOM 1564 C CA . ASP A 1 194 ? -16.781 -3.818 15.391 1 96.75 194 ASP A CA 1
ATOM 1565 C C . ASP A 1 194 ? -15.453 -3.658 14.664 1 96.75 194 ASP A C 1
ATOM 1567 O O . ASP A 1 194 ? -14.453 -3.273 15.266 1 96.75 194 ASP A O 1
ATOM 1571 N N . TYR A 1 195 ? -15.492 -3.996 13.422 1 97.44 195 TYR A N 1
ATOM 1572 C CA . TYR A 1 195 ? -14.297 -3.867 12.602 1 97.44 195 TYR A CA 1
ATOM 1573 C C . TYR A 1 195 ? -13.883 -2.406 12.469 1 97.44 195 TYR A C 1
ATOM 1575 O O . TYR A 1 195 ? -12.695 -2.08 12.578 1 97.44 195 TYR A O 1
ATOM 1583 N N . ARG A 1 196 ? -14.789 -1.524 12.281 1 97.75 196 ARG A N 1
ATOM 1584 C CA . ARG A 1 196 ? -14.539 -0.089 12.227 1 97.75 196 ARG A CA 1
ATOM 1585 C C . ARG A 1 196 ? -13.922 0.411 13.523 1 97.75 196 ARG A C 1
ATOM 1587 O O . ARG A 1 196 ? -12.969 1.19 13.508 1 97.75 196 ARG A O 1
ATOM 1594 N N . SER A 1 197 ? -14.477 -0.058 14.625 1 97.88 197 SER A N 1
ATOM 1595 C CA . SER A 1 197 ? -13.984 0.333 15.945 1 97.88 197 SER A CA 1
ATOM 1596 C C . SER A 1 197 ? -12.531 -0.084 16.141 1 97.88 197 SER A C 1
ATOM 1598 O O . SER A 1 197 ? -11.75 0.642 16.766 1 97.88 197 SER A O 1
ATOM 1600 N N . LYS A 1 198 ? -12.234 -1.212 15.633 1 97.94 198 LYS A N 1
ATOM 1601 C CA . LYS A 1 198 ? -10.844 -1.666 15.695 1 97.94 198 LYS A CA 1
ATOM 1602 C C . LYS A 1 198 ? -9.922 -0.705 14.961 1 97.94 198 LYS A C 1
ATOM 1604 O O . LYS A 1 198 ? -8.867 -0.323 15.484 1 97.94 198 LYS A O 1
ATOM 1609 N N . ILE A 1 199 ? -10.297 -0.285 13.805 1 98.12 199 ILE A N 1
ATOM 1610 C CA . ILE A 1 199 ? -9.516 0.638 12.992 1 98.12 199 ILE A CA 1
ATOM 1611 C C . ILE A 1 199 ? -9.422 1.99 13.695 1 98.12 199 ILE A C 1
ATOM 1613 O O . ILE A 1 199 ? -8.359 2.619 13.703 1 98.12 199 ILE A O 1
ATOM 1617 N N . GLU A 1 200 ? -10.5 2.453 14.305 1 98.38 200 GLU A N 1
ATOM 1618 C CA . GLU A 1 200 ? -10.5 3.709 15.047 1 98.38 200 GLU A CA 1
ATOM 1619 C C . GLU A 1 200 ? -9.516 3.662 16.219 1 98.38 200 GLU A C 1
ATOM 1621 O O . GLU A 1 200 ? -8.875 4.664 16.531 1 98.38 200 GLU A O 1
ATOM 1626 N N . GLY A 1 201 ? -9.492 2.486 16.797 1 98.44 201 GLY A N 1
ATOM 1627 C CA . GLY A 1 201 ? -8.5 2.314 17.859 1 98.44 201 GLY A CA 1
ATOM 1628 C C . GLY A 1 201 ? -7.074 2.463 17.359 1 98.44 201 GLY A C 1
ATOM 1629 O O . GLY A 1 201 ? -6.246 3.088 18.031 1 98.44 201 GLY A O 1
ATOM 1630 N N . GLU A 1 202 ? -6.812 1.875 16.219 1 98.19 202 GLU A N 1
ATOM 1631 C CA . GLU A 1 202 ? -5.5 2.018 15.602 1 98.19 202 GLU A CA 1
ATOM 1632 C C . GLU A 1 202 ? -5.199 3.477 15.273 1 98.19 202 GLU A C 1
ATOM 1634 O O . GLU A 1 202 ? -4.102 3.967 15.531 1 98.19 202 GLU A O 1
ATOM 1639 N N . LEU A 1 203 ? -6.145 4.16 14.711 1 98.38 203 LEU A N 1
ATOM 1640 C CA . LEU A 1 203 ? -6.016 5.57 14.352 1 98.38 203 LEU A CA 1
ATOM 1641 C C . LEU A 1 203 ? -5.711 6.41 15.586 1 98.38 203 LEU A C 1
ATOM 1643 O O . LEU A 1 203 ? -4.809 7.25 15.562 1 98.38 203 LEU A O 1
ATOM 1647 N N . SER A 1 204 ? -6.402 6.156 16.625 1 98.5 204 SER A N 1
ATOM 1648 C CA . SER A 1 204 ? -6.215 6.902 17.859 1 98.5 204 SER A CA 1
ATOM 1649 C C . SER A 1 204 ? -4.812 6.688 18.422 1 98.5 204 SER A C 1
ATOM 1651 O O . SER A 1 204 ? -4.164 7.641 18.859 1 98.5 204 SER A O 1
ATOM 1653 N N . ASN A 1 205 ? -4.406 5.434 18.375 1 98.38 205 ASN A N 1
ATOM 1654 C CA . ASN A 1 205 ? -3.084 5.117 18.906 1 98.38 205 ASN A CA 1
ATOM 1655 C C . ASN A 1 205 ? -1.983 5.832 18.125 1 98.38 205 ASN A C 1
ATOM 1657 O O . ASN A 1 205 ? -1.045 6.367 18.719 1 98.38 205 ASN A O 1
ATOM 1661 N N . ILE A 1 206 ? -2.096 5.848 16.812 1 98.12 206 ILE A N 1
ATOM 1662 C CA . ILE A 1 206 ? -1.107 6.504 15.969 1 98.12 206 ILE A CA 1
ATOM 1663 C C . ILE A 1 206 ? -1.106 8.008 16.234 1 98.12 206 ILE A C 1
ATOM 1665 O O . ILE A 1 206 ? -0.048 8.609 16.438 1 98.12 206 ILE A O 1
ATOM 1669 N N . CYS A 1 207 ? -2.264 8.609 16.281 1 98.12 207 CYS A N 1
ATOM 1670 C CA . CYS A 1 207 ? -2.383 10.047 16.516 1 98.12 207 CYS A CA 1
ATOM 1671 C C . CYS A 1 207 ? -1.846 10.422 17.891 1 98.12 207 CYS A C 1
ATOM 1673 O O . CYS A 1 207 ? -1.101 11.391 18.031 1 98.12 207 CYS A O 1
ATOM 1675 N N . ASP A 1 208 ? -2.191 9.625 18.875 1 97.94 208 ASP A N 1
ATOM 1676 C CA . ASP A 1 208 ? -1.73 9.906 20.234 1 97.94 208 ASP A CA 1
ATOM 1677 C C . ASP A 1 208 ? -0.208 9.836 20.312 1 97.94 208 ASP A C 1
ATOM 1679 O O . ASP A 1 208 ? 0.416 10.633 21.031 1 97.94 208 ASP A O 1
ATOM 1683 N N . GLY A 1 209 ? 0.334 8.852 19.656 1 97.12 209 GLY A N 1
ATOM 1684 C CA . GLY A 1 209 ? 1.782 8.711 19.656 1 97.12 209 GLY A CA 1
ATOM 1685 C C . GLY A 1 209 ? 2.502 9.938 19.109 1 97.12 209 GLY A C 1
ATOM 1686 O O . GLY A 1 209 ? 3.393 10.477 19.781 1 97.12 209 GLY A O 1
ATOM 1687 N N . ILE A 1 210 ? 2.121 10.43 17.984 1 97.94 210 ILE A N 1
ATOM 1688 C CA . ILE A 1 210 ? 2.812 11.547 17.359 1 97.94 210 ILE A CA 1
ATOM 1689 C C . ILE A 1 210 ? 2.488 12.836 18.125 1 97.94 210 ILE A C 1
ATOM 1691 O O . ILE A 1 210 ? 3.34 13.719 18.25 1 97.94 210 ILE A O 1
ATOM 1695 N N . LEU A 1 211 ? 1.267 13 18.609 1 98.62 211 LEU A N 1
ATOM 1696 C CA . LEU A 1 211 ? 0.896 14.195 19.359 1 98.62 211 LEU A CA 1
ATOM 1697 C C . LEU A 1 211 ? 1.717 14.312 20.641 1 98.62 211 LEU A C 1
ATOM 1699 O O . LEU A 1 211 ? 2.143 15.406 21.016 1 98.62 211 LEU A O 1
ATOM 1703 N N . LYS A 1 212 ? 1.931 13.18 21.281 1 97.75 212 LYS A N 1
ATOM 1704 C CA . LYS A 1 212 ? 2.777 13.164 22.469 1 97.75 212 LYS A CA 1
ATOM 1705 C C . LYS A 1 212 ? 4.207 13.586 22.125 1 97.75 212 LYS A C 1
ATOM 1707 O O . LYS A 1 212 ? 4.809 14.391 22.844 1 97.75 212 LYS A O 1
ATOM 1712 N N . LEU A 1 213 ? 4.695 13.047 21.047 1 96.12 213 LEU A N 1
ATOM 1713 C CA . LEU A 1 213 ? 6.043 13.391 20.609 1 96.12 213 LEU A CA 1
ATOM 1714 C C . LEU A 1 213 ? 6.152 14.875 20.281 1 96.12 213 LEU A C 1
ATOM 1716 O O . LEU A 1 213 ? 7.137 15.523 20.641 1 96.12 213 LEU A O 1
ATOM 1720 N N . LEU A 1 214 ? 5.184 15.422 19.641 1 97.62 214 LEU A N 1
ATOM 1721 C CA . LEU A 1 214 ? 5.148 16.828 19.281 1 97.62 214 LEU A CA 1
ATOM 1722 C C . LEU A 1 214 ? 5.145 17.719 20.516 1 97.62 214 LEU A C 1
ATOM 1724 O O . LEU A 1 214 ? 5.941 18.656 20.625 1 97.62 214 LEU A O 1
ATOM 1728 N N . ASP A 1 215 ? 4.375 17.422 21.453 1 97.12 215 ASP A N 1
ATOM 1729 C CA . ASP A 1 215 ? 4.176 18.266 22.625 1 97.12 215 ASP A CA 1
ATOM 1730 C C . ASP A 1 215 ? 5.352 18.156 23.594 1 97.12 215 ASP A C 1
ATOM 1732 O O . ASP A 1 215 ? 5.738 19.141 24.219 1 97.12 215 ASP A O 1
ATOM 1736 N N . SER A 1 216 ? 5.902 17 23.656 1 94.38 216 SER A N 1
ATOM 1737 C CA . SER A 1 216 ? 6.91 16.781 24.688 1 94.38 216 SER A CA 1
ATOM 1738 C C . SER A 1 216 ? 8.297 17.172 24.188 1 94.38 216 SER A C 1
ATOM 1740 O O . SER A 1 216 ? 9.148 17.578 24.984 1 94.38 216 SER A O 1
ATOM 1742 N N . ARG A 1 217 ? 8.445 17.125 22.938 1 93.56 217 ARG A N 1
ATOM 1743 C CA . ARG A 1 217 ? 9.836 17.25 22.516 1 93.56 217 ARG A CA 1
ATOM 1744 C C . ARG A 1 217 ? 9.953 18.156 21.297 1 93.56 217 ARG A C 1
ATOM 1746 O O . ARG A 1 217 ? 10.68 19.156 21.312 1 93.56 217 ARG A O 1
ATOM 1753 N N . LEU A 1 218 ? 9.25 17.953 20.234 1 95.81 218 LEU A N 1
ATOM 1754 C CA . LEU A 1 218 ? 9.508 18.562 18.938 1 95.81 218 LEU A CA 1
ATOM 1755 C C . LEU A 1 218 ? 9.125 20.031 18.938 1 95.81 218 LEU A C 1
ATOM 1757 O O . LEU A 1 218 ? 9.914 20.891 18.5 1 95.81 218 LEU A O 1
ATOM 1761 N N . ILE A 1 219 ? 7.977 20.406 19.469 1 96.69 219 ILE A N 1
ATOM 1762 C CA . ILE A 1 219 ? 7.531 21.797 19.469 1 96.69 219 ILE A CA 1
ATOM 1763 C C . ILE A 1 219 ? 8.398 22.609 20.422 1 96.69 219 ILE A C 1
ATOM 1765 O O . ILE A 1 219 ? 8.891 23.688 20.062 1 96.69 219 ILE A O 1
ATOM 1769 N N . PRO A 1 220 ? 8.711 22.125 21.594 1 94.94 220 PRO A N 1
ATOM 1770 C CA . PRO A 1 220 ? 9.555 22.891 22.516 1 94.94 220 PRO A CA 1
ATOM 1771 C C . PRO A 1 220 ? 10.977 23.078 22 1 94.94 220 PRO A C 1
ATOM 1773 O O . PRO A 1 220 ? 11.625 24.078 22.312 1 94.94 220 PRO A O 1
ATOM 1776 N N . SER A 1 221 ? 11.422 22.172 21.219 1 93.19 221 SER A N 1
ATOM 1777 C CA . SER A 1 221 ? 12.797 22.25 20.734 1 93.19 221 SER A CA 1
ATOM 1778 C C . SER A 1 221 ? 12.891 23.094 19.469 1 93.19 221 SER A C 1
ATOM 1780 O O . SER A 1 221 ? 13.992 23.422 19.016 1 93.19 221 SER A O 1
ATOM 1782 N N . ALA A 1 222 ? 11.789 23.422 18.875 1 94.38 222 ALA A N 1
ATOM 1783 C CA . ALA A 1 222 ? 11.781 24.188 17.625 1 94.38 222 ALA A CA 1
ATOM 1784 C C . ALA A 1 222 ? 12.18 25.641 17.875 1 94.38 222 ALA A C 1
ATOM 1786 O O . ALA A 1 222 ? 11.609 26.312 18.75 1 94.38 222 ALA A O 1
ATOM 1787 N N . THR A 1 223 ? 13.164 26.141 17.094 1 92.75 223 THR A N 1
ATOM 1788 C CA . THR A 1 223 ? 13.672 27.484 17.312 1 92.75 223 THR A CA 1
ATOM 1789 C C . THR A 1 223 ? 13.328 28.391 16.141 1 92.75 223 THR A C 1
ATOM 1791 O O . THR A 1 223 ? 12.969 29.547 16.312 1 92.75 223 THR A O 1
ATOM 1794 N N . SER A 1 224 ? 13.406 27.891 14.961 1 93.88 224 SER A N 1
ATOM 1795 C CA . SER A 1 224 ? 13.125 28.672 13.766 1 93.88 224 SER A CA 1
ATOM 1796 C C . SER A 1 224 ? 11.633 28.766 13.5 1 93.88 224 SER A C 1
ATOM 1798 O O . SER A 1 224 ? 10.867 27.891 13.906 1 93.88 224 SER A O 1
ATOM 1800 N N . GLY A 1 225 ? 11.219 29.828 12.922 1 95.44 225 GLY A N 1
ATOM 1801 C CA . GLY A 1 225 ? 9.82 30 12.57 1 95.44 225 GLY A CA 1
ATOM 1802 C C . GLY A 1 225 ? 9.273 28.891 11.711 1 95.44 225 GLY A C 1
ATOM 1803 O O . GLY A 1 225 ? 8.148 28.422 11.93 1 95.44 225 GLY A O 1
ATOM 1804 N N . ASP A 1 226 ? 10.008 28.547 10.711 1 95.38 226 ASP A N 1
ATOM 1805 C CA . ASP A 1 226 ? 9.555 27.5 9.805 1 95.38 226 ASP A CA 1
ATOM 1806 C C . ASP A 1 226 ? 9.375 26.172 10.547 1 95.38 226 ASP A C 1
ATOM 1808 O O . ASP A 1 226 ? 8.414 25.438 10.297 1 95.38 226 ASP A O 1
ATOM 1812 N N . SER A 1 227 ? 10.281 25.859 11.516 1 95.75 227 SER A N 1
ATOM 1813 C CA . SER A 1 227 ? 10.18 24.641 12.305 1 95.75 227 SER A CA 1
ATOM 1814 C C . SER A 1 227 ? 8.961 24.672 13.219 1 95.75 227 SER A C 1
ATOM 1816 O O . SER A 1 227 ? 8.227 23.688 13.312 1 95.75 227 SER A O 1
ATOM 1818 N N . LYS A 1 228 ? 8.719 25.812 13.766 1 97.56 228 LYS A N 1
ATOM 1819 C CA . LYS A 1 228 ? 7.578 25.953 14.664 1 97.56 228 LYS A CA 1
ATOM 1820 C C . LYS A 1 228 ? 6.262 25.766 13.906 1 97.56 228 LYS A C 1
ATOM 1822 O O . LYS A 1 228 ? 5.387 25.016 14.352 1 97.56 228 LYS A O 1
ATOM 1827 N N . VAL A 1 229 ? 6.199 26.438 12.758 1 98.25 229 VAL A N 1
ATOM 1828 C CA . VAL A 1 229 ? 4.988 26.344 11.953 1 98.25 229 VAL A CA 1
ATOM 1829 C C . VAL A 1 229 ? 4.789 24.906 11.492 1 98.25 229 VAL A C 1
ATOM 1831 O O . VAL A 1 229 ? 3.668 24.391 11.492 1 98.25 229 VAL A O 1
ATOM 1834 N N . PHE A 1 230 ? 5.902 24.281 11.172 1 97.69 230 PHE A N 1
ATOM 1835 C CA . PHE A 1 230 ? 5.859 22.906 10.688 1 97.69 230 PHE A CA 1
ATOM 1836 C C . PHE A 1 230 ? 5.254 21.984 11.734 1 97.69 230 PHE A C 1
ATOM 1838 O O . PHE A 1 230 ? 4.32 21.234 11.445 1 97.69 230 PHE A O 1
ATOM 1845 N N . TYR A 1 231 ? 5.684 22.016 12.906 1 98.25 231 TYR A N 1
ATOM 1846 C CA . TYR A 1 231 ? 5.254 21.094 13.953 1 98.25 231 TYR A CA 1
ATOM 1847 C C . TYR A 1 231 ? 3.85 21.438 14.438 1 98.25 231 TYR A C 1
ATOM 1849 O O . TYR A 1 231 ? 3.057 20.531 14.742 1 98.25 231 TYR A O 1
ATOM 1857 N N . LEU A 1 232 ? 3.59 22.672 14.516 1 98.62 232 LEU A N 1
ATOM 1858 C CA . LEU A 1 232 ? 2.25 23.078 14.938 1 98.62 232 LEU A CA 1
ATOM 1859 C C . LEU A 1 232 ? 1.214 22.672 13.891 1 98.62 232 LEU A C 1
ATOM 1861 O O . LEU A 1 232 ? 0.1 22.266 14.242 1 98.62 232 LEU A O 1
ATOM 1865 N N . LYS A 1 233 ? 1.574 22.828 12.609 1 98.31 233 LYS A N 1
ATOM 1866 C CA . LYS A 1 233 ? 0.708 22.312 11.547 1 98.31 233 LYS A CA 1
ATOM 1867 C C . LYS A 1 233 ? 0.466 20.812 11.695 1 98.31 233 LYS A C 1
ATOM 1869 O O . LYS A 1 233 ? -0.669 20.359 11.578 1 98.31 233 LYS A O 1
ATOM 1874 N N . MET A 1 234 ? 1.5 20.078 11.945 1 98 234 MET A N 1
ATOM 1875 C CA . MET A 1 234 ? 1.396 18.641 12.148 1 98 234 MET A CA 1
ATOM 1876 C C . MET A 1 234 ? 0.461 18.312 13.312 1 98 234 MET A C 1
ATOM 1878 O O . MET A 1 234 ? -0.357 17.406 13.219 1 98 234 MET A O 1
ATOM 1882 N N . LYS A 1 235 ? 0.631 19.109 14.398 1 98.62 235 LYS A N 1
ATOM 1883 C CA . LYS A 1 235 ? -0.24 18.922 15.555 1 98.62 235 LYS A CA 1
ATOM 1884 C C . LYS A 1 235 ? -1.705 19.125 15.18 1 98.62 235 LYS A C 1
ATOM 1886 O O . LYS A 1 235 ? -2.562 18.312 15.555 1 98.62 235 LYS A O 1
ATOM 1891 N N . GLY A 1 236 ? -1.958 20.156 14.453 1 98.69 236 GLY A N 1
ATOM 1892 C CA . GLY A 1 236 ? -3.307 20.391 13.961 1 98.69 236 GLY A CA 1
ATOM 1893 C C . GLY A 1 236 ? -3.822 19.281 13.078 1 98.69 236 GLY A C 1
ATOM 1894 O O . GLY A 1 236 ? -4.973 18.859 13.203 1 98.69 236 GLY A O 1
ATOM 1895 N N . ASP A 1 237 ? -3.004 18.797 12.211 1 98.31 237 ASP A N 1
ATOM 1896 C CA . ASP A 1 237 ? -3.389 17.75 11.273 1 98.31 237 ASP A CA 1
ATOM 1897 C C . ASP A 1 237 ? -3.854 16.5 12.016 1 98.31 237 ASP A C 1
ATOM 1899 O O . ASP A 1 237 ? -4.895 15.93 11.688 1 98.31 237 ASP A O 1
ATOM 1903 N N . TYR A 1 238 ? -3.148 16.062 12.945 1 98.62 238 TYR A N 1
ATOM 1904 C CA . TYR A 1 238 ? -3.443 14.789 13.586 1 98.62 238 TYR A CA 1
ATOM 1905 C C . TYR A 1 238 ? -4.621 14.922 14.547 1 98.62 238 TYR A C 1
ATOM 1907 O O . TYR A 1 238 ? -5.379 13.969 14.742 1 98.62 238 TYR A O 1
ATOM 1915 N N . HIS A 1 239 ? -4.828 16.141 15.117 1 98.56 239 HIS A N 1
ATOM 1916 C CA . HIS A 1 239 ? -6.09 16.375 15.812 1 98.56 239 HIS A CA 1
ATOM 1917 C C . HIS A 1 239 ? -7.262 16.375 14.836 1 98.56 239 HIS A C 1
ATOM 1919 O O . HIS A 1 239 ? -8.352 15.898 15.172 1 98.56 239 HIS A O 1
ATOM 1925 N N . ARG A 1 240 ? -7.035 16.953 13.703 1 97.94 240 ARG A N 1
ATOM 1926 C CA . ARG A 1 240 ? -8.07 16.938 12.68 1 97.94 240 ARG A CA 1
ATOM 1927 C C . ARG A 1 240 ? -8.453 15.508 12.297 1 97.94 240 ARG A C 1
ATOM 1929 O O . ARG A 1 240 ? -9.633 15.211 12.117 1 97.94 240 ARG A O 1
ATOM 1936 N N . TYR A 1 241 ? -7.438 14.617 12.195 1 97.5 241 TYR A N 1
ATOM 1937 C CA . TYR A 1 241 ? -7.715 13.219 11.875 1 97.5 241 TYR A CA 1
ATOM 1938 C C . TYR A 1 241 ? -8.539 12.555 12.969 1 97.5 241 TYR A C 1
ATOM 1940 O O . TYR A 1 241 ? -9.438 11.758 12.688 1 97.5 241 TYR A O 1
ATOM 1948 N N . LEU A 1 242 ? -8.242 12.922 14.219 1 98.25 242 LEU A N 1
ATOM 1949 C CA . LEU A 1 242 ? -9.047 12.414 15.32 1 98.25 242 LEU A CA 1
ATOM 1950 C C . LEU A 1 242 ? -10.492 12.906 15.211 1 98.25 242 LEU A C 1
ATOM 1952 O O . LEU A 1 242 ? -11.43 12.148 15.461 1 98.25 242 LEU A O 1
ATOM 1956 N N . ALA A 1 243 ? -10.695 14.094 14.781 1 97.69 243 ALA A N 1
ATOM 1957 C CA . ALA A 1 243 ? -12.016 14.711 14.703 1 97.69 243 ALA A CA 1
ATOM 1958 C C . ALA A 1 243 ? -12.844 14.086 13.578 1 97.69 243 ALA A C 1
ATOM 1960 O O . ALA A 1 243 ? -14.062 14.234 13.547 1 97.69 243 ALA A O 1
ATOM 1961 N N . GLU A 1 244 ? -12.234 13.414 12.664 1 94.56 244 GLU A N 1
ATOM 1962 C CA . GLU A 1 244 ? -12.922 12.805 11.531 1 94.56 244 GLU A CA 1
ATOM 1963 C C . GLU A 1 244 ? -13.828 11.664 11.977 1 94.56 244 GLU A C 1
ATOM 1965 O O . GLU A 1 244 ? -14.867 11.406 11.367 1 94.56 244 GLU A O 1
ATOM 1970 N N . PHE A 1 245 ? -13.367 10.922 13.023 1 96 245 PHE A N 1
ATOM 1971 C CA . PHE A 1 245 ? -14.125 9.711 13.328 1 96 245 PHE A CA 1
ATOM 1972 C C . PHE A 1 245 ? -14.648 9.75 14.758 1 96 245 PHE A C 1
ATOM 1974 O O . PHE A 1 245 ? -15.523 8.961 15.125 1 96 245 PHE A O 1
ATOM 1981 N N . LYS A 1 246 ? -14.078 10.703 15.578 1 97.06 246 LYS A N 1
ATOM 1982 C CA . LYS A 1 246 ? -14.617 10.82 16.922 1 97.06 246 LYS A CA 1
ATOM 1983 C C . LYS A 1 246 ? -16.016 11.43 16.922 1 97.06 246 LYS A C 1
ATOM 1985 O O . LYS A 1 246 ? -16.422 12.047 15.93 1 97.06 246 LYS A O 1
ATOM 1990 N N . THR A 1 247 ? -16.75 11.172 18.047 1 95 247 THR A N 1
ATOM 1991 C CA . THR A 1 247 ? -18.125 11.648 18.109 1 95 247 THR A CA 1
ATOM 1992 C C . THR A 1 247 ? -18.375 12.383 19.422 1 95 247 THR A C 1
ATOM 1994 O O . THR A 1 247 ? -17.594 12.258 20.375 1 95 247 THR A O 1
ATOM 1997 N N . GLY A 1 248 ? -19.375 13.281 19.438 1 95.56 248 GLY A N 1
ATOM 1998 C CA . GLY A 1 248 ? -19.812 13.938 20.656 1 95.56 248 GLY A CA 1
ATOM 1999 C C . GLY A 1 248 ? -18.766 14.844 21.266 1 95.56 248 GLY A C 1
ATOM 2000 O O . GLY A 1 248 ? -18.188 15.688 20.578 1 95.56 248 GLY A O 1
ATOM 2001 N N . GLY A 1 249 ? -18.562 14.672 22.516 1 96.38 249 GLY A N 1
ATOM 2002 C CA . GLY A 1 249 ? -17.609 15.492 23.25 1 96.38 249 GLY A CA 1
ATOM 2003 C C . GLY A 1 249 ? -16.188 15.328 22.781 1 96.38 249 GLY A C 1
ATOM 2004 O O . GLY A 1 249 ? -15.43 16.297 22.688 1 96.38 249 GLY A O 1
ATOM 2005 N N . ASP A 1 250 ? -15.836 14.102 22.453 1 96.94 250 ASP A N 1
ATOM 2006 C CA . ASP A 1 250 ? -14.484 13.828 21.984 1 96.94 250 ASP A CA 1
ATOM 2007 C C . ASP A 1 250 ? -14.219 14.516 20.641 1 96.94 250 ASP A C 1
ATOM 2009 O O . ASP A 1 250 ? -13.109 14.977 20.391 1 96.94 250 ASP A O 1
ATOM 2013 N N . ARG A 1 251 ? -15.164 14.547 19.766 1 97.44 251 ARG A N 1
ATOM 2014 C CA . ARG A 1 251 ? -15.023 15.227 18.484 1 97.44 251 ARG A CA 1
ATOM 2015 C C . ARG A 1 251 ? -14.836 16.719 18.672 1 97.44 251 ARG A C 1
ATOM 2017 O O . ARG A 1 251 ? -13.992 17.344 18.016 1 97.44 251 ARG A O 1
ATOM 2024 N N . LYS A 1 252 ? -15.602 17.328 19.531 1 97.56 252 LYS A N 1
ATOM 2025 C CA . LYS A 1 252 ? -15.508 18.766 19.828 1 97.56 252 LYS A CA 1
ATOM 2026 C C . LYS A 1 252 ? -14.133 19.125 20.375 1 97.56 252 LYS A C 1
ATOM 2028 O O . LYS A 1 252 ? -13.539 20.125 19.953 1 97.56 252 LYS A O 1
ATOM 2033 N N . GLU A 1 253 ? -13.734 18.328 21.281 1 98.12 253 GLU A N 1
ATOM 2034 C CA . GLU A 1 253 ? -12.414 18.562 21.859 1 98.12 253 GLU A CA 1
ATOM 2035 C C . GLU A 1 253 ? -11.32 18.469 20.812 1 98.12 253 GLU A C 1
ATOM 2037 O O . GLU A 1 253 ? -10.406 19.297 20.766 1 98.12 253 GLU A O 1
ATOM 2042 N N . ALA A 1 254 ? -11.383 17.469 19.984 1 98.19 254 ALA A N 1
ATOM 2043 C CA . ALA A 1 254 ? -10.414 17.297 18.906 1 98.19 254 ALA A CA 1
ATOM 2044 C C . ALA A 1 254 ? -10.461 18.484 17.938 1 98.19 254 ALA A C 1
ATOM 2046 O O . ALA A 1 254 ? -9.414 18.984 17.516 1 98.19 254 ALA A O 1
ATOM 2047 N N . ALA A 1 255 ? -11.625 18.938 17.656 1 98.06 255 ALA A N 1
ATOM 2048 C CA . ALA A 1 255 ? -11.797 20.078 16.75 1 98.06 255 ALA A CA 1
ATOM 2049 C C . ALA A 1 255 ? -11.219 21.344 17.344 1 98.06 255 ALA A C 1
ATOM 2051 O O . ALA A 1 255 ? -10.555 22.125 16.656 1 98.06 255 ALA A O 1
ATOM 2052 N N . GLU A 1 256 ? -11.461 21.516 18.547 1 98.44 256 GLU A N 1
ATOM 2053 C CA . GLU A 1 256 ? -10.93 22.703 19.234 1 98.44 256 GLU A CA 1
ATOM 2054 C C . GLU A 1 256 ? -9.406 22.672 19.281 1 98.44 256 GLU A C 1
ATOM 2056 O O . GLU A 1 256 ? -8.75 23.703 19.125 1 98.44 256 GLU A O 1
ATOM 2061 N N . SER A 1 257 ? -8.922 21.5 19.594 1 98.56 257 SER A N 1
ATOM 2062 C CA . SER A 1 257 ? -7.469 21.359 19.609 1 98.56 257 SER A CA 1
ATOM 2063 C C . SER A 1 257 ? -6.879 21.625 18.219 1 98.56 257 SER A C 1
ATOM 2065 O O . SER A 1 257 ? -5.809 22.219 18.109 1 98.56 257 SER A O 1
ATOM 2067 N N . THR A 1 258 ? -7.566 21.141 17.219 1 98.62 258 THR A N 1
ATOM 2068 C CA . THR A 1 258 ? -7.152 21.422 15.844 1 98.62 258 THR A CA 1
ATOM 2069 C C . THR A 1 258 ? -7.102 22.922 15.578 1 98.62 258 THR A C 1
ATOM 2071 O O . THR A 1 258 ? -6.094 23.438 15.094 1 98.62 258 THR A O 1
ATOM 2074 N N . LEU A 1 259 ? -8.156 23.594 15.906 1 98.44 259 LEU A N 1
ATOM 2075 C CA . LEU A 1 259 ? -8.273 25.031 15.672 1 98.44 259 LEU A CA 1
ATOM 2076 C C . LEU A 1 259 ? -7.168 25.781 16.391 1 98.44 259 LEU A C 1
ATOM 2078 O O . LEU A 1 259 ? -6.539 26.672 15.812 1 98.44 259 LEU A O 1
ATOM 2082 N N . SER A 1 260 ? -6.973 25.406 17.609 1 98.62 260 SER A N 1
ATOM 2083 C CA . SER A 1 260 ? -5.957 26.062 18.422 1 98.62 260 SER A CA 1
ATOM 2084 C C . SER A 1 260 ? -4.566 25.891 17.812 1 98.62 260 SER A C 1
ATOM 2086 O O . SER A 1 260 ? -3.793 26.844 17.734 1 98.62 260 SER A O 1
ATOM 2088 N N . ALA A 1 261 ? -4.266 24.688 17.375 1 98.69 261 ALA A N 1
ATOM 2089 C CA . ALA A 1 261 ? -2.957 24.391 16.797 1 98.69 261 ALA A CA 1
ATOM 2090 C C . ALA A 1 261 ? -2.764 25.141 15.484 1 98.69 261 ALA A C 1
ATOM 2092 O O . ALA A 1 261 ? -1.728 25.781 15.266 1 98.69 261 ALA A O 1
ATOM 2093 N N . TYR A 1 262 ? -3.748 25.094 14.617 1 98.56 262 TYR A N 1
ATOM 2094 C CA . TYR A 1 262 ? -3.668 25.766 13.32 1 98.56 262 TYR A CA 1
ATOM 2095 C C . TYR A 1 262 ? -3.566 27.281 13.508 1 98.56 262 TYR A C 1
ATOM 2097 O O . TYR A 1 262 ? -2.818 27.953 12.789 1 98.56 262 TYR A O 1
ATOM 2105 N N . LYS A 1 263 ? -4.305 27.844 14.422 1 98.56 263 LYS A N 1
ATOM 2106 C CA . LYS A 1 263 ? -4.266 29.297 14.672 1 98.56 263 LYS A CA 1
ATOM 2107 C C . LYS A 1 263 ? -2.889 29.719 15.164 1 98.56 263 LYS A C 1
ATOM 2109 O O . LYS A 1 263 ? -2.355 30.734 14.719 1 98.56 263 LYS A O 1
ATOM 2114 N N . SER A 1 264 ? -2.369 28.953 16.109 1 98.5 264 SER A N 1
ATOM 2115 C CA . SER A 1 264 ? -1.025 29.25 16.609 1 98.5 264 SER A CA 1
ATOM 2116 C C . SER A 1 264 ? -0 29.188 15.477 1 98.5 264 SER A C 1
ATOM 2118 O O . SER A 1 264 ? 0.875 30.047 15.383 1 98.5 264 SER A O 1
ATOM 2120 N N . ALA A 1 265 ? -0.106 28.172 14.664 1 98.62 265 ALA A N 1
ATOM 2121 C CA . ALA A 1 265 ? 0.784 28.062 13.516 1 98.62 265 ALA A CA 1
ATOM 2122 C C . ALA A 1 265 ? 0.608 29.234 12.555 1 98.62 265 ALA A C 1
ATOM 2124 O O . ALA A 1 265 ? 1.59 29.781 12.047 1 98.62 265 ALA A O 1
ATOM 2125 N N . GLN A 1 266 ? -0.613 29.594 12.328 1 98.25 266 GLN A N 1
ATOM 2126 C CA . GLN A 1 266 ? -0.93 30.672 11.406 1 98.25 266 GLN A CA 1
ATOM 2127 C C . GLN A 1 266 ? -0.341 32 11.883 1 98.25 266 GLN A C 1
ATOM 2129 O O . GLN A 1 266 ? 0.198 32.781 11.086 1 98.25 266 GLN A O 1
ATOM 2134 N N . ASP A 1 267 ? -0.449 32.25 13.164 1 98.38 267 ASP A N 1
ATOM 2135 C CA . ASP A 1 267 ? 0.088 33.5 13.727 1 98.38 267 ASP A CA 1
ATOM 2136 C C . ASP A 1 267 ? 1.595 33.594 13.5 1 98.38 267 ASP A C 1
ATOM 2138 O O . ASP A 1 267 ? 2.094 34.625 13.07 1 98.38 267 ASP A O 1
ATOM 2142 N N . ILE A 1 268 ? 2.258 32.531 13.742 1 98.31 268 ILE A N 1
ATOM 2143 C CA . ILE A 1 268 ? 3.703 32.531 13.539 1 98.31 268 ILE A CA 1
ATOM 2144 C C . ILE A 1 268 ? 4.02 32.625 12.047 1 98.31 268 ILE A C 1
ATOM 2146 O O . ILE A 1 268 ? 4.926 33.344 11.648 1 98.31 268 ILE A O 1
ATOM 2150 N N . ALA A 1 269 ? 3.297 31.938 11.234 1 98.06 269 ALA A N 1
ATOM 2151 C CA . ALA A 1 269 ? 3.516 31.938 9.789 1 98.06 269 ALA A CA 1
ATOM 2152 C C . ALA A 1 269 ? 3.324 33.344 9.219 1 98.06 269 ALA A C 1
ATOM 2154 O O . ALA A 1 269 ? 4.113 33.781 8.383 1 98.06 269 ALA A O 1
ATOM 2155 N N . ASN A 1 270 ? 2.291 34.031 9.656 1 97.19 270 ASN A N 1
ATOM 2156 C CA . ASN A 1 270 ? 1.99 35.375 9.164 1 97.19 270 ASN A CA 1
ATOM 2157 C C . ASN A 1 270 ? 3.092 36.344 9.531 1 97.19 270 ASN A C 1
ATOM 2159 O O . ASN A 1 270 ? 3.357 37.281 8.781 1 97.19 270 ASN A O 1
ATOM 2163 N N . SER A 1 271 ? 3.725 36.094 10.625 1 97.06 271 SER A N 1
ATOM 2164 C CA . SER A 1 271 ? 4.727 37.031 11.125 1 97.06 271 SER A CA 1
ATOM 2165 C C . SER A 1 271 ? 6.117 36.656 10.617 1 97.06 271 SER A C 1
ATOM 2167 O O . SER A 1 271 ? 6.938 37.562 10.367 1 97.06 271 SER A O 1
ATOM 2169 N N . GLU A 1 272 ? 6.387 35.375 10.383 1 96.75 272 GLU A N 1
ATOM 2170 C CA . GLU A 1 272 ? 7.781 35 10.211 1 96.75 272 GLU A CA 1
ATOM 2171 C C . GLU A 1 272 ? 8.023 34.406 8.82 1 96.75 272 GLU A C 1
ATOM 2173 O O . GLU A 1 272 ? 9.164 34.281 8.383 1 96.75 272 GLU A O 1
ATOM 2178 N N . LEU A 1 273 ? 7.066 34.031 8.117 1 95.25 273 LEU A N 1
ATOM 2179 C CA . LEU A 1 273 ? 7.254 33.375 6.824 1 95.25 273 LEU A CA 1
ATOM 2180 C C . LEU A 1 273 ? 6.598 34.188 5.711 1 95.25 273 LEU A C 1
ATOM 2182 O O . LEU A 1 273 ? 5.516 34.75 5.902 1 95.25 273 LEU A O 1
ATOM 2186 N N . PRO A 1 274 ? 7.27 34.25 4.555 1 94.31 274 PRO A N 1
ATOM 2187 C CA . PRO A 1 274 ? 6.621 34.906 3.412 1 94.31 274 PRO A CA 1
ATOM 2188 C C . PRO A 1 274 ? 5.402 34.125 2.912 1 94.31 274 PRO A C 1
ATOM 2190 O O . PRO A 1 274 ? 5.301 32.906 3.131 1 94.31 274 PRO A O 1
ATOM 2193 N N . PRO A 1 275 ? 4.496 34.75 2.207 1 94.75 275 PRO A N 1
ATOM 2194 C CA . PRO A 1 275 ? 3.25 34.125 1.755 1 94.75 275 PRO A CA 1
ATOM 2195 C C . PRO A 1 275 ? 3.48 33 0.743 1 94.75 275 PRO A C 1
ATOM 2197 O O . PRO A 1 275 ? 2.594 32.188 0.517 1 94.75 275 PRO A O 1
ATOM 2200 N N . THR A 1 276 ? 4.613 33 0.133 1 93.38 276 THR A N 1
ATOM 2201 C CA . THR A 1 276 ? 4.887 31.984 -0.883 1 93.38 276 THR A CA 1
ATOM 2202 C C . THR A 1 276 ? 5.57 30.766 -0.266 1 93.38 276 THR A C 1
ATOM 2204 O O . THR A 1 276 ? 5.793 29.766 -0.945 1 93.38 276 THR A O 1
ATOM 2207 N N . HIS A 1 277 ? 5.879 30.891 0.986 1 92.94 277 HIS A N 1
ATOM 2208 C CA . HIS A 1 277 ? 6.586 29.781 1.614 1 92.94 277 HIS A CA 1
ATOM 2209 C C . HIS A 1 277 ? 5.738 28.516 1.619 1 92.94 277 HIS A C 1
ATOM 2211 O O . HIS A 1 277 ? 4.57 28.547 2.014 1 92.94 277 HIS A O 1
ATOM 2217 N N . PRO A 1 278 ? 6.305 27.391 1.257 1 92.75 278 PRO A N 1
ATOM 2218 C CA . PRO A 1 278 ? 5.516 26.156 1.115 1 92.75 278 PRO A CA 1
ATOM 2219 C C . PRO A 1 278 ? 4.852 25.734 2.422 1 92.75 278 PRO A C 1
ATOM 2221 O O . PRO A 1 278 ? 3.719 25.25 2.412 1 92.75 278 PRO A O 1
ATOM 2224 N N . ILE A 1 279 ? 5.477 25.875 3.51 1 95.31 279 ILE A N 1
ATOM 2225 C CA . ILE A 1 279 ? 4.922 25.453 4.797 1 95.31 279 ILE A CA 1
ATOM 2226 C C . ILE A 1 279 ? 3.727 26.344 5.148 1 95.31 279 ILE A C 1
ATOM 2228 O O . ILE A 1 279 ? 2.729 25.859 5.684 1 95.31 279 ILE A O 1
ATOM 2232 N N . ARG A 1 280 ? 3.883 27.656 4.898 1 96.31 280 ARG A N 1
ATOM 2233 C CA . ARG A 1 280 ? 2.775 28.578 5.141 1 96.31 280 ARG A CA 1
ATOM 2234 C C . ARG A 1 280 ? 1.592 28.266 4.234 1 96.31 280 ARG A C 1
ATOM 2236 O O . ARG A 1 280 ? 0.444 28.25 4.684 1 96.31 280 ARG A O 1
ATOM 2243 N N . LEU A 1 281 ? 1.897 28 2.975 1 95.5 281 LEU A N 1
ATOM 2244 C CA . LEU A 1 281 ? 0.859 27.641 2.018 1 95.5 281 LEU A CA 1
ATOM 2245 C C . LEU A 1 281 ? 0.195 26.328 2.41 1 95.5 281 LEU A C 1
ATOM 2247 O O . LEU A 1 281 ? -1.028 26.188 2.328 1 95.5 281 LEU A O 1
ATOM 2251 N N . GLY A 1 282 ? 1.025 25.375 2.811 1 95.94 282 GLY A N 1
ATOM 2252 C CA . GLY A 1 282 ? 0.486 24.109 3.25 1 95.94 282 GLY A CA 1
ATOM 2253 C C . GLY A 1 282 ? -0.416 24.219 4.465 1 95.94 282 GLY A C 1
ATOM 2254 O O . GLY A 1 282 ? -1.422 23.516 4.566 1 95.94 282 GLY A O 1
ATOM 2255 N N . LEU A 1 283 ? -0.054 25 5.371 1 97.88 283 LEU A N 1
ATOM 2256 C CA . LEU A 1 283 ? -0.883 25.281 6.539 1 97.88 283 LEU A CA 1
ATOM 2257 C C . LEU A 1 283 ? -2.234 25.859 6.125 1 97.88 283 LEU A C 1
ATOM 2259 O O . LEU A 1 283 ? -3.279 25.391 6.586 1 97.88 283 LEU A O 1
ATOM 2263 N N . ALA A 1 284 ? -2.205 26.844 5.25 1 97.56 284 ALA A N 1
ATOM 2264 C CA . ALA A 1 284 ? -3.441 27.469 4.777 1 97.56 284 ALA A CA 1
ATOM 2265 C C . ALA A 1 284 ? -4.344 26.438 4.102 1 97.56 284 ALA A C 1
ATOM 2267 O O . ALA A 1 284 ? -5.562 26.453 4.293 1 97.56 284 ALA A O 1
ATOM 2268 N N . LEU A 1 285 ? -3.717 25.594 3.338 1 96.44 285 LEU A N 1
ATOM 2269 C CA . LEU A 1 285 ? -4.457 24.547 2.646 1 96.44 285 LEU A CA 1
ATOM 2270 C C . LEU A 1 285 ? -5.184 23.641 3.643 1 96.44 285 LEU A C 1
ATOM 2272 O O . LEU A 1 285 ? -6.406 23.484 3.57 1 96.44 285 LEU A O 1
ATOM 2276 N N . ASN A 1 286 ? -4.473 23.078 4.555 1 97.19 286 ASN A N 1
ATOM 2277 C CA . ASN A 1 286 ? -5.043 22.125 5.508 1 97.19 286 ASN A CA 1
ATOM 2278 C C . ASN A 1 286 ? -6.031 22.812 6.449 1 97.19 286 ASN A C 1
ATOM 2280 O O . ASN A 1 286 ? -7.047 22.219 6.828 1 97.19 286 ASN A O 1
ATOM 2284 N N . PHE A 1 287 ? -5.719 24.016 6.809 1 97.94 287 PHE A N 1
ATOM 2285 C CA . PHE A 1 287 ? -6.625 24.781 7.652 1 97.94 287 PHE A CA 1
ATOM 2286 C C . PHE A 1 287 ? -7.961 25 6.949 1 97.94 287 PHE A C 1
ATOM 2288 O O . PHE A 1 287 ? -9.023 24.859 7.566 1 97.94 287 PHE A O 1
ATOM 2295 N N . SER A 1 288 ? -7.898 25.328 5.699 1 97.12 288 SER A N 1
ATOM 2296 C CA . SER A 1 288 ? -9.125 25.516 4.926 1 97.12 288 SER A CA 1
ATOM 2297 C C . SER A 1 288 ? -9.914 24.219 4.84 1 97.12 288 SER A C 1
ATOM 2299 O O . SER A 1 288 ? -11.148 24.234 4.898 1 97.12 288 SER A O 1
ATOM 2301 N N . VAL A 1 289 ? -9.266 23.125 4.664 1 95.56 289 VAL A N 1
ATOM 2302 C CA . VAL A 1 289 ? -9.93 21.828 4.625 1 95.56 289 VAL A CA 1
ATOM 2303 C C . VAL A 1 289 ? -10.617 21.562 5.961 1 95.56 289 VAL A C 1
ATOM 2305 O O . VAL A 1 289 ? -11.734 21.031 5.992 1 95.56 289 VAL A O 1
ATOM 2308 N N . PHE A 1 290 ? -9.977 21.922 7.051 1 97.25 290 PHE A N 1
ATOM 2309 C CA . PHE A 1 290 ? -10.562 21.781 8.383 1 97.25 290 PHE A CA 1
ATOM 2310 C C . PHE A 1 290 ? -11.883 22.516 8.477 1 97.25 290 PHE A C 1
ATOM 2312 O O . PHE A 1 290 ? -12.883 21.953 8.945 1 97.25 290 PHE A O 1
ATOM 2319 N N . TYR A 1 291 ? -11.922 23.734 8.023 1 97.38 291 TYR A N 1
ATOM 2320 C CA . TYR A 1 291 ? -13.148 24.531 8.055 1 97.38 291 TYR A CA 1
ATOM 2321 C C . TYR A 1 291 ? -14.234 23.891 7.207 1 97.38 291 TYR A C 1
ATOM 2323 O O . TYR A 1 291 ? -15.398 23.844 7.609 1 97.38 291 TYR A O 1
ATOM 2331 N N . TYR A 1 292 ? -13.867 23.375 6.117 1 93.56 292 TYR A N 1
ATOM 23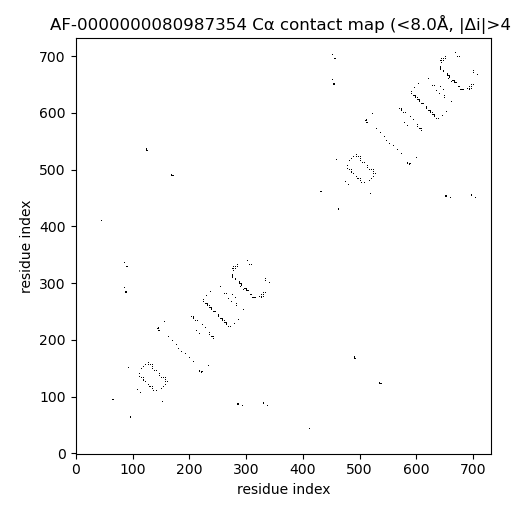32 C CA . TYR A 1 292 ? -14.852 22.812 5.195 1 93.56 292 TYR A CA 1
ATOM 2333 C C . TYR A 1 292 ? -15.359 21.469 5.684 1 93.56 292 TYR A C 1
ATOM 2335 O O . TYR A 1 292 ? -16.562 21.25 5.801 1 93.56 292 TYR A O 1
ATOM 2343 N N . GLU A 1 293 ? -14.422 20.562 6 1 92.56 293 GLU A N 1
ATOM 2344 C CA . GLU A 1 293 ? -14.766 19.156 6.215 1 92.56 293 GLU A CA 1
ATOM 2345 C C . GLU A 1 293 ? -15.18 18.906 7.66 1 92.56 293 GLU A C 1
ATOM 2347 O O . GLU A 1 293 ? -15.992 18.031 7.934 1 92.56 293 GLU A O 1
ATOM 2352 N N . ILE A 1 294 ? -14.586 19.625 8.57 1 95.25 294 ILE A N 1
ATOM 2353 C CA . ILE A 1 294 ? -14.797 19.297 9.977 1 95.25 294 ILE A CA 1
ATOM 2354 C C . ILE A 1 294 ? -15.805 20.266 10.586 1 95.25 294 ILE A C 1
ATOM 2356 O O . ILE A 1 294 ? -16.75 19.844 11.266 1 95.25 294 ILE A O 1
ATOM 2360 N N . LEU A 1 295 ? -15.594 21.594 10.32 1 96 295 LEU A N 1
ATOM 2361 C CA . LEU A 1 295 ? -16.453 22.594 10.945 1 96 295 LEU A CA 1
ATOM 2362 C C . LEU A 1 295 ? -17.656 22.922 10.062 1 96 295 LEU A C 1
ATOM 2364 O O . LEU A 1 295 ? -18.531 23.688 10.461 1 96 295 LEU A O 1
ATOM 2368 N N . ASN A 1 296 ? -17.75 22.375 8.883 1 93.31 296 ASN A N 1
ATOM 2369 C CA . ASN A 1 296 ? -18.844 22.609 7.949 1 93.31 296 ASN A CA 1
ATOM 2370 C C . ASN A 1 296 ? -19.062 24.094 7.695 1 93.31 296 ASN A C 1
ATOM 2372 O O . ASN A 1 296 ? -20.188 24.578 7.766 1 93.31 296 ASN A O 1
ATOM 2376 N N . SER A 1 297 ? -18.016 24.781 7.551 1 95.56 297 SER A N 1
ATOM 2377 C CA . SER A 1 297 ? -18.016 26.203 7.234 1 95.56 297 SER A CA 1
ATOM 2378 C C . SER A 1 297 ? -17.359 26.469 5.887 1 95.56 297 SER A C 1
ATOM 2380 O O . SER A 1 297 ? -16.25 27 5.828 1 95.56 297 SER A O 1
ATOM 2382 N N . PRO A 1 298 ? -18.078 26.188 4.82 1 94.5 298 PRO A N 1
ATOM 2383 C CA . PRO A 1 298 ? -17.484 26.328 3.486 1 94.5 298 PRO A CA 1
ATOM 2384 C C . PRO A 1 298 ? -17.078 27.766 3.168 1 94.5 298 PRO A C 1
ATOM 2386 O O . PRO A 1 298 ? -16.078 27.984 2.477 1 94.5 298 PRO A O 1
ATOM 2389 N N . ASP A 1 299 ? -17.797 28.75 3.689 1 95.12 299 ASP A N 1
ATOM 2390 C CA . ASP A 1 299 ? -17.469 30.141 3.42 1 95.12 299 ASP A CA 1
ATOM 2391 C C . ASP A 1 299 ? -16.109 30.516 4.016 1 95.12 299 ASP A C 1
ATOM 2393 O O . ASP A 1 299 ? -15.281 31.141 3.348 1 95.12 299 ASP A O 1
ATOM 2397 N N . ARG A 1 300 ? -15.961 30.156 5.215 1 96.44 300 ARG A N 1
ATOM 2398 C CA . ARG A 1 300 ? -14.688 30.422 5.863 1 96.44 300 ARG A CA 1
ATOM 2399 C C . ARG A 1 300 ? -13.555 29.672 5.168 1 96.44 300 ARG A C 1
ATOM 2401 O O . ARG A 1 300 ? -12.445 30.203 5.031 1 96.44 300 ARG A O 1
ATOM 2408 N N . ALA A 1 301 ? -13.828 28.438 4.773 1 96.62 301 ALA A N 1
ATOM 2409 C CA . ALA A 1 301 ? -12.844 27.625 4.059 1 96.62 301 ALA A CA 1
ATOM 2410 C C . ALA A 1 301 ? -12.406 28.297 2.766 1 96.62 301 ALA A C 1
ATOM 2412 O O . ALA A 1 301 ? -11.211 28.438 2.504 1 96.62 301 ALA A O 1
ATOM 2413 N N . CYS A 1 302 ? -13.367 28.75 2.037 1 95.19 302 CYS A N 1
ATOM 2414 C CA . CYS A 1 302 ? -13.086 29.391 0.754 1 95.19 302 CYS A CA 1
ATOM 2415 C C . CYS A 1 302 ? -12.336 30.703 0.949 1 95.19 302 CYS A C 1
ATOM 2417 O O . CYS A 1 302 ? -11.414 31 0.197 1 95.19 302 CYS A O 1
ATOM 2419 N N . SER A 1 303 ? -12.781 31.453 1.911 1 97.12 303 SER A N 1
ATOM 2420 C CA . SER A 1 303 ? -12.125 32.719 2.189 1 97.12 303 SER A CA 1
ATOM 2421 C C . SER A 1 303 ? -10.656 32.531 2.533 1 97.12 303 SER A C 1
ATOM 2423 O O . SER A 1 303 ? -9.789 33.219 2.004 1 97.12 303 SER A O 1
ATOM 2425 N N . LEU A 1 304 ? -10.406 31.594 3.389 1 97.19 304 LEU A N 1
ATOM 2426 C CA . LEU A 1 304 ? -9.039 31.312 3.814 1 97.19 304 LEU A CA 1
ATOM 2427 C C . LEU A 1 304 ? -8.195 30.828 2.646 1 97.19 304 LEU A C 1
ATOM 2429 O O . LEU A 1 304 ? -7.066 31.281 2.449 1 97.19 304 LEU A O 1
ATOM 2433 N N . ALA A 1 305 ? -8.688 29.906 1.874 1 96.38 305 ALA A N 1
ATOM 2434 C CA . ALA A 1 305 ? -7.969 29.375 0.724 1 96.38 305 ALA A CA 1
ATOM 2435 C C . ALA A 1 305 ? -7.688 30.453 -0.313 1 96.38 305 ALA A C 1
ATOM 2437 O O . ALA A 1 305 ? -6.582 30.531 -0.846 1 96.38 305 ALA A O 1
ATOM 2438 N N . LYS A 1 306 ? -8.641 31.266 -0.602 1 96.75 306 LYS A N 1
ATOM 2439 C CA . LYS A 1 306 ? -8.5 32.344 -1.581 1 96.75 306 LYS A CA 1
ATOM 2440 C C . LYS A 1 306 ? -7.469 33.375 -1.125 1 96.75 306 LYS A C 1
ATOM 2442 O O . LYS A 1 306 ? -6.645 33.812 -1.92 1 96.75 306 LYS A O 1
ATOM 2447 N N . GLN A 1 307 ? -7.617 33.719 0.088 1 97.38 307 GLN A N 1
ATOM 2448 C CA . GLN A 1 307 ? -6.668 34.688 0.635 1 97.38 307 GLN A CA 1
ATOM 2449 C C . GLN A 1 307 ? -5.234 34.188 0.508 1 97.38 307 GLN A C 1
ATOM 2451 O O . GLN A 1 307 ? -4.348 34.938 0.073 1 97.38 307 GLN A O 1
ATOM 2456 N N . ALA A 1 308 ? -5.012 33 0.938 1 97.12 308 ALA A N 1
ATOM 2457 C CA . ALA A 1 308 ? -3.676 32.406 0.847 1 97.12 308 ALA A CA 1
ATOM 2458 C C . ALA A 1 308 ? -3.186 32.375 -0.598 1 97.12 308 ALA A C 1
ATOM 2460 O O . ALA A 1 308 ? -2.027 32.719 -0.873 1 97.12 308 ALA A O 1
ATOM 2461 N N . PHE A 1 309 ? -4.047 32.031 -1.491 1 95.5 309 PHE A N 1
ATOM 2462 C CA . PHE A 1 309 ? -3.717 31.953 -2.91 1 95.5 309 PHE A CA 1
ATOM 2463 C C . PHE A 1 309 ? -3.355 33.344 -3.445 1 95.5 309 PHE A C 1
ATOM 2465 O O . PHE A 1 309 ? -2.32 33.5 -4.09 1 95.5 309 PHE A O 1
ATOM 2472 N N . ASP A 1 310 ? -4.141 34.312 -3.16 1 95.88 310 ASP A N 1
ATOM 2473 C CA . ASP A 1 310 ? -3.951 35.656 -3.664 1 95.88 310 ASP A CA 1
ATOM 2474 C C . ASP A 1 310 ? -2.672 36.281 -3.109 1 95.88 310 ASP A C 1
ATOM 2476 O O . ASP A 1 310 ? -1.934 36.969 -3.836 1 95.88 310 ASP A O 1
ATOM 2480 N N . GLU A 1 311 ? -2.445 36.062 -1.849 1 95.88 311 GLU A N 1
ATOM 2481 C CA . GLU A 1 311 ? -1.232 36.594 -1.236 1 95.88 311 GLU A CA 1
ATOM 2482 C C . GLU A 1 311 ? 0.018 35.969 -1.848 1 95.88 311 GLU A C 1
ATOM 2484 O O . GLU A 1 311 ? 1.036 36.625 -2.016 1 95.88 311 GLU A O 1
ATOM 2489 N N . ALA A 1 312 ? -0.041 34.719 -2.127 1 94.44 312 ALA A N 1
ATOM 2490 C CA . ALA A 1 312 ? 1.1 34.031 -2.727 1 94.44 312 ALA A CA 1
ATOM 2491 C C . ALA A 1 312 ? 1.364 34.562 -4.141 1 94.44 312 ALA A C 1
ATOM 2493 O O . ALA A 1 312 ? 2.518 34.75 -4.531 1 94.44 312 ALA A O 1
ATOM 2494 N N . ILE A 1 313 ? 0.297 34.781 -4.906 1 91.88 313 ILE A N 1
ATOM 2495 C CA . ILE A 1 313 ? 0.406 35.281 -6.277 1 91.88 313 ILE A CA 1
ATOM 2496 C C . ILE A 1 313 ? 1.088 36.625 -6.281 1 91.88 313 ILE A C 1
ATOM 2498 O O . ILE A 1 313 ? 1.893 36.938 -7.168 1 91.88 313 ILE A O 1
ATOM 2502 N N . ALA A 1 314 ? 0.788 37.375 -5.324 1 90.56 314 ALA A N 1
ATOM 2503 C CA . ALA A 1 314 ? 1.299 38.75 -5.234 1 90.56 314 ALA A CA 1
ATOM 2504 C C . ALA A 1 314 ? 2.811 38.75 -5.023 1 90.56 314 ALA A C 1
ATOM 2506 O O . ALA A 1 314 ? 3.49 39.719 -5.402 1 90.56 314 ALA A O 1
ATOM 2507 N N . GLU A 1 315 ? 3.34 37.656 -4.504 1 88.44 315 GLU A N 1
ATOM 2508 C CA . GLU A 1 315 ? 4.766 37.594 -4.191 1 88.44 315 GLU A CA 1
ATOM 2509 C C . GLU A 1 315 ? 5.469 36.5 -4.957 1 88.44 315 GLU A C 1
ATOM 2511 O O . GLU A 1 315 ? 6.531 36.031 -4.547 1 88.44 315 GLU A O 1
ATOM 2516 N N . LEU A 1 316 ? 4.953 36.031 -6.016 1 82.5 316 LEU A N 1
ATOM 2517 C CA . LEU A 1 316 ? 5.492 34.906 -6.773 1 82.5 316 LEU A CA 1
ATOM 2518 C C . LEU A 1 316 ? 6.82 35.281 -7.43 1 82.5 316 LEU A C 1
ATOM 2520 O O . LEU A 1 316 ? 7.695 34.438 -7.602 1 82.5 316 LEU A O 1
ATOM 2524 N N . ASP A 1 317 ? 6.949 36.562 -7.766 1 78.38 317 ASP A N 1
ATOM 2525 C CA . ASP A 1 317 ? 8.133 37.031 -8.477 1 78.38 317 ASP A CA 1
ATOM 2526 C C . ASP A 1 317 ? 9.367 37 -7.578 1 78.38 317 ASP A C 1
ATOM 2528 O O . ASP A 1 317 ? 10.5 36.969 -8.07 1 78.38 317 ASP A O 1
ATOM 2532 N N . THR A 1 318 ? 9.125 36.844 -6.293 1 77.69 318 THR A N 1
ATOM 2533 C CA . THR A 1 318 ? 10.242 36.906 -5.355 1 77.69 318 THR A CA 1
ATOM 2534 C C . THR A 1 318 ? 10.75 35.469 -5.062 1 77.69 318 THR A C 1
ATOM 2536 O O . THR A 1 318 ? 11.781 35.312 -4.414 1 77.69 318 THR A O 1
ATOM 2539 N N . LEU A 1 319 ? 10.086 34.469 -5.527 1 75.69 3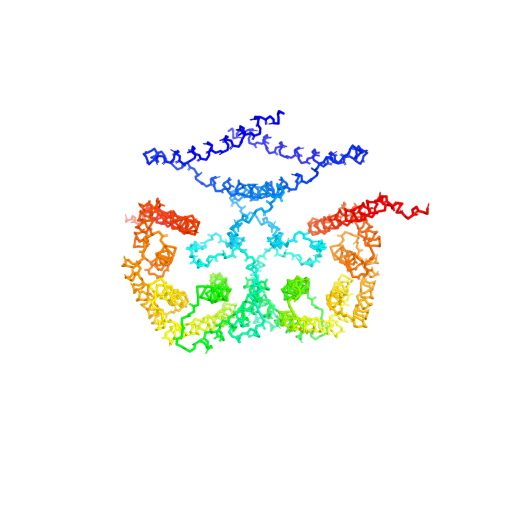19 LEU A N 1
ATOM 2540 C CA . LEU A 1 319 ? 10.375 33.094 -5.172 1 75.69 319 LEU A CA 1
ATOM 2541 C C . LEU A 1 319 ? 11.586 32.562 -5.945 1 75.69 319 LEU A C 1
ATOM 2543 O O . LEU A 1 319 ? 11.719 32.844 -7.145 1 75.69 319 LEU A O 1
ATOM 2547 N N . GLY A 1 320 ? 12.484 32.125 -5.098 1 69.75 320 GLY A N 1
ATOM 2548 C CA . GLY A 1 320 ? 13.609 31.438 -5.719 1 69.75 320 GLY A CA 1
ATOM 2549 C C . GLY A 1 320 ? 13.195 30.188 -6.465 1 69.75 320 GLY A C 1
ATOM 2550 O O . GLY A 1 320 ? 12.07 29.703 -6.32 1 69.75 320 GLY A O 1
ATOM 2551 N N . GLU A 1 321 ? 14.039 29.688 -7.305 1 64.94 321 GLU A N 1
ATOM 2552 C CA . GLU A 1 321 ? 13.805 28.562 -8.203 1 64.94 321 GLU A CA 1
ATOM 2553 C C . GLU A 1 321 ? 13.492 27.281 -7.418 1 64.94 321 GLU A C 1
ATOM 2555 O O . GLU A 1 321 ? 12.625 26.5 -7.816 1 64.94 321 GLU A O 1
ATOM 2560 N N . GLU A 1 322 ? 14.195 27.188 -6.23 1 67.06 322 GLU A N 1
ATOM 2561 C CA . GLU A 1 322 ? 14.086 25.922 -5.508 1 67.06 322 GLU A CA 1
ATOM 2562 C C . GLU A 1 322 ? 12.711 25.766 -4.867 1 67.06 322 GLU A C 1
ATOM 2564 O O . GLU A 1 322 ? 12.148 24.672 -4.855 1 67.06 322 GLU A O 1
ATOM 2569 N N . SER A 1 323 ? 12.172 26.844 -4.371 1 71.56 323 SER A N 1
ATOM 2570 C CA . SER A 1 323 ? 10.906 26.797 -3.643 1 71.56 323 SER A CA 1
ATOM 2571 C C . SER A 1 323 ? 9.719 26.969 -4.586 1 71.56 323 SER A C 1
ATOM 2573 O O . SER A 1 323 ? 8.578 26.719 -4.207 1 71.56 323 SER A O 1
ATOM 2575 N N . TYR A 1 324 ? 10.102 27.219 -5.77 1 77.38 324 TYR A N 1
ATOM 2576 C CA . TYR A 1 324 ? 9.078 27.578 -6.742 1 77.38 324 TYR A CA 1
ATOM 2577 C C . TYR A 1 324 ? 8.188 26.375 -7.055 1 77.38 324 TYR A C 1
ATOM 2579 O O . TYR A 1 324 ? 6.957 26.5 -7.078 1 77.38 324 TYR A O 1
ATOM 2587 N N . LYS A 1 325 ? 8.773 25.297 -7.199 1 80.31 325 LYS A N 1
ATOM 2588 C CA . LYS A 1 325 ? 8.008 24.109 -7.559 1 80.31 325 LYS A CA 1
ATOM 2589 C C . LYS A 1 325 ? 7.059 23.703 -6.438 1 80.31 325 LYS A C 1
ATOM 2591 O O . LYS A 1 325 ? 5.871 23.469 -6.676 1 80.31 325 LYS A O 1
ATOM 2596 N N . ASP A 1 326 ? 7.484 23.688 -5.27 1 84.44 326 ASP A N 1
ATOM 2597 C CA . ASP A 1 326 ? 6.668 23.281 -4.129 1 84.44 326 ASP A CA 1
ATOM 2598 C C . ASP A 1 326 ? 5.531 24.281 -3.893 1 84.44 326 ASP A C 1
ATOM 2600 O O . ASP A 1 326 ? 4.379 23.875 -3.707 1 84.44 326 ASP A O 1
ATOM 2604 N N . SER A 1 327 ? 5.906 25.531 -3.965 1 88.94 327 SER A N 1
ATOM 2605 C CA . SER A 1 327 ? 4.918 26.578 -3.711 1 88.94 327 SER A CA 1
ATOM 2606 C C . SER A 1 327 ? 3.818 26.562 -4.766 1 88.94 327 SER A C 1
ATOM 2608 O O . SER A 1 327 ? 2.631 26.609 -4.438 1 88.94 327 SER A O 1
ATOM 2610 N N . THR A 1 328 ? 4.191 26.359 -5.969 1 87.44 328 THR A N 1
ATOM 2611 C CA . THR A 1 328 ? 3.213 26.375 -7.051 1 87.44 328 THR A CA 1
ATOM 2612 C C . THR A 1 328 ? 2.305 25.156 -6.973 1 87.44 328 THR A C 1
ATOM 2614 O O . THR A 1 328 ? 1.118 25.234 -7.301 1 87.44 328 THR A O 1
ATOM 2617 N N . LEU A 1 329 ? 2.834 24.078 -6.613 1 87.75 329 LEU A N 1
ATOM 2618 C CA . LEU A 1 329 ? 2.033 22.875 -6.441 1 87.75 329 LEU A CA 1
ATOM 2619 C C . LEU A 1 329 ? 0.954 23.078 -5.383 1 87.75 329 LEU A C 1
ATOM 2621 O O . LEU A 1 329 ? -0.213 22.75 -5.609 1 87.75 329 LEU A O 1
ATOM 2625 N N . ILE A 1 330 ? 1.325 23.672 -4.27 1 91.06 330 ILE A N 1
ATOM 2626 C CA . ILE A 1 330 ? 0.373 23.875 -3.182 1 91.06 330 ILE A CA 1
ATOM 2627 C C . ILE A 1 330 ? -0.667 24.922 -3.59 1 91.06 330 ILE A C 1
ATOM 2629 O O . ILE A 1 330 ? -1.847 24.797 -3.254 1 91.06 330 ILE A O 1
ATOM 2633 N N . MET A 1 331 ? -0.188 25.891 -4.324 1 91.38 331 MET A N 1
ATOM 2634 C CA . MET A 1 331 ? -1.114 26.891 -4.836 1 91.38 331 MET A CA 1
ATOM 2635 C C . MET A 1 331 ? -2.156 26.266 -5.75 1 91.38 331 MET A C 1
ATOM 2637 O O . MET A 1 331 ? -3.334 26.625 -5.699 1 91.38 331 MET A O 1
ATOM 2641 N N . GLN A 1 332 ? -1.734 25.359 -6.566 1 88.19 332 GLN A N 1
ATOM 2642 C CA . GLN A 1 332 ? -2.658 24.656 -7.441 1 88.19 332 GLN A CA 1
ATOM 2643 C C . GLN A 1 332 ? -3.68 23.859 -6.637 1 88.19 332 GLN A C 1
ATOM 2645 O O . GLN A 1 332 ? -4.863 23.828 -6.977 1 88.19 332 GLN A O 1
ATOM 2650 N N . LEU A 1 333 ? -3.23 23.281 -5.613 1 90.62 333 LEU A N 1
ATOM 2651 C CA . LEU A 1 333 ? -4.133 22.531 -4.75 1 90.62 333 LEU A CA 1
ATOM 2652 C C . LEU A 1 333 ? -5.176 23.453 -4.117 1 90.62 333 LEU A C 1
ATOM 2654 O O . LEU A 1 333 ? -6.348 23.078 -4.008 1 90.62 333 LEU A O 1
ATOM 2658 N N . LEU A 1 334 ? -4.707 24.578 -3.67 1 93.44 334 LEU A N 1
ATOM 2659 C CA . LEU A 1 334 ? -5.629 25.578 -3.125 1 93.44 334 LEU A CA 1
ATOM 2660 C C . LEU A 1 334 ? -6.691 25.938 -4.152 1 93.44 334 LEU A C 1
ATOM 2662 O O . LEU A 1 334 ? -7.883 25.984 -3.836 1 93.44 334 LEU A O 1
ATOM 2666 N N . ARG A 1 335 ? -6.266 26.156 -5.328 1 91.12 335 ARG A N 1
ATOM 2667 C CA . ARG A 1 335 ? -7.172 26.516 -6.41 1 91.12 335 ARG A CA 1
ATOM 2668 C C . ARG A 1 335 ? -8.141 25.375 -6.715 1 91.12 335 ARG A C 1
ATOM 2670 O O . ARG A 1 335 ? -9.328 25.594 -6.926 1 91.12 335 ARG A O 1
ATOM 2677 N N . ASP A 1 336 ? -7.688 24.188 -6.816 1 87.38 336 ASP A N 1
ATOM 2678 C CA . ASP A 1 336 ? -8.523 23.016 -7.086 1 87.38 336 ASP A CA 1
ATOM 2679 C C . ASP A 1 336 ? -9.617 22.875 -6.027 1 87.38 336 ASP A C 1
ATOM 2681 O O . ASP A 1 336 ? -10.766 22.594 -6.355 1 87.38 336 ASP A O 1
ATOM 2685 N N . ASN A 1 337 ? -9.227 23.016 -4.77 1 88.94 337 ASN A N 1
ATOM 2686 C CA . ASN A 1 337 ? -10.211 22.922 -3.701 1 88.94 337 ASN A CA 1
ATOM 2687 C C . ASN A 1 337 ? -11.281 24.016 -3.832 1 88.94 337 ASN A C 1
ATOM 2689 O O . ASN A 1 337 ? -12.469 23.75 -3.637 1 88.94 337 ASN A O 1
ATOM 2693 N N . LEU A 1 338 ? -10.789 25.203 -4.164 1 90.69 338 LEU A N 1
ATOM 2694 C CA . LEU A 1 338 ? -11.727 26.297 -4.336 1 90.69 338 LEU A CA 1
ATOM 2695 C C . LEU A 1 338 ? -12.734 26 -5.434 1 90.69 338 LEU A C 1
ATOM 2697 O O . LEU A 1 338 ? -13.938 26.25 -5.273 1 90.69 338 LEU A O 1
ATOM 2701 N N . THR A 1 339 ? -12.32 25.375 -6.457 1 87.38 339 THR A N 1
ATOM 2702 C CA . THR A 1 339 ? -13.18 25 -7.578 1 87.38 339 THR A CA 1
ATOM 2703 C C . THR A 1 339 ? -14.18 23.938 -7.16 1 87.38 339 THR A C 1
ATOM 2705 O O . THR A 1 339 ? -15.375 24.047 -7.449 1 87.38 339 THR A O 1
ATOM 2708 N N . LEU A 1 340 ? -13.664 23.016 -6.496 1 86.5 340 LEU A N 1
ATOM 2709 C CA . LEU A 1 340 ? -14.5 21.922 -6.031 1 86.5 340 LEU A CA 1
ATOM 2710 C C . LEU A 1 340 ? -15.578 22.422 -5.074 1 86.5 340 LEU A C 1
ATOM 2712 O O . LEU A 1 340 ? -16.75 22.078 -5.227 1 86.5 340 LEU A O 1
ATOM 2716 N N . TRP A 1 341 ? -15.188 23.203 -4.109 1 89.62 341 TRP A N 1
ATOM 2717 C CA . TRP A 1 341 ? -16.094 23.641 -3.049 1 89.62 341 TRP A CA 1
ATOM 2718 C C . TRP A 1 341 ? -17.141 24.594 -3.594 1 89.62 341 TRP A C 1
ATOM 2720 O O . TRP A 1 341 ? -18.297 24.562 -3.166 1 89.62 341 TRP A O 1
ATOM 2730 N N . THR A 1 342 ? -16.766 25.406 -4.453 1 86.88 342 THR A N 1
ATOM 2731 C CA . THR A 1 342 ? -17.719 26.344 -5.047 1 86.88 342 THR A CA 1
ATOM 2732 C C . THR A 1 342 ? -18.734 25.609 -5.914 1 86.88 342 THR A C 1
ATOM 2734 O O . THR A 1 342 ? -19.906 25.984 -5.965 1 86.88 342 THR A O 1
ATOM 2737 N N . SER A 1 343 ? -18.312 24.547 -6.57 1 82.19 343 SER A N 1
ATOM 2738 C CA . SER A 1 343 ? -19.234 23.719 -7.34 1 82.19 343 SER A CA 1
ATOM 2739 C C . SER A 1 343 ? -20.219 22.984 -6.426 1 82.19 343 SER A C 1
ATOM 2741 O O . SER A 1 343 ? -21.406 22.891 -6.738 1 82.19 343 SER A O 1
ATOM 2743 N N . ASP A 1 344 ? -19.797 22.578 -5.367 1 79.12 344 ASP A N 1
ATOM 2744 C CA . ASP A 1 344 ? -20.625 21.859 -4.402 1 79.12 344 ASP A CA 1
ATOM 2745 C C . ASP A 1 344 ? -21.672 22.797 -3.791 1 79.12 344 ASP A C 1
ATOM 2747 O O . ASP A 1 344 ? -22.812 22.391 -3.555 1 79.12 344 ASP A O 1
ATOM 2751 N N . MET A 1 345 ? -21.281 23.969 -3.49 1 80.12 345 MET A N 1
ATOM 2752 C CA . MET A 1 345 ? -22.172 24.953 -2.885 1 80.12 345 MET A CA 1
ATOM 2753 C C . MET A 1 345 ? -23.281 25.359 -3.857 1 80.12 345 MET A C 1
ATOM 2755 O O . MET A 1 345 ? -24.406 25.656 -3.443 1 80.12 345 MET A O 1
ATOM 2759 N N . GLN A 1 346 ? -22.922 25.344 -5.125 1 70.44 346 GLN A N 1
ATOM 2760 C CA . GLN A 1 346 ? -23.922 25.672 -6.145 1 70.44 346 GLN A CA 1
ATOM 2761 C C . GLN A 1 346 ? -24.906 24.531 -6.352 1 70.44 346 GLN A C 1
ATOM 2763 O O . GLN A 1 346 ? -26.094 24.75 -6.578 1 70.44 346 GLN A O 1
ATOM 2768 N N . ASP A 1 347 ? -24.438 23.391 -6.355 1 66.69 347 ASP A N 1
ATOM 2769 C CA . ASP A 1 347 ? -25.297 22.234 -6.523 1 66.69 347 ASP A CA 1
ATOM 2770 C C . ASP A 1 347 ? -26.25 22.078 -5.344 1 66.69 347 ASP A C 1
ATOM 2772 O O . ASP A 1 347 ? -27.406 21.703 -5.52 1 66.69 347 ASP A O 1
ATOM 2776 N N . ASP A 1 348 ? -25.766 22.312 -4.191 1 65 348 ASP A N 1
ATOM 2777 C CA . ASP A 1 348 ? -26.641 22.234 -3.02 1 65 348 ASP A CA 1
ATOM 2778 C C . ASP A 1 348 ? -27.688 23.344 -3.049 1 65 348 ASP A C 1
ATOM 2780 O O . ASP A 1 348 ? -28.828 23.141 -2.611 1 65 348 ASP A O 1
ATOM 2784 N N . GLY A 1 349 ? -27.25 24.469 -3.52 1 54.16 349 GLY A N 1
ATOM 2785 C CA . GLY A 1 349 ? -28.234 25.531 -3.682 1 54.16 349 GLY A CA 1
ATOM 2786 C C . GLY A 1 349 ? -29.234 25.266 -4.785 1 54.16 349 GLY A C 1
ATOM 2787 O O . GLY A 1 349 ? -30.391 25.672 -4.695 1 54.16 349 GLY A O 1
ATOM 2788 N N . ALA A 1 350 ? -28.719 24.562 -5.809 1 51.78 350 ALA A N 1
ATOM 2789 C CA . ALA A 1 350 ? -29.641 24.219 -6.898 1 51.78 350 ALA A CA 1
ATOM 2790 C C . ALA A 1 350 ? -30.609 23.125 -6.477 1 51.78 350 ALA A C 1
ATOM 2792 O O . ALA A 1 350 ? -31.781 23.141 -6.848 1 51.78 350 ALA A O 1
ATOM 2793 N N . ASP A 1 351 ? -30.203 22.203 -5.895 1 52.53 351 ASP A N 1
ATOM 2794 C CA . ASP A 1 351 ? -31.094 21.141 -5.422 1 52.53 351 ASP A CA 1
ATOM 2795 C C . ASP A 1 351 ? -32.062 21.672 -4.375 1 52.53 351 ASP A C 1
ATOM 2797 O O . ASP A 1 351 ? -33.219 21.219 -4.289 1 52.53 351 ASP A O 1
ATOM 2801 N N . GLU A 1 352 ? -31.703 22.578 -3.633 1 49.22 352 GLU A N 1
ATOM 2802 C CA . GLU A 1 352 ? -32.625 23.203 -2.686 1 49.22 352 GLU A CA 1
ATOM 2803 C C . GLU A 1 352 ? -33.688 24.031 -3.406 1 49.22 352 GLU A C 1
ATOM 2805 O O . GLU A 1 352 ? -34.844 24.078 -2.986 1 49.22 352 GLU A O 1
ATOM 2810 N N . ILE A 1 353 ? -33.406 24.594 -4.406 1 45.22 353 ILE A N 1
ATOM 2811 C CA . ILE A 1 353 ? -34.375 25.344 -5.191 1 45.22 353 ILE A CA 1
ATOM 2812 C C . ILE A 1 353 ? -35.281 24.375 -5.961 1 45.22 353 ILE A C 1
ATOM 2814 O O . ILE A 1 353 ? -36.469 24.578 -6.051 1 45.22 353 ILE A O 1
ATOM 2818 N N . LYS A 1 354 ? -34.75 23.281 -6.445 1 47.25 354 LYS A N 1
ATOM 2819 C CA . LYS A 1 354 ? -35.625 22.328 -7.113 1 47.25 354 LYS A CA 1
ATOM 2820 C C . LYS A 1 354 ? -36.562 21.656 -6.117 1 47.25 354 LYS A C 1
ATOM 2822 O O . LYS A 1 354 ? -37.719 21.359 -6.445 1 47.25 354 LYS A O 1
ATOM 2827 N N . GLU A 1 355 ? -36.219 21.453 -5.055 1 43.09 355 GLU A N 1
ATOM 2828 C CA . GLU A 1 355 ? -37.125 20.922 -4.02 1 43.09 355 GLU A CA 1
ATOM 2829 C C . GLU A 1 355 ? -38.094 21.984 -3.535 1 43.09 355 GLU A C 1
ATOM 2831 O O . GLU A 1 355 ? -39.25 21.688 -3.227 1 43.09 355 GLU A O 1
ATOM 2836 N N . ALA A 1 356 ? -37.75 23.188 -3.477 1 46.47 356 ALA A N 1
ATOM 2837 C CA . ALA A 1 356 ? -38.688 24.25 -3.109 1 46.47 356 ALA A CA 1
ATOM 2838 C C . ALA A 1 356 ? -39.656 24.547 -4.242 1 46.47 356 ALA A C 1
ATOM 2840 O O . ALA A 1 356 ? -40.75 25.078 -4.008 1 46.47 356 ALA A O 1
ATOM 2841 N N . ALA A 1 357 ? -39.438 24.375 -5.484 1 39 357 ALA A N 1
ATOM 2842 C CA . ALA A 1 357 ? -40.312 24.672 -6.609 1 39 357 ALA A CA 1
ATOM 2843 C C . ALA A 1 357 ? -41.25 23.484 -6.895 1 39 357 ALA A C 1
ATOM 2845 O O . ALA A 1 357 ? -42.031 23.531 -7.84 1 39 357 ALA A O 1
ATOM 2846 N N . ALA A 1 358 ? -41.031 22.359 -6.309 1 44.09 358 ALA A N 1
ATOM 2847 C CA . ALA A 1 358 ? -42.062 21.344 -6.562 1 44.09 358 ALA A CA 1
ATOM 2848 C C . ALA A 1 358 ? -43.406 21.781 -6.031 1 44.09 358 ALA A C 1
ATOM 2850 O O . ALA A 1 358 ? -43.531 22.203 -4.879 1 44.09 358 ALA A O 1
ATOM 2851 N N . PRO A 1 359 ? -44.375 22.094 -6.918 1 43.19 359 PRO A N 1
ATOM 2852 C CA . PRO A 1 359 ? -45.719 22.609 -6.582 1 43.19 359 PRO A CA 1
ATOM 2853 C C . PRO A 1 359 ? -46.375 21.812 -5.461 1 43.19 359 PRO A C 1
ATOM 2855 O O . PRO A 1 359 ? -46.25 20.594 -5.395 1 43.19 359 PRO A O 1
ATOM 2858 N N . LYS A 1 360 ? -46.5 22.469 -4.293 1 41.69 360 LYS A N 1
ATOM 2859 C CA . LYS A 1 360 ? -47.406 21.938 -3.283 1 41.69 360 LYS A CA 1
ATOM 2860 C C . LYS A 1 360 ? -48.75 21.609 -3.885 1 41.69 360 LYS A C 1
ATOM 2862 O O . LYS A 1 360 ? -49.406 22.484 -4.457 1 41.69 360 LYS A O 1
ATOM 2867 N N . GLY A 1 361 ? -48.969 20.453 -4.57 1 36.03 361 GLY A N 1
ATOM 2868 C CA . GLY A 1 361 ? -50.281 20 -5.012 1 36.03 361 GLY A CA 1
ATOM 2869 C C . GLY A 1 361 ? -51.375 20.281 -4.004 1 36.03 361 GLY A C 1
ATOM 2870 O O . GLY A 1 361 ? -51.156 20.141 -2.797 1 36.03 361 GLY A O 1
ATOM 2871 N N . ASP A 1 362 ? -52.188 21.25 -4.258 1 37.56 362 ASP A N 1
ATOM 2872 C CA . ASP A 1 362 ? -53.438 21.672 -3.666 1 37.56 362 ASP A CA 1
ATOM 2873 C C . ASP A 1 362 ? -54.344 20.484 -3.375 1 37.56 362 ASP A C 1
ATOM 2875 O O . ASP A 1 362 ? -54.875 19.859 -4.297 1 37.56 362 ASP A O 1
ATOM 2879 N N . GLY A 1 363 ? -53.969 19.547 -2.543 1 31.94 363 GLY A N 1
ATOM 2880 C CA . GLY A 1 363 ? -54.938 18.516 -2.193 1 31.94 363 GLY A CA 1
ATOM 2881 C C . GLY A 1 363 ? -56.312 19.078 -1.864 1 31.94 363 GLY A C 1
ATOM 2882 O O . GLY A 1 363 ? -57.281 18.797 -2.561 1 31.94 363 GLY A O 1
ATOM 2883 N N . GLU A 1 364 ? -56.844 19.141 -0.578 1 30 364 GLU A N 1
ATOM 2884 C CA . GLU A 1 364 ? -58.188 18.828 -0.043 1 30 364 GLU A CA 1
ATOM 2885 C C . GLU A 1 364 ? -59.125 20.016 -0.211 1 30 364 GLU A C 1
ATOM 2887 O O . GLU A 1 364 ? -58.875 21.094 0.333 1 30 364 GLU A O 1
ATOM 2892 N N . GLN A 1 365 ? -59.75 20.219 -1.398 1 28.38 365 GLN A N 1
ATOM 2893 C CA . GLN A 1 365 ? -61 20.891 -1.612 1 28.38 365 GLN A CA 1
ATOM 2894 C C . GLN A 1 365 ? -62.062 20.391 -0.629 1 28.38 365 GLN A C 1
ATOM 2896 O O . GLN A 1 365 ? -62.281 19.188 -0.496 1 28.38 365 GLN A O 1
ATOM 2901 N N . GLN A 1 366 ? -62.719 21.266 0.294 1 24.92 366 GLN A N 1
ATOM 2902 C CA . GLN A 1 366 ? -64.062 21.125 0.879 1 24.92 366 GLN A CA 1
ATOM 2903 C C . GLN A 1 366 ? -65.125 21.125 -0.201 1 24.92 366 GLN A C 1
ATOM 2905 O O . GLN A 1 366 ? -65.125 21.953 -1.119 1 24.92 366 GLN A O 1
ATOM 2910 N N . MET B 1 1 ? -35.312 12.875 -35.812 1 19.72 1 MET B N 1
ATOM 2911 C CA . MET B 1 1 ? -34.406 12.445 -36.875 1 19.72 1 MET B CA 1
ATOM 2912 C C . MET B 1 1 ? -32.969 12.508 -36.406 1 19.72 1 MET B C 1
ATOM 2914 O O . MET B 1 1 ? -32.312 13.562 -36.438 1 19.72 1 MET B O 1
ATOM 2918 N N . PHE B 1 2 ?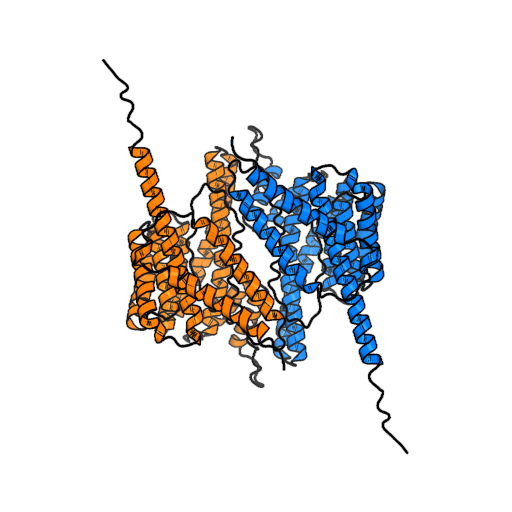 -32.656 12.008 -35.188 1 25.23 2 PHE B N 1
ATOM 2919 C CA . PHE B 1 2 ? -31.562 11.891 -34.219 1 25.23 2 PHE B CA 1
ATOM 2920 C C . PHE B 1 2 ? -30.297 11.344 -34.906 1 25.23 2 PHE B C 1
ATOM 2922 O O . PHE B 1 2 ? -30.281 10.18 -35.312 1 25.23 2 PHE B O 1
ATOM 2929 N N . ASP B 1 3 ? -29.5 12.211 -35.594 1 24.02 3 ASP B N 1
ATOM 2930 C CA . ASP B 1 3 ? -28.656 12.227 -36.781 1 24.02 3 ASP B CA 1
ATOM 2931 C C . ASP B 1 3 ? -27.562 11.164 -36.688 1 24.02 3 ASP B C 1
ATOM 2933 O O . ASP B 1 3 ? -27.188 10.742 -35.594 1 24.02 3 ASP B O 1
ATOM 2937 N N . SER B 1 4 ? -27.203 10.422 -37.875 1 25.42 4 SER B N 1
ATOM 2938 C CA . SER B 1 4 ? -26.344 9.508 -38.625 1 25.42 4 SER B CA 1
ATOM 2939 C C . SER B 1 4 ? -24.875 9.727 -38.281 1 25.42 4 SER B C 1
ATOM 2941 O O . SER B 1 4 ? -24.031 8.883 -38.594 1 25.42 4 SER B O 1
ATOM 2943 N N . ASN B 1 5 ? -24.547 10.977 -37.906 1 25.06 5 ASN B N 1
ATOM 2944 C CA . ASN B 1 5 ? -23.141 11.328 -37.906 1 25.06 5 ASN B CA 1
ATOM 2945 C C . ASN B 1 5 ? -22.406 10.703 -36.719 1 25.06 5 ASN B C 1
ATOM 2947 O O . ASN B 1 5 ? -21.188 10.641 -36.688 1 25.06 5 ASN B O 1
ATOM 2951 N N . LEU B 1 6 ? -23.109 10.555 -35.5 1 27.14 6 LEU B N 1
ATOM 2952 C CA . LEU B 1 6 ? -22.406 10.031 -34.344 1 27.14 6 LEU B CA 1
ATOM 2953 C C . LEU B 1 6 ? -22.047 8.562 -34.562 1 27.14 6 LEU B C 1
ATOM 2955 O O . LEU B 1 6 ? -21.172 8.031 -33.875 1 27.14 6 LEU B O 1
ATOM 2959 N N . TYR B 1 7 ? -22.875 7.844 -35.469 1 26.45 7 TYR B N 1
ATOM 2960 C CA . TYR B 1 7 ? -22.625 6.441 -35.75 1 26.45 7 TYR B CA 1
ATOM 2961 C C . TYR B 1 7 ? -21.344 6.285 -36.594 1 26.45 7 TYR B C 1
ATOM 2963 O O . TYR B 1 7 ? -20.703 5.238 -36.531 1 26.45 7 TYR B O 1
ATOM 2971 N N . HIS B 1 8 ? -21.141 7.246 -37.5 1 26.77 8 HIS B N 1
ATOM 2972 C CA . HIS B 1 8 ? -20 7.078 -38.406 1 26.77 8 HIS B CA 1
ATOM 2973 C C . HIS B 1 8 ? -18.688 7.141 -37.625 1 26.77 8 HIS B C 1
ATOM 2975 O O . HIS B 1 8 ? -17.703 6.504 -38.031 1 26.77 8 HIS B O 1
ATOM 2981 N N . HIS B 1 9 ? -18.625 7.996 -36.594 1 27.08 9 HIS B N 1
ATOM 2982 C CA . HIS B 1 9 ? -17.328 8.141 -35.969 1 27.08 9 HIS B CA 1
ATOM 2983 C C . HIS B 1 9 ? -16.984 6.902 -35.125 1 27.08 9 HIS B C 1
ATOM 2985 O O . HIS B 1 9 ? -15.812 6.629 -34.875 1 27.08 9 HIS B O 1
ATOM 2991 N N . ALA B 1 10 ? -18.031 6.18 -34.625 1 27.78 10 ALA B N 1
ATOM 2992 C CA . ALA B 1 10 ? -17.781 4.941 -33.906 1 27.78 10 ALA B CA 1
ATOM 2993 C C . ALA B 1 10 ? -17.234 3.861 -34.812 1 27.78 10 ALA B C 1
ATOM 2995 O O . ALA B 1 10 ? -16.406 3.045 -34.406 1 27.78 10 ALA B O 1
ATOM 2996 N N . ILE B 1 11 ? -17.734 3.846 -36.125 1 28.25 11 ILE B N 1
ATOM 2997 C CA . ILE B 1 11 ? -17.297 2.82 -37.062 1 28.25 11 ILE B CA 1
ATOM 2998 C C . ILE B 1 11 ? -15.82 3.025 -37.406 1 28.25 11 ILE B C 1
ATOM 3000 O O . ILE B 1 11 ? -15.07 2.057 -37.531 1 28.25 11 ILE B O 1
ATOM 3004 N N . HIS B 1 12 ? -15.406 4.277 -37.469 1 28.33 12 HIS B N 1
ATOM 3005 C CA . HIS B 1 12 ? -14.016 4.461 -37.875 1 28.33 12 HIS B CA 1
ATOM 3006 C C . HIS B 1 12 ? -13.055 4.023 -36.781 1 28.33 12 HIS B C 1
ATOM 3008 O O . HIS B 1 12 ? -11.891 3.729 -37.031 1 28.33 12 HIS B O 1
ATOM 3014 N N . VAL B 1 13 ? -13.562 4.113 -35.5 1 29.08 13 VAL B N 1
ATOM 3015 C CA . VAL B 1 13 ? -12.648 3.652 -34.469 1 29.08 13 VAL B CA 1
ATOM 3016 C C . VAL B 1 13 ? -12.539 2.131 -34.5 1 29.08 13 VAL B C 1
ATOM 3018 O O . VAL B 1 13 ? -11.461 1.572 -34.312 1 29.08 13 VAL B O 1
ATOM 3021 N N . GLN B 1 14 ? -13.633 1.444 -34.969 1 27.84 14 GLN B N 1
ATOM 3022 C CA . GLN B 1 14 ? -13.547 -0.004 -35.125 1 27.84 14 GLN B CA 1
ATOM 3023 C C . GLN B 1 14 ? -12.594 -0.385 -36.25 1 27.84 14 GLN B C 1
ATOM 3025 O O . GLN B 1 14 ? -11.812 -1.333 -36.125 1 27.84 14 GLN B O 1
ATOM 3030 N N . SER B 1 15 ? -12.711 0.284 -37.344 1 29.11 15 SER B N 1
ATOM 3031 C CA . SER B 1 15 ? -11.891 -0.09 -38.5 1 29.11 15 SER B CA 1
ATOM 3032 C C . SER B 1 15 ? -10.414 0.176 -38.219 1 29.11 15 SER B C 1
ATOM 3034 O O . SER B 1 15 ? -9.547 -0.534 -38.719 1 29.11 15 SER B O 1
ATOM 3036 N N . ALA B 1 16 ? -10.188 1.205 -37.406 1 27.98 16 ALA B N 1
ATOM 3037 C CA . ALA B 1 16 ? -8.766 1.414 -37.125 1 27.98 16 ALA B CA 1
ATOM 3038 C C . ALA B 1 16 ? -8.211 0.282 -36.281 1 27.98 16 ALA B C 1
ATOM 3040 O O . ALA B 1 16 ? -7.059 -0.126 -36.438 1 27.98 16 ALA B O 1
ATOM 3041 N N . TRP B 1 17 ? -9.078 -0.351 -35.469 1 28.3 17 TRP B N 1
ATOM 3042 C CA . TRP B 1 17 ? -8.609 -1.503 -34.688 1 28.3 17 TRP B CA 1
ATOM 3043 C C . TRP B 1 17 ? -8.406 -2.709 -35.594 1 28.3 17 TRP B C 1
ATOM 3045 O O . TRP B 1 17 ? -7.441 -3.463 -35.438 1 28.3 17 TRP B O 1
ATOM 3055 N N . GLU B 1 18 ? -9.25 -2.9 -36.594 1 30.95 18 GLU B N 1
ATOM 3056 C CA . GLU B 1 18 ? -9.062 -4.012 -37.5 1 30.95 18 GLU B CA 1
ATOM 3057 C C . GLU B 1 18 ? -7.785 -3.84 -38.312 1 30.95 18 GLU B C 1
ATOM 3059 O O . GLU B 1 18 ? -7.074 -4.812 -38.594 1 30.95 18 GLU B O 1
ATOM 3064 N N . CYS B 1 19 ? -7.477 -2.66 -38.688 1 27.92 19 CYS B N 1
ATOM 3065 C CA . CYS B 1 19 ? -6.258 -2.473 -39.469 1 27.92 19 CYS B CA 1
ATOM 3066 C C . CYS B 1 19 ? -5.02 -2.719 -38.625 1 27.92 19 CYS B C 1
ATOM 3068 O O . CYS B 1 19 ? -4.027 -3.268 -39.094 1 27.92 19 CYS B O 1
ATOM 3070 N N . VAL B 1 20 ? -5.098 -2.348 -37.344 1 29.17 20 VAL B N 1
ATOM 3071 C CA . VAL B 1 20 ? -3.908 -2.637 -36.531 1 29.17 20 VAL B CA 1
ATOM 3072 C C . VAL B 1 20 ? -3.748 -4.148 -36.375 1 29.17 20 VAL B C 1
ATOM 3074 O O . VAL B 1 20 ? -2.637 -4.676 -36.5 1 29.17 20 VAL B O 1
ATOM 3077 N N . ILE B 1 21 ? -4.863 -4.906 -36.312 1 29.22 21 ILE B N 1
ATOM 3078 C CA . ILE B 1 21 ? -4.699 -6.355 -36.219 1 29.22 21 ILE B CA 1
ATOM 3079 C C . ILE B 1 21 ? -4.266 -6.918 -37.562 1 29.22 21 ILE B C 1
ATOM 3081 O O . ILE B 1 21 ? -3.428 -7.82 -37.625 1 29.22 21 ILE B O 1
ATOM 3085 N N . HIS B 1 22 ? -4.879 -6.473 -38.656 1 29 22 HIS B N 1
ATOM 3086 C CA . HIS B 1 22 ? -4.496 -7.047 -39.938 1 29 22 HIS B CA 1
ATOM 3087 C C . HIS B 1 22 ? -3.076 -6.648 -40.312 1 29 22 HIS B C 1
ATOM 3089 O O . HIS B 1 22 ? -2.539 -7.129 -41.312 1 29 22 HIS B O 1
ATOM 3095 N N . ALA B 1 23 ? -2.654 -5.52 -39.875 1 29.83 23 ALA B N 1
ATOM 3096 C CA . ALA B 1 23 ? -1.302 -5.168 -40.312 1 29.83 23 ALA B CA 1
ATOM 3097 C C . ALA B 1 23 ? -0.287 -6.191 -39.781 1 29.83 23 ALA B C 1
ATOM 3099 O O . ALA B 1 23 ? 0.878 -6.168 -40.188 1 29.83 23 ALA B O 1
ATOM 3100 N N . PHE B 1 24 ? -0.724 -7.023 -38.812 1 29.95 24 PHE B N 1
ATOM 3101 C CA . PHE B 1 24 ? 0.248 -8.039 -38.438 1 29.95 24 PHE B CA 1
ATOM 3102 C C . PHE B 1 24 ? 0.173 -9.242 -39.375 1 29.95 24 PHE B C 1
ATOM 3104 O O . PHE B 1 24 ? -0.401 -10.273 -39 1 29.95 24 PHE B O 1
ATOM 3111 N N . SER B 1 25 ? -0.103 -8.938 -40.656 1 25.08 25 SER B N 1
ATOM 3112 C CA . SER B 1 25 ? 0.099 -10.109 -41.5 1 25.08 25 SER B CA 1
ATOM 3113 C C . SER B 1 25 ? 1.493 -10.695 -41.281 1 25.08 25 SER B C 1
ATOM 3115 O O . SER B 1 25 ? 2.473 -9.961 -41.188 1 25.08 25 SER B O 1
ATOM 3117 N N . PRO B 1 26 ? 1.551 -12.062 -40.938 1 27.09 26 PRO B N 1
ATOM 3118 C CA . PRO B 1 26 ? 2.801 -12.789 -40.719 1 27.09 26 PRO B CA 1
ATOM 3119 C C . PRO B 1 26 ? 3.879 -12.469 -41.75 1 27.09 26 PRO B C 1
ATOM 3121 O O . PRO B 1 26 ? 5.07 -12.617 -41.469 1 27.09 26 PRO B O 1
ATOM 3124 N N . ASP B 1 27 ? 3.418 -12.445 -43.031 1 28.45 27 ASP B N 1
ATOM 3125 C CA . ASP B 1 27 ? 4.484 -12.531 -44.031 1 28.45 27 ASP B CA 1
ATOM 3126 C C . ASP B 1 27 ? 5.359 -11.281 -44 1 28.45 27 ASP B C 1
ATOM 3128 O O . ASP B 1 27 ? 6.516 -11.32 -44.438 1 28.45 27 ASP B O 1
ATOM 3132 N N . LYS B 1 28 ? 4.641 -10.141 -44.125 1 29.95 28 LYS B N 1
ATOM 3133 C CA . LYS B 1 28 ? 5.469 -8.992 -44.5 1 29.95 28 LYS B CA 1
ATOM 3134 C C . LYS B 1 28 ? 6.199 -8.438 -43.281 1 29.95 28 LYS B C 1
ATOM 3136 O O . LYS B 1 28 ? 6.191 -7.23 -43.031 1 29.95 28 LYS B O 1
ATOM 3141 N N . ILE B 1 29 ? 6.316 -9.164 -42.125 1 27.33 29 ILE B N 1
ATOM 3142 C CA . ILE B 1 29 ? 7.129 -8.773 -40.969 1 27.33 29 ILE B CA 1
ATOM 3143 C C . ILE B 1 29 ? 8.57 -8.523 -41.406 1 27.33 29 ILE B C 1
ATOM 3145 O O . ILE B 1 29 ? 9.469 -8.383 -40.594 1 27.33 29 ILE B O 1
ATOM 3149 N N . LYS B 1 30 ? 8.828 -8.828 -42.656 1 26 30 LYS B N 1
ATOM 3150 C CA . LYS B 1 30 ? 10.258 -8.766 -42.969 1 26 30 LYS B CA 1
ATOM 3151 C C . LYS B 1 30 ? 10.773 -7.332 -42.875 1 26 30 LYS B C 1
ATOM 3153 O O . LYS B 1 30 ? 11.93 -7.059 -43.188 1 26 30 LYS B O 1
ATOM 3158 N N . THR B 1 31 ? 9.883 -6.359 -43.188 1 25.62 31 THR B N 1
ATOM 3159 C CA . THR B 1 31 ? 10.641 -5.117 -43.312 1 25.62 31 THR B CA 1
ATOM 3160 C C . THR B 1 31 ? 11.141 -4.656 -41.938 1 25.62 31 THR B C 1
ATOM 3162 O O . THR B 1 31 ? 10.453 -4.828 -40.938 1 25.62 31 THR B O 1
ATOM 3165 N N . PRO B 1 32 ? 12.5 -4.152 -41.781 1 24.7 32 PRO B N 1
ATOM 3166 C CA . PRO B 1 32 ? 13.352 -3.951 -40.594 1 24.7 32 PRO B CA 1
ATOM 3167 C C . PRO B 1 32 ? 12.625 -3.236 -39.469 1 24.7 32 PRO B C 1
ATOM 3169 O O . PRO B 1 32 ? 11.547 -2.678 -39.656 1 24.7 32 PRO B O 1
ATOM 3172 N N . VAL B 1 33 ? 13.461 -2.777 -38.438 1 24.86 33 VAL B N 1
ATOM 3173 C CA . VAL B 1 33 ? 13.477 -2.32 -37.031 1 24.86 33 VAL B CA 1
ATOM 3174 C C . VAL B 1 33 ? 12.664 -1.033 -36.906 1 24.86 33 VAL B C 1
ATOM 3176 O O . VAL B 1 33 ? 13.195 0.065 -37.094 1 24.86 33 VAL B O 1
ATOM 3179 N N . LEU B 1 34 ? 11.664 -0.766 -37.75 1 25.86 34 LEU B N 1
ATOM 3180 C CA . LEU B 1 34 ? 11.016 0.479 -37.375 1 25.86 34 LEU B CA 1
ATOM 3181 C C . LEU B 1 34 ? 10.617 0.448 -35.906 1 25.86 34 LEU B C 1
ATOM 3183 O O . LEU B 1 34 ? 10.117 -0.568 -35.406 1 25.86 34 LEU B O 1
ATOM 3187 N N . ASP B 1 35 ? 11.164 1.489 -35.062 1 25.94 35 ASP B N 1
ATOM 3188 C CA . ASP B 1 35 ? 11.312 1.661 -33.625 1 25.94 35 ASP B CA 1
ATOM 3189 C C . ASP B 1 35 ? 9.977 1.488 -32.906 1 25.94 35 ASP B C 1
ATOM 3191 O O . ASP B 1 35 ? 9.047 2.271 -33.125 1 25.94 35 ASP B O 1
ATOM 3195 N N . SER B 1 36 ? 9.5 0.296 -32.844 1 26.25 36 SER B N 1
ATOM 3196 C CA . SER B 1 36 ? 8.398 -0.283 -32.094 1 26.25 36 SER B CA 1
ATOM 3197 C C . SER B 1 36 ? 8.219 0.424 -30.75 1 26.25 36 SER B C 1
ATOM 3199 O O . SER B 1 36 ? 7.293 0.108 -30 1 26.25 36 SER B O 1
ATOM 3201 N N . TYR B 1 37 ? 9.289 1.166 -30.391 1 26.17 37 TYR B N 1
ATOM 3202 C CA . TYR B 1 37 ? 9.18 1.74 -29.047 1 26.17 37 TYR B CA 1
ATOM 3203 C C . TYR B 1 37 ? 8.125 2.84 -29.016 1 26.17 37 TYR B C 1
ATOM 3205 O O . TYR B 1 37 ? 7.824 3.379 -27.938 1 26.17 37 TYR B O 1
ATOM 3213 N N . LEU B 1 38 ? 7.812 3.387 -30.25 1 26.62 38 LEU B N 1
ATOM 3214 C CA . LEU B 1 38 ? 6.895 4.52 -30.203 1 26.62 38 LEU B CA 1
ATOM 3215 C C . LEU B 1 38 ? 5.473 4.055 -29.906 1 26.62 38 LEU B C 1
ATOM 3217 O O . LEU B 1 38 ? 4.582 4.875 -29.672 1 26.62 38 LEU B O 1
ATOM 3221 N N . PHE B 1 39 ? 5.207 2.809 -30.25 1 27.61 39 PHE B N 1
ATOM 3222 C CA . PHE B 1 39 ? 3.797 2.441 -30.234 1 27.61 39 PHE B CA 1
ATOM 3223 C C . PHE B 1 39 ? 3.314 2.236 -28.797 1 27.61 39 PHE B C 1
ATOM 3225 O O . PHE B 1 39 ? 2.109 2.145 -28.547 1 27.61 39 PHE B O 1
ATOM 3232 N N . LEU B 1 40 ? 4.219 2.004 -27.906 1 27.69 40 LEU B N 1
ATOM 3233 C CA . LEU B 1 40 ? 3.691 1.627 -26.609 1 27.69 40 LEU B CA 1
ATOM 3234 C C . LEU B 1 40 ? 2.977 2.803 -25.953 1 27.69 40 LEU B C 1
ATOM 3236 O O . LEU B 1 40 ? 1.997 2.613 -25.219 1 27.69 40 LEU B O 1
ATOM 3240 N N . PRO B 1 41 ? 3.502 3.994 -26.141 1 28.84 41 PRO B N 1
ATOM 3241 C CA . PRO B 1 41 ? 2.768 5.043 -25.422 1 28.84 41 PRO B CA 1
ATOM 3242 C C . PRO B 1 41 ? 1.4 5.328 -26.047 1 28.84 41 PRO B C 1
ATOM 3244 O O . PRO B 1 41 ? 0.492 5.797 -25.359 1 28.84 41 PRO B O 1
ATOM 3247 N N . VAL B 1 42 ? 1.237 5.086 -27.344 1 28.5 42 VAL B N 1
ATOM 3248 C CA . VAL B 1 42 ? -0.034 5.434 -27.969 1 28.5 42 VAL B CA 1
ATOM 3249 C C . VAL B 1 42 ? -1.112 4.445 -27.531 1 28.5 42 VAL B C 1
ATOM 3251 O O . VAL B 1 42 ? -2.271 4.824 -27.344 1 28.5 42 VAL B O 1
ATOM 3254 N N . LEU B 1 43 ? -0.773 3.201 -27.359 1 28.44 43 LEU B N 1
ATOM 3255 C CA . LEU B 1 43 ? -1.83 2.266 -27 1 28.44 43 LEU B CA 1
ATOM 3256 C C . LEU B 1 43 ? -2.33 2.543 -25.578 1 28.44 43 LEU B C 1
ATOM 3258 O O . LEU B 1 43 ? -3.525 2.414 -25.297 1 28.44 43 LEU B O 1
ATOM 3262 N N . PHE B 1 44 ? -1.434 2.912 -24.719 1 28.12 44 PHE B N 1
ATOM 3263 C CA . PHE B 1 44 ? -1.938 3.117 -23.359 1 28.12 44 PHE B CA 1
ATOM 3264 C C . PHE B 1 44 ? -2.773 4.391 -23.281 1 28.12 44 PHE B C 1
ATOM 3266 O O . PHE B 1 44 ? -3.668 4.5 -22.438 1 28.12 44 PHE B O 1
ATOM 3273 N N . SER B 1 45 ? -2.482 5.383 -24.078 1 28.2 45 SER B N 1
ATOM 3274 C CA . SER B 1 45 ? -3.336 6.566 -24.047 1 28.2 45 SER B CA 1
ATOM 3275 C C . SER B 1 45 ? -4.727 6.262 -24.594 1 28.2 45 SER B C 1
ATOM 3277 O O . SER B 1 45 ? -5.723 6.812 -24.109 1 28.2 45 SER B O 1
ATOM 3279 N N . SER B 1 46 ? -4.816 5.504 -25.578 1 28.16 46 SER B N 1
ATOM 3280 C CA . SER B 1 46 ? -6.125 5.219 -26.156 1 28.16 46 SER B CA 1
ATOM 3281 C C . SER B 1 46 ? -6.969 4.367 -25.203 1 28.16 46 SER B C 1
ATOM 3283 O O . SER B 1 46 ? -8.195 4.516 -25.156 1 28.16 46 SER B O 1
ATOM 3285 N N . LEU B 1 47 ? -6.352 3.502 -24.484 1 28.31 47 LEU B N 1
ATOM 3286 C CA . LEU B 1 47 ? -7.172 2.727 -23.547 1 28.31 47 LEU B CA 1
ATOM 3287 C C . LEU B 1 47 ? -7.676 3.604 -22.406 1 28.31 47 LEU B C 1
ATOM 3289 O O . LEU B 1 47 ? -8.805 3.439 -21.953 1 28.31 47 LEU B O 1
ATOM 3293 N N . THR B 1 48 ? -6.902 4.578 -22.031 1 27.5 48 THR B N 1
ATOM 3294 C CA . THR B 1 48 ? -7.426 5.426 -20.953 1 27.5 48 THR B CA 1
ATOM 3295 C C . THR B 1 48 ? -8.562 6.301 -21.484 1 27.5 48 THR B C 1
ATOM 3297 O O . THR B 1 48 ? -9.508 6.602 -20.75 1 27.5 48 THR B O 1
ATOM 3300 N N . LEU B 1 49 ? -8.523 6.715 -22.672 1 26.69 49 LEU B N 1
ATOM 3301 C CA . LEU B 1 49 ? -9.617 7.531 -23.172 1 26.69 49 LEU B CA 1
ATOM 3302 C C . LEU B 1 49 ? -10.898 6.707 -23.297 1 26.69 49 LEU B C 1
ATOM 3304 O O . LEU B 1 49 ? -11.992 7.219 -23.078 1 26.69 49 LEU B O 1
ATOM 3308 N N . LYS B 1 50 ? -10.734 5.488 -23.781 1 28.17 50 LYS B N 1
ATOM 3309 C CA . LYS B 1 50 ? -11.984 4.746 -23.953 1 28.17 50 LYS B CA 1
ATOM 3310 C C . LYS B 1 50 ? -12.703 4.57 -22.625 1 28.17 50 LYS B C 1
ATOM 3312 O O . LYS B 1 50 ? -13.938 4.613 -22.578 1 28.17 50 LYS B O 1
ATOM 3317 N N . LEU B 1 51 ? -11.961 4.52 -21.594 1 27.73 51 LEU B N 1
ATOM 3318 C CA . LEU B 1 51 ? -12.68 4.215 -20.359 1 27.73 51 LEU B CA 1
ATOM 3319 C C . LEU B 1 51 ? -13.406 5.449 -19.828 1 27.73 51 LEU B C 1
ATOM 3321 O O . LEU B 1 51 ? -14.469 5.336 -19.219 1 27.73 51 LEU B O 1
ATOM 3325 N N . THR B 1 52 ? -12.898 6.621 -20.172 1 27.05 52 THR B N 1
ATOM 3326 C CA . THR B 1 52 ? -13.633 7.754 -19.609 1 27.05 52 THR B CA 1
ATOM 3327 C C . THR B 1 52 ? -14.906 8.016 -20.422 1 27.05 52 THR B C 1
ATOM 3329 O O . THR B 1 52 ? -15.836 8.664 -19.922 1 27.05 52 THR B O 1
ATOM 3332 N N . TYR B 1 53 ? -14.883 7.777 -21.656 1 25.06 53 TYR B N 1
ATOM 3333 C CA . TYR B 1 53 ? -16.094 8.133 -22.391 1 25.06 53 TYR B CA 1
ATOM 3334 C C . TYR B 1 53 ? -17.281 7.328 -21.906 1 25.06 53 TYR B C 1
ATOM 3336 O O . TYR B 1 53 ? -18.422 7.801 -21.969 1 25.06 53 TYR B O 1
ATOM 3344 N N . ASN B 1 54 ? -17.094 6.113 -21.734 1 26.94 54 ASN B N 1
ATOM 3345 C CA . ASN B 1 54 ? -18.297 5.344 -21.453 1 26.94 54 ASN B CA 1
ATOM 3346 C C . ASN B 1 54 ? -18.953 5.773 -20.141 1 26.94 54 ASN B C 1
ATOM 3348 O O . ASN B 1 54 ? -19.891 5.125 -19.672 1 26.94 54 ASN B O 1
ATOM 3352 N N . VAL B 1 55 ? -18.266 6.652 -19.406 1 24.55 55 VAL B N 1
ATOM 3353 C CA . VAL B 1 55 ? -18.922 6.902 -18.141 1 24.55 55 VAL B CA 1
ATOM 3354 C C . VAL B 1 55 ? -20.109 7.852 -18.328 1 24.55 55 VAL B C 1
ATOM 3356 O O . VAL B 1 55 ? -20.938 8.016 -17.438 1 24.55 55 VAL B O 1
ATOM 3359 N N . LYS B 1 56 ? -20.125 8.703 -19.281 1 26.48 56 LYS B N 1
ATOM 3360 C CA . LYS B 1 56 ? -21.297 9.578 -19.219 1 26.48 56 LYS B CA 1
ATOM 3361 C C . LYS B 1 56 ? -22.578 8.805 -19.5 1 26.48 56 LYS B C 1
ATOM 3363 O O . LYS B 1 56 ? -23.672 9.375 -19.484 1 26.48 56 LYS B O 1
ATOM 3368 N N . GLN B 1 57 ? -22.594 7.898 -20.484 1 23.58 57 GLN B N 1
ATOM 3369 C CA . GLN B 1 57 ? -23.938 7.398 -20.719 1 23.58 57 GLN B CA 1
ATOM 3370 C C . GLN B 1 57 ? -24.531 6.797 -19.438 1 23.58 57 GLN B C 1
ATOM 3372 O O . GLN B 1 57 ? -23.812 6.293 -18.594 1 23.58 57 GLN B O 1
ATOM 3377 N N . LYS B 1 58 ? -26.016 6.992 -19.156 1 27.86 58 LYS B N 1
ATOM 3378 C CA . LYS B 1 58 ? -26.859 6.754 -18 1 27.86 58 LYS B CA 1
ATOM 3379 C C . LYS B 1 58 ? -26.438 5.492 -17.25 1 27.86 58 LYS B C 1
ATOM 3381 O O . LYS B 1 58 ? -26.297 5.504 -16.031 1 27.86 58 LYS B O 1
ATOM 3386 N N . LYS B 1 59 ? -27.188 4.355 -17.766 1 24.98 59 LYS B N 1
ATOM 3387 C CA . LYS B 1 59 ? -27.391 3.109 -17.031 1 24.98 59 LYS B CA 1
ATOM 3388 C C . LYS B 1 59 ? -26.078 2.361 -16.844 1 24.98 59 LYS B C 1
ATOM 3390 O O . LYS B 1 59 ? -25.453 1.947 -17.828 1 24.98 59 LYS B O 1
ATOM 3395 N N . LEU B 1 60 ? -25.234 2.83 -15.883 1 25.17 60 LEU B N 1
ATOM 3396 C CA . LEU B 1 60 ? -23.984 2.24 -15.406 1 25.17 60 LEU B CA 1
ATOM 3397 C C . LEU B 1 60 ? -24.031 0.721 -15.523 1 25.17 60 LEU B C 1
ATOM 3399 O O . LEU B 1 60 ? -24.656 0.045 -14.711 1 25.17 60 LEU B O 1
ATOM 3403 N N . THR B 1 61 ? -24.391 0.312 -16.734 1 22.48 61 THR B N 1
ATOM 3404 C CA . THR B 1 61 ? -24.25 -1.133 -16.875 1 22.48 61 THR B CA 1
ATOM 3405 C C . THR B 1 61 ? -22.906 -1.598 -16.312 1 22.48 61 THR B C 1
ATOM 3407 O O . THR B 1 61 ? -21.953 -0.817 -16.219 1 22.48 61 THR B O 1
ATOM 3410 N N . ASN B 1 62 ? -22.922 -2.727 -15.578 1 23.28 62 ASN B N 1
ATOM 3411 C CA . ASN B 1 62 ? -21.984 -3.559 -14.844 1 23.28 62 ASN B CA 1
ATOM 3412 C C . ASN B 1 62 ? -20.672 -3.717 -15.602 1 23.28 62 ASN B C 1
ATOM 3414 O O . ASN B 1 62 ? -20.438 -4.738 -16.25 1 23.28 62 ASN B O 1
ATOM 3418 N N . GLN B 1 63 ? -20.406 -2.707 -16.469 1 23.36 63 GLN B N 1
ATOM 3419 C CA . GLN B 1 63 ? -19.234 -3.068 -17.234 1 23.36 63 GLN B CA 1
ATOM 3420 C C . GLN B 1 63 ? -18.016 -3.266 -16.328 1 23.36 63 GLN B C 1
ATOM 3422 O O . GLN B 1 63 ? -17.781 -2.471 -15.414 1 23.36 63 GLN B O 1
ATOM 3427 N N . ARG B 1 64 ? -17.469 -4.469 -16.328 1 25.22 64 ARG B N 1
ATOM 3428 C CA . ARG B 1 64 ? -16.312 -5.09 -15.695 1 25.22 64 ARG B CA 1
ATOM 3429 C C . ARG B 1 64 ? -15.055 -4.262 -15.922 1 25.22 64 ARG B C 1
ATOM 3431 O O . ARG B 1 64 ? -14.609 -4.09 -17.062 1 25.22 64 ARG B O 1
ATOM 3438 N N . HIS B 1 65 ? -15.016 -3.109 -15.32 1 23.56 65 HIS B N 1
ATOM 3439 C CA . HIS B 1 65 ? -13.75 -2.404 -15.5 1 23.56 65 HIS B CA 1
ATOM 3440 C C . HIS B 1 65 ? -12.578 -3.24 -14.992 1 23.56 65 HIS B C 1
ATOM 3442 O O . HIS B 1 65 ? -12.617 -3.75 -13.867 1 23.56 65 HIS B O 1
ATOM 3448 N N . TYR B 1 66 ? -12 -3.967 -15.805 1 21.42 66 TYR B N 1
ATOM 3449 C CA . TYR B 1 66 ? -10.766 -4.688 -15.5 1 21.42 66 TYR B CA 1
ATOM 3450 C C . TYR B 1 66 ? -9.703 -3.74 -14.969 1 21.42 66 TYR B C 1
ATOM 3452 O O . TYR B 1 66 ? -9.398 -2.723 -15.594 1 21.42 66 TYR B O 1
ATOM 3460 N N . PHE B 1 67 ? -9.789 -3.572 -13.734 1 23.14 67 PHE B N 1
ATOM 3461 C CA . PHE B 1 67 ? -8.664 -2.861 -13.148 1 23.14 67 PHE B CA 1
ATOM 3462 C C . PHE B 1 67 ? -7.359 -3.611 -13.406 1 23.14 67 PHE B C 1
ATOM 3464 O O . PHE B 1 67 ? -7.203 -4.754 -12.969 1 23.14 67 PHE B O 1
ATOM 3471 N N . LEU B 1 68 ? -6.812 -3.531 -14.508 1 22.39 68 LEU B N 1
ATOM 3472 C CA . LEU B 1 68 ? -5.426 -3.971 -14.617 1 22.39 68 LEU B CA 1
ATOM 3473 C C . LEU B 1 68 ? -4.562 -3.318 -13.547 1 22.39 68 LEU B C 1
ATOM 3475 O O . LEU B 1 68 ? -4.488 -2.09 -13.461 1 22.39 68 LEU B O 1
ATOM 3479 N N . LEU B 1 69 ? -4.637 -3.938 -12.422 1 23.62 69 LEU B N 1
ATOM 3480 C CA . LEU B 1 69 ? -3.662 -3.521 -11.422 1 23.62 69 LEU B CA 1
ATOM 3481 C C . LEU B 1 69 ? -2.281 -3.346 -12.039 1 23.62 69 LEU B C 1
ATOM 3483 O O . LEU B 1 69 ? -1.64 -4.328 -12.422 1 23.62 69 LEU B O 1
ATOM 3487 N N . PHE B 1 70 ? -2.197 -2.434 -12.891 1 24.02 70 PHE B N 1
ATOM 3488 C CA . PHE B 1 70 ? -0.847 -2.041 -13.273 1 24.02 70 PHE B CA 1
ATOM 3489 C C . PHE B 1 70 ? -0.027 -1.661 -12.047 1 24.02 70 PHE B C 1
ATOM 3491 O O . PHE B 1 70 ? -0.505 -0.931 -11.172 1 24.02 70 PHE B O 1
ATOM 3498 N N . LEU B 1 71 ? 0.684 -2.633 -11.508 1 24.92 71 LEU B N 1
ATOM 3499 C CA . LEU B 1 71 ? 1.742 -2.266 -10.578 1 24.92 71 LEU B CA 1
ATOM 3500 C C . LEU B 1 71 ? 2.395 -0.949 -10.984 1 24.92 71 LEU B C 1
ATOM 3502 O O . LEU B 1 71 ? 2.549 -0.671 -12.18 1 24.92 71 LEU B O 1
ATOM 3506 N N . PRO B 1 72 ? 2.139 -0.037 -10.141 1 24.67 72 PRO B N 1
ATOM 3507 C CA . PRO B 1 72 ? 2.768 1.248 -10.445 1 24.67 72 PRO B CA 1
ATOM 3508 C C . PRO B 1 72 ? 4.18 1.094 -11.008 1 24.67 72 PRO B C 1
ATOM 3510 O O . PRO B 1 72 ? 5.023 0.433 -10.391 1 24.67 72 PRO B O 1
ATOM 3513 N N . LEU B 1 73 ? 4.211 0.935 -12.234 1 25.67 73 LEU B N 1
ATOM 3514 C CA . LEU B 1 73 ? 5.473 1.004 -12.961 1 25.67 73 LEU B CA 1
ATOM 3515 C C . LEU B 1 73 ? 6.273 2.232 -12.547 1 25.67 73 LEU B C 1
ATOM 3517 O O . LEU B 1 73 ? 7.281 2.562 -13.172 1 25.67 73 LEU B O 1
ATOM 3521 N N . ASN B 1 74 ? 5.68 2.986 -11.664 1 25.36 74 ASN B N 1
ATOM 3522 C CA . ASN B 1 74 ? 6.504 4.184 -11.531 1 25.36 74 ASN B CA 1
ATOM 3523 C C . ASN B 1 74 ? 7.91 3.846 -11.047 1 25.36 74 ASN B C 1
ATOM 3525 O O . ASN B 1 74 ? 8.625 4.715 -10.547 1 25.36 74 ASN B O 1
ATOM 3529 N N . ARG B 1 75 ? 8.023 2.602 -10.5 1 25.25 75 ARG B N 1
ATOM 3530 C CA . ARG B 1 75 ? 9.383 2.502 -9.969 1 25.25 75 ARG B CA 1
ATOM 3531 C C . ARG B 1 75 ? 10.406 2.484 -11.102 1 25.25 75 ARG B C 1
ATOM 3533 O O . ARG B 1 75 ? 10.531 1.492 -11.82 1 25.25 75 ARG B O 1
ATOM 3540 N N . PHE B 1 76 ? 10.594 3.561 -11.75 1 25.61 76 PHE B N 1
ATOM 3541 C CA . PHE B 1 76 ? 11.727 3.664 -12.664 1 25.61 76 PHE B CA 1
ATOM 3542 C C . PHE B 1 76 ? 13.008 3.213 -11.984 1 25.61 76 PHE B C 1
ATOM 3544 O O . PHE B 1 76 ? 13.469 3.844 -11.031 1 25.61 76 PHE B O 1
ATOM 3551 N N . TYR B 1 77 ? 13.164 1.923 -11.742 1 25.25 77 TYR B N 1
ATOM 3552 C CA . TYR B 1 77 ? 14.5 1.445 -11.391 1 25.25 77 TYR B CA 1
ATOM 3553 C C . TYR B 1 77 ? 15.555 2.039 -12.328 1 25.25 77 TYR B C 1
ATOM 3555 O O . TYR B 1 77 ? 15.25 2.379 -13.469 1 25.25 77 TYR B O 1
ATOM 3563 N N . PRO B 1 78 ? 16.531 2.627 -11.75 1 25.7 78 PRO B N 1
ATOM 3564 C CA . PRO B 1 78 ? 17.625 2.951 -12.664 1 25.7 78 PRO B CA 1
ATOM 3565 C C . PRO B 1 78 ? 17.891 1.85 -13.688 1 25.7 78 PRO B C 1
ATOM 3567 O O . PRO B 1 78 ? 17.578 0.68 -13.43 1 25.7 78 PRO B O 1
ATOM 3570 N N . LEU B 1 79 ? 17.922 2.23 -14.969 1 27.91 79 LEU B N 1
ATOM 3571 C CA . LEU B 1 79 ? 18.125 1.464 -16.188 1 27.91 79 LEU B CA 1
ATOM 3572 C C . LEU B 1 79 ? 19.188 0.382 -15.977 1 27.91 79 LEU B C 1
ATOM 3574 O O . LEU B 1 79 ? 19.469 -0.399 -16.891 1 27.91 79 LEU B O 1
ATOM 3578 N N . GLY B 1 80 ? 20.188 0.545 -15.109 1 26.34 80 GLY B N 1
ATOM 3579 C CA . GLY B 1 80 ? 21.203 -0.465 -15.359 1 26.34 80 GLY B CA 1
ATOM 3580 C C . GLY B 1 80 ? 20.688 -1.882 -15.18 1 26.34 80 GLY B C 1
ATOM 3581 O O . GLY B 1 80 ? 21.281 -2.832 -15.688 1 26.34 80 GLY B O 1
ATOM 3582 N N . ALA B 1 81 ? 20.141 -2.186 -13.945 1 25.38 81 ALA B N 1
ATOM 3583 C CA . ALA B 1 81 ? 19.938 -3.623 -13.789 1 25.38 81 ALA B CA 1
ATOM 3584 C C . ALA B 1 81 ? 18.672 -4.074 -14.531 1 25.38 81 ALA B C 1
ATOM 3586 O O . ALA B 1 81 ? 17.609 -3.479 -14.383 1 25.38 81 ALA B O 1
ATOM 3587 N N . SER B 1 82 ? 18.797 -4.664 -15.68 1 29.34 82 SER B N 1
ATOM 3588 C CA . SER B 1 82 ? 17.922 -5.336 -16.625 1 29.34 82 SER B CA 1
ATOM 3589 C C . SER B 1 82 ? 16.891 -6.199 -15.914 1 29.34 82 SER B C 1
ATOM 3591 O O . SER B 1 82 ? 16.625 -7.332 -16.328 1 29.34 82 SER B O 1
ATOM 3593 N N . LEU B 1 83 ? 16.719 -6.199 -14.633 1 31.42 83 LEU B N 1
ATOM 3594 C CA . LEU B 1 83 ? 15.82 -7.258 -14.188 1 31.42 83 LEU B CA 1
ATOM 3595 C C . LEU B 1 83 ? 14.391 -6.969 -14.633 1 31.42 83 LEU B C 1
ATOM 3597 O O . LEU B 1 83 ? 13.727 -6.094 -14.078 1 31.42 83 LEU B O 1
ATOM 3601 N N . SER B 1 84 ? 14.211 -7.043 -15.867 1 31.88 84 SER B N 1
ATOM 3602 C CA . SER B 1 84 ? 12.828 -6.945 -16.328 1 31.88 84 SER B CA 1
ATOM 3603 C C . SER B 1 84 ? 11.945 -7.992 -15.664 1 31.88 84 SER B C 1
ATOM 3605 O O . SER B 1 84 ? 12.102 -9.188 -15.898 1 31.88 84 SER B O 1
ATOM 3607 N N . PRO B 1 85 ? 11.391 -7.645 -14.555 1 42.31 85 PRO B N 1
ATOM 3608 C CA . PRO B 1 85 ? 10.602 -8.695 -13.906 1 42.31 85 PRO B CA 1
ATOM 3609 C C . PRO B 1 85 ? 9.492 -9.234 -14.805 1 42.31 85 PRO B C 1
ATOM 3611 O O . PRO B 1 85 ? 8.867 -8.469 -15.539 1 42.31 85 PRO B O 1
ATOM 3614 N N . SER B 1 86 ? 9.648 -10.57 -15.148 1 43.47 86 SER B N 1
ATOM 3615 C CA . SER B 1 86 ? 8.609 -11.305 -15.859 1 43.47 86 SER B CA 1
ATOM 3616 C C . SER B 1 86 ? 7.25 -11.117 -15.195 1 43.47 86 SER B C 1
ATOM 3618 O O . SER B 1 86 ? 7.168 -10.953 -13.977 1 43.47 86 SER B O 1
ATOM 3620 N N . LEU B 1 87 ? 6.258 -10.906 -16.016 1 44.75 87 LEU B N 1
ATOM 3621 C CA . LEU B 1 87 ? 4.883 -10.781 -15.539 1 44.75 87 LEU B CA 1
ATOM 3622 C C . LEU B 1 87 ? 4.34 -12.125 -15.07 1 44.75 87 LEU B C 1
ATOM 3624 O O . LEU B 1 87 ? 4.555 -13.148 -15.727 1 44.75 87 LEU B O 1
ATOM 3628 N N . SER B 1 88 ? 4.16 -12.297 -13.867 1 38.94 88 SER B N 1
ATOM 3629 C CA . SER B 1 88 ? 3.508 -13.484 -13.32 1 38.94 88 SER B CA 1
ATOM 3630 C C . SER B 1 88 ? 2.082 -13.18 -12.875 1 38.94 88 SER B C 1
ATOM 3632 O O . SER B 1 88 ? 1.731 -12.016 -12.656 1 38.94 88 SER B O 1
ATOM 3634 N N . LEU B 1 89 ? 1.166 -13.82 -13.297 1 42.06 89 LEU B N 1
ATOM 3635 C CA . LEU B 1 89 ? -0.245 -13.594 -13 1 42.06 89 LEU B CA 1
ATOM 3636 C C . LEU B 1 89 ? -0.687 -14.406 -11.797 1 42.06 89 LEU B C 1
ATOM 3638 O O . LEU B 1 89 ? -0.423 -15.609 -11.719 1 42.06 89 LEU B O 1
ATOM 3642 N N . SER B 1 90 ? -0.851 -13.891 -10.734 1 34.28 90 SER B N 1
ATOM 3643 C CA . SER B 1 90 ? -1.766 -14.539 -9.805 1 34.28 90 SER B CA 1
ATOM 3644 C C . SER B 1 90 ? -3.215 -14.164 -10.102 1 34.28 90 SER B C 1
ATOM 3646 O O . SER B 1 90 ? -3.666 -13.078 -9.742 1 34.28 90 SER B O 1
ATOM 3648 N N . LEU B 1 91 ? -3.727 -14.648 -11.148 1 32.25 91 LEU B N 1
ATOM 3649 C CA . LEU B 1 91 ? -5.055 -14.352 -11.672 1 32.25 91 LEU B CA 1
ATOM 3650 C C . LEU B 1 91 ? -6.125 -14.594 -10.617 1 32.25 91 LEU B C 1
ATOM 3652 O O . LEU B 1 91 ? -6.258 -15.711 -10.109 1 32.25 91 LEU B O 1
ATOM 3656 N N . VAL B 1 92 ? -6.328 -13.891 -9.742 1 34.31 92 VAL B N 1
ATOM 3657 C CA . VAL B 1 92 ? -7.641 -14.031 -9.117 1 34.31 92 VAL B CA 1
ATOM 3658 C C . VAL B 1 92 ? -8.688 -13.289 -9.953 1 34.31 92 VAL B C 1
ATOM 3660 O O . VAL B 1 92 ? -8.5 -12.117 -10.289 1 34.31 92 VAL B O 1
ATOM 3663 N N . PRO B 1 93 ? -9.469 -13.984 -10.641 1 29.89 93 PRO B N 1
ATOM 3664 C CA . PRO B 1 93 ? -10.539 -13.289 -11.359 1 29.89 93 PRO B CA 1
ATOM 3665 C C . PRO B 1 93 ? -11.195 -12.188 -10.531 1 29.89 93 PRO B C 1
ATOM 3667 O O . PRO B 1 93 ? -11.43 -12.375 -9.328 1 29.89 93 PRO B O 1
ATOM 3670 N N . PHE B 1 94 ? -10.906 -11.078 -10.906 1 31.55 94 PHE B N 1
ATOM 3671 C CA . PHE B 1 94 ? -11.531 -9.953 -10.219 1 31.55 94 PHE B CA 1
ATOM 3672 C C . PHE B 1 94 ? -13.047 -10.109 -10.203 1 31.55 94 PHE B C 1
ATOM 3674 O O . PHE B 1 94 ? -13.664 -10.336 -11.25 1 31.55 94 PHE B O 1
ATOM 3681 N N . GLN B 1 95 ? -13.609 -10.781 -9.281 1 27.14 95 GLN B N 1
ATOM 3682 C CA . GLN B 1 95 ? -15.062 -10.695 -9.172 1 27.14 95 GLN B CA 1
ATOM 3683 C C . GLN B 1 95 ? -15.523 -9.242 -9.109 1 27.14 95 GLN B C 1
ATOM 3685 O O . GLN B 1 95 ? -15.164 -8.508 -8.188 1 27.14 95 GLN B O 1
ATOM 3690 N N . PRO B 1 96 ? -15.648 -8.625 -10.234 1 30.86 96 PRO B N 1
ATOM 3691 C CA . PRO B 1 96 ? -16.078 -7.219 -10.273 1 30.86 96 PRO B CA 1
ATOM 3692 C C . PRO B 1 96 ? -17.016 -6.859 -9.133 1 30.86 96 PRO B C 1
ATOM 3694 O O . PRO B 1 96 ? -17.219 -5.676 -8.844 1 30.86 96 PRO B O 1
ATOM 3697 N N . ASP B 1 97 ? -18.172 -7.617 -9.133 1 28.78 97 ASP B N 1
ATOM 3698 C CA . ASP B 1 97 ? -19.359 -7.184 -8.406 1 28.78 97 ASP B CA 1
ATOM 3699 C C . ASP B 1 97 ? -19.047 -7.004 -6.918 1 28.78 97 ASP B C 1
ATOM 3701 O O . ASP B 1 97 ? -18.406 -7.855 -6.305 1 28.78 97 ASP B O 1
ATOM 3705 N N . LEU B 1 98 ? -18.75 -5.777 -6.512 1 31.89 98 LEU B N 1
ATOM 3706 C CA . LEU B 1 98 ? -19.156 -5.773 -5.105 1 31.89 98 LEU B CA 1
ATOM 3707 C C . LEU B 1 98 ? -20.172 -6.871 -4.828 1 31.89 98 LEU B C 1
ATOM 3709 O O . LEU B 1 98 ? -21.281 -6.832 -5.34 1 31.89 98 LEU B O 1
ATOM 3713 N N . VAL B 1 99 ? -19.75 -8.078 -4.934 1 31.7 99 VAL B N 1
ATOM 3714 C CA . VAL B 1 99 ? -20.703 -9.156 -4.652 1 31.7 99 VAL B CA 1
ATOM 3715 C C . VAL B 1 99 ? -21.812 -8.641 -3.732 1 31.7 99 VAL B C 1
ATOM 3717 O O . VAL B 1 99 ? -21.531 -8.164 -2.631 1 31.7 99 VAL B O 1
ATOM 3720 N N . PRO B 1 100 ? -22.844 -8.07 -4.359 1 33.25 100 PRO B N 1
ATOM 3721 C CA . PRO B 1 100 ? -23.953 -7.93 -3.416 1 33.25 100 PRO B CA 1
ATOM 3722 C C . PRO B 1 100 ? -23.984 -9.039 -2.365 1 33.25 100 PRO B C 1
ATOM 3724 O O . PRO B 1 100 ? -23.828 -10.211 -2.701 1 33.25 100 PRO B O 1
ATOM 3727 N N . ILE B 1 101 ? -23.344 -8.75 -1.234 1 33.34 101 ILE B N 1
ATOM 3728 C CA . ILE B 1 101 ? -23.672 -9.648 -0.132 1 33.34 101 ILE B CA 1
ATOM 3729 C C . ILE B 1 101 ? -25.125 -10.094 -0.248 1 33.34 101 ILE B C 1
ATOM 3731 O O . ILE B 1 101 ? -26.047 -9.289 -0.059 1 33.34 101 ILE B O 1
ATOM 3735 N N . HIS B 1 102 ? -25.469 -10.664 -1.375 1 32.47 102 HIS B N 1
ATOM 3736 C CA . HIS B 1 102 ? -26.828 -11.195 -1.402 1 32.47 102 HIS B CA 1
ATOM 3737 C C . HIS B 1 102 ? -27.25 -11.711 -0.029 1 32.47 102 HIS B C 1
ATOM 3739 O O . HIS B 1 102 ? -26.484 -12.398 0.64 1 32.47 102 HIS B O 1
ATOM 3745 N N . SER B 1 103 ? -28.188 -10.984 0.533 1 31.09 103 SER B N 1
ATOM 3746 C CA . SER B 1 103 ? -29.031 -11.203 1.704 1 31.09 103 SER B CA 1
ATOM 3747 C C . SER B 1 103 ? -29.547 -12.641 1.749 1 31.09 103 SER B C 1
ATOM 3749 O O . SER B 1 103 ? -30.531 -12.969 1.077 1 31.09 103 SER B O 1
ATOM 3751 N N . ALA B 1 104 ? -28.922 -13.719 1.53 1 29.66 104 ALA B N 1
ATOM 3752 C CA . ALA B 1 104 ? -29.781 -14.852 1.877 1 29.66 104 ALA B CA 1
ATOM 3753 C C . ALA B 1 104 ? -30.484 -14.617 3.213 1 29.66 104 ALA B C 1
ATOM 3755 O O . ALA B 1 104 ? -29.953 -13.914 4.082 1 29.66 104 ALA B O 1
ATOM 3756 N N . MET B 1 105 ? -31.609 -15.258 3.512 1 30.92 105 MET B N 1
ATOM 3757 C CA . MET B 1 105 ? -32.625 -15.266 4.578 1 30.92 105 MET B CA 1
ATOM 3758 C C . MET B 1 105 ? -31.953 -15.219 5.949 1 30.92 105 MET B C 1
ATOM 3760 O O . MET B 1 105 ? -30.75 -15.469 6.07 1 30.92 105 MET B O 1
ATOM 3764 N N . ALA B 1 106 ? -32.781 -15.578 7.16 1 37.75 106 ALA B N 1
ATOM 3765 C CA . ALA B 1 106 ? -33.094 -15.367 8.57 1 37.75 106 ALA B CA 1
ATOM 3766 C C . ALA B 1 106 ? -32.031 -15.969 9.469 1 37.75 106 ALA B C 1
ATOM 3768 O O . ALA B 1 106 ? -32.062 -15.828 10.695 1 37.75 106 ALA B O 1
ATOM 3769 N N . SER B 1 107 ? -31.359 -17.172 9.094 1 43.62 107 SER B N 1
ATOM 3770 C CA . SER B 1 107 ? -30.625 -17.797 10.188 1 43.62 107 SER B CA 1
ATOM 3771 C C . SER B 1 107 ? -29.25 -17.172 10.375 1 43.62 107 SER B C 1
ATOM 3773 O O . SER B 1 107 ? -28.703 -16.562 9.445 1 43.62 107 SER B O 1
ATOM 3775 N N . ALA B 1 108 ? -28.719 -16.984 11.492 1 55.84 108 ALA B N 1
ATOM 3776 C CA . ALA B 1 108 ? -27.453 -16.438 11.961 1 55.84 108 ALA B CA 1
ATOM 3777 C C . ALA B 1 108 ? -26.281 -17 11.141 1 55.84 108 ALA B C 1
ATOM 3779 O O . ALA B 1 108 ? -26.172 -18.203 10.961 1 55.84 108 ALA B O 1
ATOM 3780 N N . PRO B 1 109 ? -25.594 -16.094 10.32 1 69.69 109 PRO B N 1
ATOM 3781 C CA . PRO B 1 109 ? -24.516 -16.594 9.469 1 69.69 109 PRO B CA 1
ATOM 3782 C C . PRO B 1 109 ? -23.547 -17.516 10.211 1 69.69 109 PRO B C 1
ATOM 3784 O O . PRO B 1 109 ? -23.312 -17.328 11.398 1 69.69 109 PRO B O 1
ATOM 3787 N N . SER B 1 110 ? -23.203 -18.719 9.695 1 82.62 110 SER B N 1
ATOM 3788 C CA . SER B 1 110 ? -22.203 -19.641 10.211 1 82.62 110 SER B CA 1
ATOM 3789 C C . SER B 1 110 ? -20.844 -18.953 10.406 1 82.62 110 SER B C 1
ATOM 3791 O O . SER B 1 110 ? -20.594 -17.906 9.812 1 82.62 110 SER B O 1
ATOM 3793 N N . PRO B 1 111 ? -20.141 -19.391 11.445 1 86.12 111 PRO B N 1
ATOM 3794 C CA . PRO B 1 111 ? -18.812 -18.812 11.641 1 86.12 111 PRO B CA 1
ATOM 3795 C C . PRO B 1 111 ? -18 -18.75 10.344 1 86.12 111 PRO B C 1
ATOM 3797 O O . PRO B 1 111 ? -17.281 -17.781 10.109 1 86.12 111 PRO B O 1
ATOM 3800 N N . ARG B 1 112 ? -18.172 -19.719 9.539 1 92 112 ARG B N 1
ATOM 3801 C CA . ARG B 1 112 ? -17.484 -19.75 8.258 1 92 112 ARG B CA 1
ATOM 3802 C C . ARG B 1 112 ? -17.906 -18.594 7.367 1 92 112 ARG B C 1
ATOM 3804 O O . ARG B 1 112 ? -17.062 -17.891 6.801 1 92 112 ARG B O 1
ATOM 3811 N N . GLU B 1 113 ? -19.125 -18.406 7.312 1 92 113 GLU B N 1
ATOM 3812 C CA . GLU B 1 113 ? -19.656 -17.328 6.484 1 92 113 GLU B CA 1
ATOM 3813 C C . GLU B 1 113 ? -19.234 -15.961 7.012 1 92 113 GLU B C 1
ATOM 3815 O O . GLU B 1 113 ? -19 -15.039 6.234 1 92 113 GLU B O 1
ATOM 3820 N N . GLU B 1 114 ? -19.172 -15.945 8.289 1 93 114 GLU B N 1
ATOM 3821 C CA . GLU B 1 114 ? -18.734 -14.695 8.906 1 93 114 GLU B CA 1
ATOM 3822 C C . GLU B 1 114 ? -17.281 -14.391 8.562 1 93 114 GLU B C 1
ATOM 3824 O O . GLU B 1 114 ? -16.938 -13.242 8.266 1 93 114 GLU B O 1
ATOM 3829 N N . PHE B 1 115 ? -16.438 -15.391 8.625 1 95.81 115 PHE B N 1
ATOM 3830 C CA . PHE B 1 115 ? -15.023 -15.195 8.312 1 95.81 115 PHE B CA 1
ATOM 3831 C C . PHE B 1 115 ? -14.852 -14.836 6.84 1 95.81 115 PHE B C 1
ATOM 3833 O O . PHE B 1 115 ? -13.977 -14.039 6.492 1 95.81 115 PHE B O 1
ATOM 3840 N N . VAL B 1 116 ? -15.656 -15.422 6.02 1 96.5 116 VAL B N 1
ATOM 3841 C CA . VAL B 1 116 ? -15.609 -15.086 4.598 1 96.5 116 VAL B CA 1
ATOM 3842 C C . VAL B 1 116 ? -16.016 -13.625 4.402 1 96.5 116 VAL B C 1
ATOM 3844 O O . VAL B 1 116 ? -15.375 -12.891 3.643 1 96.5 116 VAL B O 1
ATOM 3847 N N . TYR B 1 117 ? -17.031 -13.242 5.109 1 96.31 117 TYR B N 1
ATOM 3848 C CA . TYR B 1 117 ? -17.5 -11.859 5.035 1 96.31 117 TYR B CA 1
ATOM 3849 C C . TYR B 1 117 ? -16.422 -10.898 5.531 1 96.31 117 TYR B C 1
ATOM 3851 O O . TYR B 1 117 ? -16.172 -9.867 4.906 1 96.31 117 TYR B O 1
ATOM 3859 N N . MET B 1 118 ? -15.766 -11.242 6.594 1 97 118 MET B N 1
ATOM 3860 C CA . MET B 1 118 ? -14.703 -10.414 7.156 1 97 118 MET B CA 1
ATOM 3861 C C . MET B 1 118 ? -13.516 -10.328 6.203 1 97 118 MET B C 1
ATOM 3863 O O . MET B 1 118 ? -12.867 -9.289 6.098 1 97 118 MET B O 1
ATOM 3867 N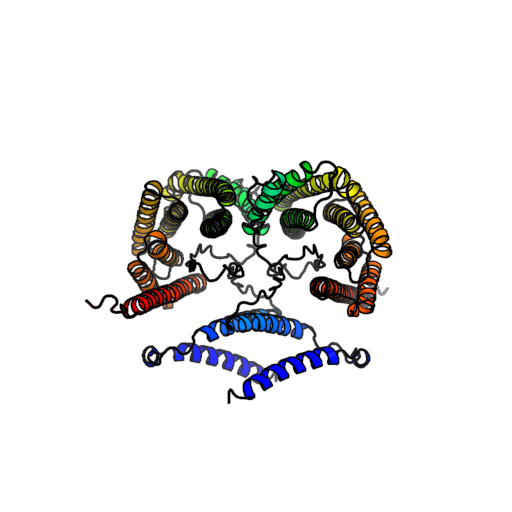 N . ALA B 1 119 ? -13.234 -11.398 5.574 1 97.94 119 ALA B N 1
ATOM 3868 C CA . ALA B 1 119 ? -12.156 -11.398 4.59 1 97.94 119 ALA B CA 1
ATOM 3869 C C . ALA B 1 119 ? -12.438 -10.422 3.457 1 97.94 119 ALA B C 1
ATOM 3871 O O . ALA B 1 119 ? -11.539 -9.711 3.002 1 97.94 119 ALA B O 1
ATOM 3872 N N . LYS B 1 120 ? -13.633 -10.391 3.043 1 97.44 120 LYS B N 1
ATOM 3873 C CA . LYS B 1 120 ? -14.031 -9.469 1.986 1 97.44 120 LYS B CA 1
ATOM 3874 C C . LYS B 1 120 ? -13.914 -8.023 2.451 1 97.44 120 LYS B C 1
ATOM 3876 O O . LYS B 1 120 ? -13.484 -7.148 1.691 1 97.44 120 LYS B O 1
ATOM 3881 N N . LEU B 1 121 ? -14.305 -7.785 3.709 1 96.88 121 LEU B N 1
ATOM 3882 C CA . LEU B 1 121 ? -14.156 -6.453 4.281 1 96.88 121 LEU B CA 1
ATOM 3883 C C . LEU B 1 121 ? -12.688 -6.043 4.336 1 96.88 121 LEU B C 1
ATOM 3885 O O . LEU B 1 121 ? -12.344 -4.914 3.979 1 96.88 121 LEU B O 1
ATOM 3889 N N . ALA B 1 122 ? -11.891 -6.949 4.734 1 98.06 122 ALA B N 1
ATOM 3890 C CA . ALA B 1 122 ? -10.461 -6.684 4.832 1 98.06 122 ALA B CA 1
ATOM 3891 C C . ALA B 1 122 ? -9.859 -6.402 3.457 1 98.06 122 ALA B C 1
ATOM 3893 O O . ALA B 1 122 ? -8.984 -5.547 3.32 1 98.06 122 ALA B O 1
ATOM 3894 N N . GLU B 1 123 ? -10.312 -7.113 2.5 1 96.44 123 GLU B N 1
ATOM 3895 C CA . GLU B 1 123 ? -9.844 -6.879 1.139 1 96.44 123 GLU B CA 1
ATOM 3896 C C . GLU B 1 123 ? -10.195 -5.469 0.669 1 96.44 123 GLU B C 1
ATOM 3898 O O . GLU B 1 123 ? -9.336 -4.75 0.148 1 96.44 123 GLU B O 1
ATOM 3903 N N . GLN B 1 124 ? -11.43 -5.098 0.912 1 95 124 GLN B N 1
ATOM 3904 C CA . GLN B 1 124 ? -11.891 -3.779 0.494 1 95 124 GLN B CA 1
ATOM 3905 C C . GLN B 1 124 ? -11.133 -2.674 1.224 1 95 124 GLN B C 1
ATOM 3907 O O . GLN B 1 124 ? -10.875 -1.613 0.654 1 95 124 GLN B O 1
ATOM 3912 N N . ALA B 1 125 ? -10.828 -2.979 2.41 1 96.06 125 ALA B N 1
ATOM 3913 C CA . ALA B 1 125 ? -10.109 -2.004 3.225 1 96.06 125 ALA B CA 1
ATOM 3914 C C . ALA B 1 125 ? -8.602 -2.119 3.016 1 96.06 125 ALA B C 1
ATOM 3916 O O . ALA B 1 125 ? -7.824 -1.404 3.65 1 96.06 125 ALA B O 1
ATOM 3917 N N . GLU B 1 126 ? -8.148 -3.023 2.16 1 95.75 126 GLU B N 1
ATOM 3918 C CA . GLU B 1 126 ? -6.75 -3.273 1.82 1 95.75 126 GLU B CA 1
ATOM 3919 C C . GLU B 1 126 ? -5.941 -3.668 3.055 1 95.75 126 GLU B C 1
ATOM 3921 O O . GLU B 1 126 ? -4.824 -3.184 3.254 1 95.75 126 GLU B O 1
ATOM 3926 N N . ARG B 1 127 ? -6.578 -4.324 3.922 1 97.81 127 ARG B N 1
ATOM 3927 C CA . ARG B 1 127 ? -5.953 -4.906 5.105 1 97.81 127 ARG B CA 1
ATOM 3928 C C . ARG B 1 127 ? -5.688 -6.395 4.91 1 97.81 127 ARG B C 1
ATOM 3930 O O . ARG B 1 127 ? -6.344 -7.23 5.535 1 97.81 127 ARG B O 1
ATOM 3937 N N . TYR B 1 128 ? -4.645 -6.734 4.219 1 97.69 128 TYR B N 1
ATOM 3938 C CA . TYR B 1 128 ? -4.441 -8.062 3.662 1 97.69 128 TYR B CA 1
ATOM 3939 C C . TYR B 1 128 ? -3.895 -9.016 4.719 1 97.69 128 TYR B C 1
ATOM 3941 O O . TYR B 1 128 ? -4.16 -10.219 4.676 1 97.69 128 TYR B O 1
ATOM 3949 N N . GLU B 1 129 ? -3.154 -8.523 5.699 1 97.38 129 GLU B N 1
ATOM 3950 C CA . GLU B 1 129 ? -2.691 -9.391 6.777 1 97.38 129 GLU B CA 1
ATOM 3951 C C . GLU B 1 129 ? -3.867 -9.992 7.547 1 97.38 129 GLU B C 1
ATOM 3953 O O . GLU B 1 129 ? -3.877 -11.188 7.848 1 97.38 129 GLU B O 1
ATOM 3958 N N . GLU B 1 130 ? -4.797 -9.164 7.801 1 97.88 130 GLU B N 1
ATOM 3959 C CA . GLU B 1 130 ? -6.004 -9.648 8.469 1 97.88 130 GLU B CA 1
ATOM 3960 C C . GLU B 1 130 ? -6.812 -10.555 7.547 1 97.88 130 GLU B C 1
ATOM 3962 O O . GLU B 1 130 ? -7.43 -11.523 8.008 1 97.88 130 GLU B O 1
ATOM 3967 N N . MET B 1 131 ? -6.828 -10.172 6.238 1 98 131 MET B N 1
ATOM 3968 C CA . MET B 1 131 ? -7.508 -11.023 5.262 1 98 131 MET B CA 1
ATOM 3969 C C . MET B 1 131 ? -6.984 -12.453 5.32 1 98 131 MET B C 1
ATOM 3971 O O . MET B 1 131 ? -7.766 -13.406 5.297 1 98 131 MET B O 1
ATOM 3975 N N . VAL B 1 132 ? -5.695 -12.602 5.473 1 98.19 132 VAL B N 1
ATOM 3976 C CA . VAL B 1 132 ? -5.07 -13.922 5.559 1 98.19 132 VAL B CA 1
ATOM 3977 C C . VAL B 1 132 ? -5.555 -14.641 6.816 1 98.19 132 VAL B C 1
ATOM 3979 O O . VAL B 1 132 ? -5.914 -15.82 6.766 1 98.19 132 VAL B O 1
ATOM 3982 N N . GLU B 1 133 ? -5.582 -13.945 7.922 1 97.62 133 GLU B N 1
ATOM 3983 C CA . GLU B 1 133 ? -6.023 -14.539 9.18 1 97.62 133 GLU B CA 1
ATOM 3984 C C . GLU B 1 133 ? -7.457 -15.062 9.078 1 97.62 133 GLU B C 1
ATOM 3986 O O . GLU B 1 133 ? -7.754 -16.172 9.516 1 97.62 133 GLU B O 1
ATOM 3991 N N . PHE B 1 134 ? -8.297 -14.227 8.484 1 97.56 134 PHE B N 1
ATOM 3992 C CA . PHE B 1 134 ? -9.688 -14.633 8.328 1 97.56 134 PHE B CA 1
ATOM 3993 C C . PHE B 1 134 ? -9.797 -15.844 7.414 1 97.56 134 PHE B C 1
ATOM 3995 O O . PHE B 1 134 ? -10.57 -16.766 7.695 1 97.56 134 PHE B O 1
ATOM 4002 N N . MET B 1 135 ? -9.055 -15.844 6.352 1 97.25 135 MET B N 1
ATOM 4003 C CA . MET B 1 135 ? -9.148 -16.953 5.41 1 97.25 135 MET B CA 1
ATOM 4004 C C . MET B 1 135 ? -8.555 -18.234 6.012 1 97.25 135 MET B C 1
ATOM 4006 O O . MET B 1 135 ? -9.008 -19.328 5.707 1 97.25 135 MET B O 1
ATOM 4010 N N . GLU B 1 136 ? -7.535 -18.094 6.844 1 96.12 136 GLU B N 1
ATOM 4011 C CA . GLU B 1 136 ? -7.012 -19.266 7.559 1 96.12 136 GLU B CA 1
ATOM 4012 C C . GLU B 1 136 ? -8.055 -19.844 8.5 1 96.12 136 GLU B C 1
ATOM 4014 O O . GLU B 1 136 ? -8.156 -21.062 8.656 1 96.12 136 GLU B O 1
ATOM 4019 N N . LYS B 1 137 ? -8.789 -18.984 9.117 1 95.12 137 LYS B N 1
ATOM 4020 C CA . LYS B 1 137 ? -9.875 -19.438 9.984 1 95.12 137 LYS B CA 1
ATOM 4021 C C . LYS B 1 137 ? -10.961 -20.156 9.18 1 95.12 137 LYS B C 1
ATOM 4023 O O . LYS B 1 137 ? -11.539 -21.141 9.633 1 95.12 137 LYS B O 1
ATOM 4028 N N . VAL B 1 138 ? -11.25 -19.609 7.969 1 94.81 138 VAL B N 1
ATOM 4029 C CA . VAL B 1 138 ? -12.203 -20.266 7.078 1 94.81 138 VAL B CA 1
ATOM 4030 C C . VAL B 1 138 ? -11.734 -21.688 6.781 1 94.81 138 VAL B C 1
ATOM 4032 O O . VAL B 1 138 ? -12.508 -22.641 6.875 1 94.81 138 VAL B O 1
ATOM 4035 N N . SER B 1 139 ? -10.492 -21.844 6.477 1 92.5 139 SER B N 1
ATOM 4036 C CA . SER B 1 139 ? -9.93 -23.156 6.141 1 92.5 139 SER B CA 1
ATOM 4037 C C . SER B 1 139 ? -9.93 -24.078 7.348 1 92.5 139 SER B C 1
ATOM 4039 O O . SER B 1 139 ? -10.062 -25.297 7.203 1 92.5 139 SER B O 1
ATOM 4041 N N . ALA B 1 140 ? -9.836 -23.531 8.547 1 89.44 140 ALA B N 1
ATOM 4042 C CA . ALA B 1 140 ? -9.789 -24.328 9.773 1 89.44 140 ALA B CA 1
ATOM 4043 C C . ALA B 1 140 ? -11.172 -24.828 10.156 1 89.44 140 ALA B C 1
ATOM 4045 O O . ALA B 1 140 ? -11.305 -25.828 10.875 1 89.44 140 ALA B O 1
ATOM 4046 N N . THR B 1 141 ? -12.156 -24.094 9.719 1 85.69 141 THR B N 1
ATOM 4047 C CA . THR B 1 141 ? -13.516 -24.469 10.07 1 85.69 141 THR B CA 1
ATOM 4048 C C . THR B 1 141 ? -14.008 -25.609 9.18 1 85.69 141 THR B C 1
ATOM 4050 O O . THR B 1 141 ? -14.984 -26.297 9.508 1 85.69 141 THR B O 1
ATOM 4053 N N . VAL B 1 142 ? -13.398 -25.734 8.078 1 73.12 142 VAL B N 1
ATOM 4054 C CA . VAL B 1 142 ? -13.852 -26.734 7.121 1 73.12 142 VAL B CA 1
ATOM 4055 C C . VAL B 1 142 ? -13.141 -28.062 7.383 1 73.12 142 VAL B C 1
ATOM 4057 O O . VAL B 1 142 ? -11.914 -28.141 7.25 1 73.12 142 VAL B O 1
ATOM 4060 N N . ASP B 1 143 ? -13.781 -28.828 8.242 1 73.81 143 ASP B N 1
ATOM 4061 C CA . ASP B 1 143 ? -13.203 -30.141 8.461 1 73.81 143 ASP B CA 1
ATOM 4062 C C . ASP B 1 143 ? -13.375 -31.031 7.234 1 73.81 143 ASP B C 1
ATOM 4064 O O . ASP B 1 143 ? -14.477 -31.5 6.953 1 73.81 143 ASP B O 1
ATOM 4068 N N . ASN B 1 144 ? -12.25 -31.25 6.461 1 72 144 ASN B N 1
ATOM 4069 C CA . ASN B 1 144 ? -12.125 -32.156 5.332 1 72 144 ASN B CA 1
ATOM 4070 C C . ASN B 1 144 ? -13.039 -31.75 4.18 1 72 144 ASN B C 1
ATOM 4072 O O . ASN B 1 144 ? -13.508 -32.594 3.42 1 72 144 ASN B O 1
ATOM 4076 N N . GLU B 1 145 ? -13.531 -30.5 4.184 1 85.25 145 GLU B N 1
ATOM 4077 C CA . GLU B 1 145 ? -14.336 -30.016 3.059 1 85.25 145 GLU B CA 1
ATOM 4078 C C . GLU B 1 145 ? -13.523 -29.094 2.16 1 85.25 145 GLU B C 1
ATOM 4080 O O . GLU B 1 145 ? -12.562 -28.453 2.613 1 85.25 145 GLU B O 1
ATOM 4085 N N . GLU B 1 146 ? -13.969 -29.078 0.974 1 91.12 146 GLU B N 1
ATOM 4086 C CA . GLU B 1 146 ? -13.32 -28.25 -0.027 1 91.12 146 GLU B CA 1
ATOM 4087 C C . GLU B 1 146 ? -13.797 -26.797 0.066 1 91.12 146 GLU B C 1
ATOM 4089 O O . GLU B 1 146 ? -14.969 -26.547 0.362 1 91.12 146 GLU B O 1
ATOM 4094 N N . LEU B 1 147 ? -12.836 -25.922 -0.146 1 93.81 147 LEU B N 1
ATOM 4095 C CA . LEU B 1 147 ? -13.227 -24.516 -0.243 1 93.81 147 LEU B CA 1
ATOM 4096 C C . LEU B 1 147 ? -13.992 -24.266 -1.532 1 93.81 147 LEU B C 1
ATOM 4098 O O . LEU B 1 147 ? -13.711 -24.875 -2.564 1 93.81 147 LEU B O 1
ATOM 4102 N N . SER B 1 148 ? -15.008 -23.406 -1.41 1 92.56 148 SER B N 1
ATOM 4103 C CA . SER B 1 148 ? -15.68 -22.969 -2.631 1 92.56 148 SER B CA 1
ATOM 4104 C C . SER B 1 148 ? -14.727 -22.203 -3.537 1 92.56 148 SER B C 1
ATOM 4106 O O . SER B 1 148 ? -13.633 -21.812 -3.113 1 92.56 148 SER B O 1
ATOM 4108 N N . VAL B 1 149 ? -15.117 -21.969 -4.746 1 92.12 149 VAL B N 1
ATOM 4109 C CA . VAL B 1 149 ? -14.305 -21.234 -5.711 1 92.12 149 VAL B CA 1
ATOM 4110 C C . VAL B 1 149 ? -14.031 -19.812 -5.188 1 92.12 149 VAL B C 1
ATOM 4112 O O . VAL B 1 149 ? -12.898 -19.328 -5.258 1 92.12 149 VAL B O 1
ATOM 4115 N N . GLU B 1 150 ? -14.992 -19.219 -4.629 1 93.81 150 GLU B N 1
ATOM 4116 C CA . GLU B 1 150 ? -14.844 -17.875 -4.086 1 93.81 150 GLU B CA 1
ATOM 4117 C C . GLU B 1 150 ? -13.875 -17.859 -2.91 1 93.81 150 GLU B C 1
ATOM 4119 O O . GLU B 1 150 ? -13.016 -16.969 -2.816 1 93.81 150 GLU B O 1
ATOM 4124 N N . GLU B 1 151 ? -14.023 -18.812 -2.068 1 95 151 GLU B N 1
ATOM 4125 C CA . GLU B 1 151 ? -13.156 -18.906 -0.894 1 95 151 GLU B CA 1
ATOM 4126 C C . GLU B 1 151 ? -11.703 -19.141 -1.292 1 95 151 GLU B C 1
ATOM 4128 O O . GLU B 1 151 ? -10.797 -18.531 -0.733 1 95 151 GLU B O 1
ATOM 4133 N N . ARG B 1 152 ? -11.531 -20 -2.24 1 94.62 152 ARG B N 1
ATOM 4134 C CA . ARG B 1 152 ? -10.195 -20.297 -2.732 1 94.62 152 ARG B CA 1
ATOM 4135 C C . ARG B 1 152 ? -9.547 -19.047 -3.332 1 94.62 152 ARG B C 1
ATOM 4137 O O . ARG B 1 152 ? -8.367 -18.781 -3.104 1 94.62 152 ARG B O 1
ATOM 4144 N N . ASN B 1 153 ? -10.32 -18.328 -4.047 1 93.44 153 ASN B N 1
ATOM 4145 C CA . ASN B 1 153 ? -9.828 -17.094 -4.648 1 93.44 153 ASN B CA 1
ATOM 4146 C C . ASN B 1 153 ? -9.477 -16.047 -3.586 1 93.44 153 ASN B C 1
ATOM 4148 O O . ASN B 1 153 ? -8.445 -15.375 -3.691 1 93.44 153 ASN B O 1
ATOM 4152 N N . LEU B 1 154 ? -10.312 -15.938 -2.572 1 96.38 154 LEU B N 1
ATOM 4153 C CA . LEU B 1 154 ? -10.055 -14.992 -1.488 1 96.38 154 LEU B CA 1
ATOM 4154 C C . LEU B 1 154 ? -8.75 -15.344 -0.767 1 96.38 154 LEU B C 1
ATOM 4156 O O . LEU B 1 154 ? -7.961 -14.461 -0.439 1 96.38 154 LEU B O 1
ATOM 4160 N N . LEU B 1 155 ? -8.562 -16.625 -0.546 1 97 155 LEU B N 1
ATOM 4161 C CA . LEU B 1 155 ? -7.34 -17.078 0.098 1 97 155 LEU B CA 1
ATOM 4162 C C . LEU B 1 155 ? -6.113 -16.719 -0.734 1 97 155 LEU B C 1
ATOM 4164 O O . LEU B 1 155 ? -5.133 -16.188 -0.206 1 97 155 LEU B O 1
ATOM 4168 N N . SER B 1 156 ? -6.211 -16.969 -1.966 1 96.94 156 SER B N 1
ATOM 4169 C CA . SER B 1 156 ? -5.109 -16.688 -2.881 1 96.94 156 SER B CA 1
ATOM 4170 C C . SER B 1 156 ? -4.816 -15.195 -2.951 1 96.94 156 SER B C 1
ATOM 4172 O O . SER B 1 156 ? -3.654 -14.781 -2.912 1 96.94 156 SER B O 1
ATOM 4174 N N . VAL B 1 157 ? -5.859 -14.383 -3.037 1 96.38 157 VAL B N 1
ATOM 4175 C CA . VAL B 1 157 ? -5.707 -12.938 -3.121 1 96.38 157 VAL B CA 1
ATOM 4176 C C . VAL B 1 157 ? -5.035 -12.414 -1.854 1 96.38 157 VAL B C 1
ATOM 4178 O O . VAL B 1 157 ? -4.152 -11.555 -1.922 1 96.38 157 VAL B O 1
ATOM 4181 N N . ALA B 1 158 ? -5.41 -12.906 -0.718 1 97.5 158 ALA B N 1
ATOM 4182 C CA . ALA B 1 158 ? -4.844 -12.484 0.558 1 97.5 158 ALA B CA 1
ATOM 4183 C C . ALA B 1 158 ? -3.34 -12.734 0.601 1 97.5 158 ALA B C 1
ATOM 4185 O O . ALA B 1 158 ? -2.555 -11.812 0.845 1 97.5 158 ALA B O 1
ATOM 4186 N N . TYR B 1 159 ? -2.98 -13.93 0.303 1 97.44 159 TYR B N 1
ATOM 4187 C CA . TYR B 1 159 ? -1.57 -14.297 0.378 1 97.44 159 TYR B CA 1
ATOM 4188 C C . TYR B 1 159 ? -0.765 -13.602 -0.71 1 97.44 159 TYR B C 1
ATOM 4190 O O . TYR B 1 159 ? 0.395 -13.242 -0.499 1 97.44 159 TYR B O 1
ATOM 4198 N N . LYS B 1 160 ? -1.342 -13.43 -1.853 1 96.06 160 LYS B N 1
ATOM 4199 C CA . LYS B 1 160 ? -0.664 -12.75 -2.955 1 96.06 160 LYS B CA 1
ATOM 4200 C C . LYS B 1 160 ? -0.263 -11.336 -2.57 1 96.06 160 LYS B C 1
ATOM 4202 O O . LYS B 1 160 ? 0.855 -10.898 -2.854 1 96.06 160 LYS B O 1
ATOM 4207 N N . ASN B 1 161 ? -1.11 -10.648 -1.922 1 96 161 ASN B N 1
ATOM 4208 C CA . ASN B 1 161 ? -0.842 -9.258 -1.561 1 96 161 ASN B CA 1
ATOM 4209 C C . ASN B 1 161 ? 0.181 -9.164 -0.433 1 96 161 ASN B C 1
ATOM 4211 O O . ASN B 1 161 ? 1.073 -8.312 -0.47 1 96 161 ASN B O 1
ATOM 4215 N N . VAL B 1 162 ? 0.033 -10.062 0.493 1 97.44 162 VAL B N 1
ATOM 4216 C CA . VAL B 1 162 ? 0.958 -10.031 1.621 1 97.44 162 VAL B CA 1
ATOM 4217 C C . VAL B 1 162 ? 2.365 -10.383 1.146 1 97.44 162 VAL B C 1
ATOM 4219 O O . VAL B 1 162 ? 3.33 -9.688 1.467 1 97.44 162 VAL B O 1
ATOM 4222 N N . ILE B 1 163 ? 2.459 -11.422 0.35 1 97.44 163 ILE B N 1
ATOM 4223 C CA . ILE B 1 163 ? 3.768 -11.859 -0.124 1 97.44 163 ILE B CA 1
ATOM 4224 C C . ILE B 1 163 ? 4.309 -10.859 -1.141 1 97.44 163 ILE B C 1
ATOM 4226 O O . ILE B 1 163 ? 5.516 -10.609 -1.194 1 97.44 163 ILE B O 1
ATOM 4230 N N . GLY B 1 164 ? 3.447 -10.305 -1.934 1 96.12 164 GLY B N 1
ATOM 4231 C CA . GLY B 1 164 ? 3.859 -9.336 -2.934 1 96.12 164 GLY B CA 1
ATOM 4232 C C . GLY B 1 164 ? 4.527 -8.109 -2.338 1 96.12 164 GLY B C 1
ATOM 4233 O O . GLY B 1 164 ? 5.527 -7.621 -2.869 1 96.12 164 GLY B O 1
ATOM 4234 N N . ALA B 1 165 ? 4.008 -7.66 -1.268 1 94.81 165 ALA B N 1
ATOM 4235 C CA . ALA B 1 165 ? 4.578 -6.496 -0.597 1 94.81 165 ALA B CA 1
ATOM 4236 C C . ALA B 1 165 ? 5.988 -6.793 -0.087 1 94.81 165 ALA B C 1
ATOM 4238 O O . ALA B 1 165 ? 6.891 -5.965 -0.223 1 94.81 165 ALA B O 1
ATOM 4239 N N . ARG B 1 166 ? 6.18 -7.961 0.466 1 97.62 166 ARG B N 1
ATOM 4240 C CA . ARG B 1 166 ? 7.484 -8.336 1.001 1 97.62 166 ARG B CA 1
ATOM 4241 C C . ARG B 1 166 ? 8.484 -8.594 -0.122 1 97.62 166 ARG B C 1
ATOM 4243 O O . ARG B 1 166 ? 9.656 -8.25 -0.008 1 97.62 166 ARG B O 1
ATOM 4250 N N . ARG B 1 167 ? 8.008 -9.195 -1.178 1 97.06 167 ARG B N 1
ATOM 4251 C CA . ARG B 1 167 ? 8.883 -9.422 -2.326 1 97.06 167 ARG B CA 1
ATOM 4252 C C . ARG B 1 167 ? 9.359 -8.102 -2.922 1 97.06 167 ARG B C 1
ATOM 4254 O O . ARG B 1 167 ? 10.523 -7.965 -3.291 1 97.06 167 ARG B O 1
ATOM 4261 N N . ALA B 1 168 ? 8.484 -7.148 -3 1 94.81 168 ALA B N 1
ATOM 4262 C CA . ALA B 1 168 ? 8.852 -5.824 -3.494 1 94.81 168 ALA B CA 1
ATOM 4263 C C . ALA B 1 168 ? 9.898 -5.176 -2.6 1 94.81 168 ALA B C 1
ATOM 4265 O O . ALA B 1 168 ? 10.891 -4.633 -3.092 1 94.81 168 ALA B O 1
ATOM 4266 N N . SER B 1 169 ? 9.648 -5.277 -1.336 1 97.19 169 SER B N 1
ATOM 4267 C CA . SER B 1 169 ? 10.625 -4.75 -0.388 1 97.19 169 SER B CA 1
ATOM 4268 C C . SER B 1 169 ? 11.992 -5.41 -0.575 1 97.19 169 SER B C 1
ATOM 4270 O O . SER B 1 169 ? 13.016 -4.727 -0.588 1 97.19 169 SER B O 1
ATOM 4272 N N . TRP B 1 170 ? 11.969 -6.691 -0.707 1 97.44 170 TRP B N 1
ATOM 4273 C CA . TRP B 1 170 ? 13.203 -7.461 -0.85 1 97.44 170 TRP B CA 1
ATOM 4274 C C . TRP B 1 170 ? 13.961 -7.039 -2.102 1 97.44 170 TRP B C 1
ATOM 4276 O O . TRP B 1 170 ? 15.18 -6.855 -2.061 1 97.44 170 TRP B O 1
ATOM 4286 N N . ARG B 1 171 ? 13.281 -6.891 -3.178 1 95.38 171 ARG B N 1
ATOM 4287 C CA . ARG B 1 171 ? 13.922 -6.523 -4.438 1 95.38 171 ARG B CA 1
ATOM 4288 C C . ARG B 1 171 ? 14.555 -5.141 -4.344 1 95.38 171 ARG B C 1
ATOM 4290 O O . ARG B 1 171 ? 15.68 -4.938 -4.812 1 95.38 171 ARG B O 1
ATOM 4297 N N . ILE B 1 172 ? 13.852 -4.215 -3.695 1 95.56 172 ILE B N 1
ATOM 4298 C CA . ILE B 1 172 ? 14.352 -2.854 -3.555 1 95.56 172 ILE B CA 1
ATOM 4299 C C . ILE B 1 172 ? 15.594 -2.848 -2.67 1 95.56 172 ILE B C 1
ATOM 4301 O O . ILE B 1 172 ? 16.625 -2.262 -3.031 1 95.56 172 ILE B O 1
ATOM 4305 N N . ILE B 1 173 ? 15.484 -3.527 -1.594 1 97.5 173 ILE B N 1
ATOM 4306 C CA . ILE B 1 173 ? 16.594 -3.535 -0.642 1 97.5 173 ILE B CA 1
ATOM 4307 C C . ILE B 1 173 ? 17.797 -4.25 -1.254 1 97.5 173 ILE B C 1
ATOM 4309 O O . ILE B 1 173 ? 18.938 -3.826 -1.063 1 97.5 173 ILE B O 1
ATOM 4313 N N . SER B 1 174 ? 17.531 -5.305 -1.965 1 95.31 174 SER B N 1
ATOM 4314 C CA . SER B 1 174 ? 18.609 -6.035 -2.637 1 95.31 174 SER B CA 1
ATOM 4315 C C . SER B 1 174 ? 19.312 -5.156 -3.668 1 95.31 174 SER B C 1
ATOM 4317 O O . SER B 1 174 ? 20.531 -5.188 -3.785 1 95.31 174 SER B O 1
ATOM 4319 N N . SER B 1 175 ? 18.562 -4.43 -4.371 1 94.56 175 SER B N 1
ATOM 4320 C CA . SER B 1 175 ? 19.141 -3.512 -5.355 1 94.56 175 SER B CA 1
ATOM 4321 C C . SER B 1 175 ? 20 -2.451 -4.688 1 94.56 175 SER B C 1
ATOM 4323 O O . SER B 1 175 ? 21.078 -2.127 -5.184 1 94.56 175 SER B O 1
ATOM 4325 N N . ILE B 1 176 ? 19.594 -1.933 -3.596 1 95.12 176 ILE B N 1
ATOM 4326 C CA . ILE B 1 176 ? 20.359 -0.921 -2.865 1 95.12 176 ILE B CA 1
ATOM 4327 C C . ILE B 1 176 ? 21.641 -1.537 -2.309 1 95.12 176 ILE B C 1
ATOM 4329 O O . ILE B 1 176 ? 22.688 -0.901 -2.318 1 95.12 176 ILE B O 1
ATOM 4333 N N . GLU B 1 177 ? 21.5 -2.711 -1.832 1 96.12 177 GLU B N 1
ATOM 4334 C CA . GLU B 1 177 ? 22.672 -3.408 -1.324 1 96.12 177 GLU B CA 1
ATOM 4335 C C . GLU B 1 177 ? 23.75 -3.539 -2.402 1 96.12 177 GLU B C 1
ATOM 4337 O O . GLU B 1 177 ? 24.922 -3.258 -2.154 1 96.12 177 GLU B O 1
ATOM 4342 N N . GLN B 1 178 ? 23.344 -3.951 -3.578 1 94.12 178 GLN B N 1
ATOM 4343 C CA . GLN B 1 178 ? 24.266 -4.117 -4.695 1 94.12 178 GLN B CA 1
ATOM 4344 C C . GLN B 1 178 ? 24.906 -2.789 -5.078 1 94.12 178 GLN B C 1
ATOM 4346 O O . GLN B 1 178 ? 26.109 -2.732 -5.352 1 94.12 178 GLN B O 1
ATOM 4351 N N . LYS B 1 179 ? 24.141 -1.751 -5.074 1 93.81 179 LYS B N 1
ATOM 4352 C CA . LYS B 1 179 ? 24.656 -0.424 -5.398 1 93.81 179 LYS B CA 1
ATOM 4353 C C . LYS B 1 179 ? 25.688 0.033 -4.367 1 93.81 179 LYS B C 1
ATOM 4355 O O . LYS B 1 179 ? 26.75 0.549 -4.727 1 93.81 179 LYS B O 1
ATOM 4360 N N . GLU B 1 180 ? 25.375 -0.198 -3.15 1 94.88 180 GLU B N 1
ATOM 4361 C CA . GLU B 1 180 ? 26.297 0.2 -2.088 1 94.88 180 GLU B CA 1
ATOM 4362 C C . GLU B 1 180 ? 27.547 -0.667 -2.092 1 94.88 180 GLU B C 1
ATOM 4364 O O . GLU B 1 180 ? 28.641 -0.19 -1.775 1 94.88 180 GLU B O 1
ATOM 4369 N N . GLU B 1 181 ? 27.375 -1.873 -2.41 1 94.25 181 GLU B N 1
ATOM 4370 C CA . GLU B 1 181 ? 28.531 -2.762 -2.553 1 94.25 181 GLU B CA 1
ATOM 4371 C C . GLU B 1 181 ? 29.453 -2.287 -3.668 1 94.25 181 GLU B C 1
ATOM 4373 O O . GLU B 1 181 ? 30.672 -2.285 -3.508 1 94.25 181 GLU B O 1
ATOM 4378 N N . SER B 1 182 ? 28.906 -1.879 -4.766 1 93.75 182 SER B N 1
ATOM 4379 C CA . SER B 1 182 ? 29.688 -1.397 -5.902 1 93.75 182 SER B CA 1
ATOM 4380 C C . SER B 1 182 ? 30.422 -0.103 -5.562 1 93.75 182 SER B C 1
ATOM 4382 O O . SER B 1 182 ? 31.484 0.169 -6.102 1 93.75 182 SER B O 1
ATOM 4384 N N . ARG B 1 183 ? 29.875 0.662 -4.613 1 93.31 183 ARG B N 1
ATOM 4385 C CA . ARG B 1 183 ? 30.484 1.925 -4.195 1 93.31 183 ARG B CA 1
ATOM 4386 C C . ARG B 1 183 ? 31.484 1.708 -3.068 1 93.31 183 ARG B C 1
ATOM 4388 O O . ARG B 1 183 ? 32.188 2.641 -2.658 1 93.31 183 ARG B O 1
ATOM 4395 N N . GLY B 1 184 ? 31.578 0.55 -2.539 1 91.69 184 GLY B N 1
ATOM 4396 C CA . GLY B 1 184 ? 32.531 0.191 -1.507 1 91.69 184 GLY B CA 1
ATOM 4397 C C . GLY B 1 184 ? 32.156 0.696 -0.13 1 91.69 184 GLY B C 1
ATOM 4398 O O . GLY B 1 184 ? 33 0.89 0.731 1 91.69 184 GLY B O 1
ATOM 4399 N N . ASN B 1 185 ? 30.891 1.021 0.065 1 91 185 ASN B N 1
ATOM 4400 C CA . ASN B 1 185 ? 30.422 1.478 1.368 1 91 185 ASN B CA 1
ATOM 4401 C C . ASN B 1 185 ? 30.125 0.307 2.301 1 91 185 ASN B C 1
ATOM 4403 O O . ASN B 1 185 ? 28.969 -0.005 2.562 1 91 185 ASN B O 1
ATOM 4407 N N . GLU B 1 186 ? 31.062 -0.198 2.961 1 90.25 186 GLU B N 1
ATOM 4408 C CA . GLU B 1 186 ? 30.984 -1.444 3.717 1 90.25 186 GLU B CA 1
ATOM 4409 C C . GLU B 1 186 ? 30.078 -1.295 4.93 1 90.25 186 GLU B C 1
ATOM 4411 O O . GLU B 1 186 ? 29.359 -2.229 5.293 1 90.25 186 GLU B O 1
ATOM 4416 N N . ASP B 1 187 ? 30.094 -0.189 5.535 1 89.56 187 ASP B N 1
ATOM 4417 C CA . ASP B 1 187 ? 29.25 0.034 6.711 1 89.56 187 ASP B CA 1
ATOM 4418 C C . ASP B 1 187 ? 27.766 -0.017 6.348 1 89.56 187 ASP B C 1
ATOM 4420 O O . ASP B 1 187 ? 26.984 -0.671 7.027 1 89.56 187 ASP B O 1
ATOM 4424 N N . HIS B 1 188 ? 27.484 0.632 5.281 1 91.62 188 HIS B N 1
ATOM 4425 C CA . HIS B 1 188 ? 26.109 0.614 4.816 1 91.62 188 HIS B CA 1
ATOM 4426 C C . HIS B 1 188 ? 25.688 -0.786 4.379 1 91.62 188 HIS B C 1
ATOM 4428 O O . HIS B 1 188 ? 24.562 -1.222 4.66 1 91.62 188 HIS B O 1
ATOM 4434 N N . VAL B 1 189 ? 26.625 -1.459 3.77 1 95.38 189 VAL B N 1
ATOM 4435 C CA . VAL B 1 189 ? 26.312 -2.785 3.248 1 95.38 189 VAL B CA 1
ATOM 4436 C C . VAL B 1 189 ? 25.938 -3.721 4.398 1 95.38 189 VAL B C 1
ATOM 4438 O O . VAL B 1 189 ? 25.016 -4.523 4.285 1 95.38 189 VAL B O 1
ATOM 4441 N N . ALA B 1 190 ? 26.594 -3.598 5.473 1 94.75 190 ALA B N 1
ATOM 4442 C CA . ALA B 1 190 ? 26.328 -4.457 6.625 1 94.75 190 ALA B CA 1
ATOM 4443 C C . ALA B 1 190 ? 24.922 -4.223 7.172 1 94.75 190 ALA B C 1
ATOM 4445 O O . ALA B 1 190 ? 24.188 -5.176 7.449 1 94.75 190 ALA B O 1
ATOM 4446 N N . VAL B 1 191 ? 24.562 -3.014 7.266 1 94.75 191 VAL B N 1
ATOM 4447 C CA . VAL B 1 191 ? 23.25 -2.648 7.801 1 94.75 191 VAL B CA 1
ATOM 4448 C C . VAL B 1 191 ? 22.156 -3.078 6.832 1 94.75 191 VAL B C 1
ATOM 4450 O O . VAL B 1 191 ? 21.109 -3.59 7.254 1 94.75 191 VAL B O 1
ATOM 4453 N N . ILE B 1 192 ? 22.406 -2.895 5.629 1 97.19 192 ILE B N 1
ATOM 4454 C CA . ILE B 1 192 ? 21.422 -3.256 4.602 1 97.19 192 ILE B CA 1
ATOM 4455 C C . ILE B 1 192 ? 21.234 -4.77 4.582 1 97.19 192 ILE B C 1
ATOM 4457 O O . ILE B 1 192 ? 20.109 -5.258 4.461 1 97.19 192 ILE B O 1
ATOM 4461 N N . ARG B 1 193 ? 22.312 -5.461 4.707 1 97 193 ARG B N 1
ATOM 4462 C CA . ARG B 1 193 ? 22.266 -6.918 4.719 1 97 193 ARG B CA 1
ATOM 4463 C C . ARG B 1 193 ? 21.406 -7.43 5.875 1 97 193 ARG B C 1
ATOM 4465 O O . ARG B 1 193 ? 20.625 -8.375 5.711 1 97 193 ARG B O 1
ATOM 4472 N N . ASP B 1 194 ? 21.562 -6.848 6.949 1 96.81 194 ASP B N 1
ATOM 4473 C CA . ASP B 1 194 ? 20.766 -7.223 8.109 1 96.81 194 ASP B CA 1
ATOM 4474 C C . ASP B 1 194 ? 19.281 -6.953 7.859 1 96.81 194 ASP B C 1
ATOM 4476 O O . ASP B 1 194 ? 18.422 -7.762 8.227 1 96.81 194 ASP B O 1
ATOM 4480 N N . TYR B 1 195 ? 19.047 -5.816 7.297 1 97.44 195 TYR B N 1
ATOM 4481 C CA . TYR B 1 195 ? 17.672 -5.445 6.98 1 97.44 195 TYR B CA 1
ATOM 4482 C C . TYR B 1 195 ? 17.078 -6.395 5.949 1 97.44 195 TYR B C 1
ATOM 4484 O O . TYR B 1 195 ? 15.922 -6.824 6.082 1 97.44 195 TYR B O 1
ATOM 4492 N N . ARG B 1 196 ? 17.812 -6.746 4.953 1 97.75 196 ARG B N 1
ATOM 4493 C CA . ARG B 1 196 ? 17.391 -7.715 3.945 1 97.75 196 ARG B CA 1
ATOM 4494 C C . ARG B 1 196 ? 17.078 -9.062 4.582 1 97.75 196 ARG B C 1
ATOM 4496 O O . ARG B 1 196 ? 16.062 -9.688 4.25 1 97.75 196 ARG B O 1
ATOM 4503 N N . SER B 1 197 ? 17.938 -9.477 5.484 1 97.81 197 SER B N 1
ATOM 4504 C CA . SER B 1 197 ? 17.75 -10.75 6.176 1 97.81 197 SER B CA 1
ATOM 4505 C C . SER B 1 197 ? 16.453 -10.773 6.969 1 97.81 197 SER B C 1
ATOM 4507 O O . SER B 1 197 ? 15.781 -11.797 7.043 1 97.81 197 SER B O 1
ATOM 4509 N N . LYS B 1 198 ? 16.156 -9.672 7.539 1 97.94 198 LYS B N 1
ATOM 4510 C CA . LYS B 1 198 ? 14.898 -9.562 8.258 1 97.94 198 LYS B CA 1
ATOM 4511 C C . LYS B 1 198 ? 13.711 -9.789 7.324 1 97.94 198 LYS B C 1
ATOM 4513 O O . LYS B 1 198 ? 12.789 -10.539 7.652 1 97.94 198 LYS B O 1
ATOM 4518 N N . ILE B 1 199 ? 13.734 -9.195 6.18 1 98.12 199 ILE B N 1
ATOM 4519 C CA . ILE B 1 199 ? 12.672 -9.328 5.191 1 98.12 199 ILE B CA 1
ATOM 4520 C C . ILE B 1 199 ? 12.609 -10.766 4.691 1 98.12 199 ILE B C 1
ATOM 4522 O O . ILE B 1 199 ? 11.516 -11.32 4.512 1 98.12 199 ILE B O 1
ATOM 4526 N N . GLU B 1 200 ? 13.75 -11.406 4.469 1 98.38 200 GLU B N 1
ATOM 4527 C CA . GLU B 1 200 ? 13.805 -12.797 4.039 1 98.38 200 GLU B CA 1
ATOM 4528 C C . GLU B 1 200 ? 13.156 -13.719 5.074 1 98.38 200 GLU B C 1
ATOM 4530 O O . GLU B 1 200 ? 12.508 -14.703 4.715 1 98.38 200 GLU B O 1
ATOM 4535 N N . GLY B 1 201 ? 13.414 -13.344 6.305 1 98.44 201 GLY B N 1
ATOM 4536 C CA . GLY B 1 201 ? 12.742 -14.094 7.355 1 98.44 201 GLY B CA 1
ATOM 4537 C C . GLY B 1 201 ? 11.234 -14 7.293 1 98.44 201 GLY B C 1
ATOM 4538 O O . GLY B 1 201 ? 10.531 -14.992 7.477 1 98.44 201 GLY B O 1
ATOM 4539 N N . GLU B 1 202 ? 10.758 -12.805 7.047 1 98.19 202 GLU B N 1
ATOM 4540 C CA . GLU B 1 202 ? 9.32 -12.602 6.883 1 98.19 202 GLU B CA 1
ATOM 4541 C C . GLU B 1 202 ? 8.789 -13.391 5.688 1 98.19 202 GLU B C 1
ATOM 4543 O O . GLU B 1 202 ? 7.742 -14.039 5.781 1 98.19 202 GLU B O 1
ATOM 4548 N N . LEU B 1 203 ? 9.477 -13.328 4.598 1 98.38 203 LEU B N 1
ATOM 4549 C CA . LEU B 1 203 ? 9.102 -14.047 3.383 1 98.38 203 LEU B CA 1
ATOM 4550 C C . LEU B 1 203 ? 9.031 -15.547 3.641 1 98.38 203 LEU B C 1
ATOM 4552 O O . LEU B 1 203 ? 8.062 -16.203 3.248 1 98.38 203 LEU B O 1
ATOM 4556 N N . SER B 1 204 ? 9.992 -16.047 4.312 1 98.5 204 SER B N 1
ATOM 4557 C CA . SER B 1 204 ? 10.039 -17.484 4.617 1 98.5 204 SER B CA 1
ATOM 4558 C C . SER B 1 204 ? 8.859 -17.906 5.484 1 98.5 204 SER B C 1
ATOM 4560 O O . SER B 1 204 ? 8.234 -18.938 5.238 1 98.5 204 SER B O 1
ATOM 4562 N N . ASN B 1 205 ? 8.594 -17.062 6.473 1 98.38 205 ASN B N 1
ATOM 4563 C CA . ASN B 1 205 ? 7.492 -17.375 7.375 1 98.38 205 ASN B CA 1
ATOM 4564 C C . ASN B 1 205 ? 6.16 -17.422 6.637 1 98.38 205 ASN B C 1
ATOM 4566 O O . ASN B 1 205 ? 5.348 -18.312 6.867 1 98.38 205 ASN B O 1
ATOM 4570 N N . ILE B 1 206 ? 5.938 -16.469 5.75 1 98.19 206 ILE B N 1
ATOM 4571 C CA . ILE B 1 206 ? 4.699 -16.406 4.98 1 98.19 206 ILE B CA 1
ATOM 4572 C C . ILE B 1 206 ? 4.598 -17.641 4.07 1 98.19 206 ILE B C 1
ATOM 4574 O O . ILE B 1 206 ? 3.564 -18.312 4.031 1 98.19 206 ILE B O 1
ATOM 4578 N N . CYS B 1 207 ? 5.652 -17.938 3.363 1 98.19 207 CYS B N 1
ATOM 4579 C CA . CYS B 1 207 ? 5.664 -19.078 2.447 1 98.19 207 CYS B CA 1
ATOM 4580 C C . CYS B 1 207 ? 5.457 -20.375 3.197 1 98.19 207 CYS B C 1
ATOM 4582 O O . CYS B 1 207 ? 4.668 -21.219 2.771 1 98.19 207 CYS B O 1
ATOM 4584 N N . ASP B 1 208 ? 6.133 -20.516 4.32 1 97.94 208 ASP B N 1
ATOM 4585 C CA . ASP B 1 208 ? 6.004 -21.734 5.102 1 97.94 208 ASP B CA 1
ATOM 4586 C C . ASP B 1 208 ? 4.57 -21.922 5.598 1 97.94 208 ASP B C 1
ATOM 4588 O O . ASP B 1 208 ? 4.062 -23.047 5.633 1 97.94 208 ASP B O 1
ATOM 4592 N N . GLY B 1 209 ? 3.988 -20.828 6.012 1 97.12 209 GLY B N 1
ATOM 4593 C CA . GLY B 1 209 ? 2.615 -20.906 6.484 1 97.12 209 GLY B CA 1
ATOM 4594 C C . GLY B 1 209 ? 1.649 -21.422 5.441 1 97.12 209 GLY B C 1
ATOM 4595 O O . GLY B 1 209 ? 0.901 -22.375 5.695 1 97.12 209 GLY B O 1
ATOM 4596 N N . ILE B 1 210 ? 1.67 -20.891 4.262 1 97.94 210 ILE B N 1
ATOM 4597 C CA . ILE B 1 210 ? 0.721 -21.281 3.227 1 97.94 210 ILE B CA 1
ATOM 4598 C C . ILE B 1 210 ? 1.077 -22.672 2.695 1 97.94 210 ILE B C 1
ATOM 4600 O O . ILE B 1 210 ? 0.192 -23.469 2.359 1 97.94 210 ILE B O 1
ATOM 4604 N N . LEU B 1 211 ? 2.359 -23.016 2.578 1 98.62 211 LEU B N 1
ATOM 4605 C CA . LEU B 1 211 ? 2.771 -24.328 2.104 1 98.62 211 LEU B CA 1
ATOM 4606 C C . LEU B 1 211 ? 2.297 -25.422 3.053 1 98.62 211 LEU B C 1
ATOM 4608 O O . LEU B 1 211 ? 1.858 -26.484 2.609 1 98.62 211 LEU B O 1
ATOM 4612 N N . LYS B 1 212 ? 2.379 -25.141 4.332 1 97.75 212 LYS B N 1
ATOM 4613 C CA . LYS B 1 212 ? 1.87 -26.078 5.32 1 97.75 212 LYS B CA 1
ATOM 4614 C C . LYS B 1 212 ? 0.365 -26.281 5.168 1 97.75 212 LYS B C 1
ATOM 4616 O O . LYS B 1 212 ? -0.12 -27.422 5.195 1 97.75 212 LYS B O 1
ATOM 4621 N N . LEU B 1 213 ? -0.312 -25.203 4.984 1 96.06 213 LEU B N 1
ATOM 4622 C CA . LEU B 1 213 ? -1.759 -25.266 4.805 1 96.06 213 LEU B CA 1
ATOM 4623 C C . LEU B 1 213 ? -2.115 -26.047 3.545 1 96.06 213 LEU B C 1
ATOM 4625 O O . LEU B 1 213 ? -3.039 -26.859 3.555 1 96.06 213 LEU B O 1
ATOM 4629 N N . LEU B 1 214 ? -1.418 -25.844 2.486 1 97.62 214 LEU B N 1
ATOM 4630 C CA . LEU B 1 214 ? -1.64 -26.531 1.22 1 97.62 214 LEU B CA 1
ATOM 4631 C C . LEU B 1 214 ? -1.421 -28.031 1.373 1 97.62 214 LEU B C 1
ATOM 4633 O O . LEU B 1 214 ? -2.266 -28.844 0.967 1 97.62 214 LEU B O 1
ATOM 4637 N N . ASP B 1 215 ? -0.401 -28.422 1.994 1 97.12 215 ASP B N 1
ATOM 4638 C CA . ASP B 1 215 ? -0.011 -29.828 2.08 1 97.12 215 ASP B CA 1
ATOM 4639 C C . ASP B 1 215 ? -0.883 -30.578 3.082 1 97.12 215 ASP B C 1
ATOM 4641 O O . ASP B 1 215 ? -1.205 -31.75 2.873 1 97.12 215 ASP B O 1
ATOM 4645 N N . SER B 1 216 ? -1.268 -29.906 4.105 1 94.31 216 SER B N 1
ATOM 4646 C CA . SER B 1 216 ? -1.953 -30.609 5.188 1 94.31 216 SER B CA 1
ATOM 4647 C C . SER B 1 216 ? -3.455 -30.672 4.938 1 94.31 216 SER B C 1
ATOM 4649 O O . SER B 1 216 ? -4.117 -31.625 5.363 1 94.31 216 SER B O 1
ATOM 4651 N N . ARG B 1 217 ? -3.91 -29.75 4.199 1 93.5 217 ARG B N 1
ATOM 4652 C CA . ARG B 1 217 ? -5.367 -29.688 4.184 1 93.5 217 ARG B CA 1
ATOM 4653 C C . ARG B 1 217 ? -5.891 -29.438 2.773 1 93.5 217 ARG B C 1
ATOM 4655 O O . ARG B 1 217 ? -6.691 -30.219 2.252 1 93.5 217 ARG B O 1
ATOM 4662 N N . LEU B 1 218 ? -5.461 -28.453 2.072 1 95.81 218 LEU B N 1
ATOM 4663 C CA . LEU B 1 218 ? -6.098 -27.953 0.862 1 95.81 218 LEU B CA 1
ATOM 4664 C C . LEU B 1 218 ? -5.902 -28.922 -0.302 1 95.81 218 LEU B C 1
ATOM 4666 O O . LEU B 1 218 ? -6.863 -29.266 -0.989 1 95.81 218 LEU B O 1
ATOM 4670 N N . ILE B 1 219 ? -4.699 -29.422 -0.522 1 96.69 219 ILE B N 1
ATOM 4671 C CA . ILE B 1 219 ? -4.426 -30.312 -1.64 1 96.69 219 ILE B CA 1
ATOM 4672 C C . ILE B 1 219 ? -5.105 -31.656 -1.4 1 96.69 219 ILE B C 1
ATOM 4674 O O . ILE B 1 219 ? -5.793 -32.188 -2.281 1 96.69 219 ILE B O 1
ATOM 4678 N N . PRO B 1 220 ? -5.055 -32.219 -0.204 1 94.94 220 PRO B N 1
ATOM 4679 C CA . PRO B 1 220 ? -5.715 -33.5 0.035 1 94.94 220 PRO B CA 1
ATOM 4680 C C . PRO B 1 220 ? -7.234 -33.406 -0.074 1 94.94 220 PRO B C 1
ATOM 4682 O O . PRO B 1 220 ? -7.891 -34.375 -0.428 1 94.94 220 PRO B O 1
ATOM 4685 N N . SER B 1 221 ? -7.762 -32.281 0.201 1 93.19 221 SER B N 1
ATOM 4686 C CA . SER B 1 221 ? -9.211 -32.125 0.183 1 93.19 221 SER B CA 1
ATOM 4687 C C . SER B 1 221 ? -9.719 -31.797 -1.219 1 93.19 221 SER B C 1
ATOM 4689 O O . SER B 1 221 ? -10.922 -31.828 -1.473 1 93.19 221 SER B O 1
ATOM 4691 N N . ALA B 1 222 ? -8.844 -31.484 -2.125 1 94.38 222 ALA B N 1
ATOM 4692 C CA . ALA B 1 222 ? -9.234 -31.094 -3.48 1 94.38 222 ALA B CA 1
ATOM 4693 C C . ALA B 1 222 ? -9.711 -32.312 -4.273 1 94.38 222 ALA B C 1
ATOM 4695 O O . ALA B 1 222 ? -9.016 -33.344 -4.34 1 94.38 222 ALA B O 1
ATOM 4696 N N . THR B 1 223 ? -10.914 -32.188 -4.883 1 92.75 223 THR B N 1
ATOM 4697 C CA . THR B 1 223 ? -11.492 -33.344 -5.598 1 92.75 223 THR B CA 1
ATOM 4698 C C . THR B 1 223 ? -11.57 -33.062 -7.094 1 92.75 223 THR B C 1
ATOM 4700 O O . THR B 1 223 ? -11.297 -33.938 -7.914 1 92.75 223 THR B O 1
ATOM 4703 N N . SER B 1 224 ? -11.891 -31.859 -7.457 1 93.88 224 SER B N 1
ATOM 4704 C CA . SER B 1 224 ? -12.016 -31.5 -8.867 1 93.88 224 SER B CA 1
ATOM 4705 C C . SER B 1 224 ? -10.656 -31.203 -9.484 1 93.88 224 SER B C 1
ATOM 4707 O O . SER B 1 224 ? -9.719 -30.812 -8.781 1 93.88 224 SER B O 1
ATOM 4709 N N . GLY B 1 225 ? -10.531 -31.453 -10.727 1 95.5 225 GLY B N 1
ATOM 4710 C CA . GLY B 1 225 ? -9.289 -31.172 -11.438 1 95.5 225 GLY B CA 1
ATOM 4711 C C . GLY B 1 225 ? -8.852 -29.719 -11.32 1 95.5 225 GLY B C 1
ATOM 4712 O O . GLY B 1 225 ? -7.672 -29.438 -11.125 1 95.5 225 GLY B O 1
ATOM 4713 N N . ASP B 1 226 ? -9.781 -28.844 -11.516 1 95.38 226 ASP B N 1
ATOM 4714 C CA . ASP B 1 226 ? -9.453 -27.422 -11.453 1 95.38 226 ASP B CA 1
ATOM 4715 C C . ASP B 1 226 ? -8.945 -27.047 -10.062 1 95.38 226 ASP B C 1
ATOM 4717 O O . ASP B 1 226 ? -8 -26.25 -9.938 1 95.38 226 ASP B O 1
ATOM 4721 N N . SER B 1 227 ? -9.531 -27.641 -9 1 95.75 227 SER B N 1
ATOM 4722 C CA . SER B 1 227 ? -9.094 -27.359 -7.633 1 95.75 227 SER B CA 1
ATOM 4723 C C . SER B 1 227 ? -7.695 -27.906 -7.375 1 95.75 227 SER B C 1
ATOM 4725 O O . SER B 1 227 ? -6.855 -27.234 -6.781 1 95.75 227 SER B O 1
ATOM 4727 N N . LYS B 1 228 ? -7.461 -29.047 -7.906 1 97.56 228 LYS B N 1
ATOM 4728 C CA . LYS B 1 228 ? -6.152 -29.672 -7.723 1 97.56 228 LYS B CA 1
ATOM 4729 C C . LYS B 1 228 ? -5.059 -28.859 -8.406 1 97.56 228 LYS B C 1
ATOM 4731 O O . LYS B 1 228 ? -4.02 -28.562 -7.805 1 97.56 228 LYS B O 1
ATOM 4736 N N . VAL B 1 229 ? -5.359 -28.469 -9.648 1 98.25 229 VAL B N 1
ATOM 4737 C CA . VAL B 1 229 ? -4.391 -27.688 -10.406 1 98.25 229 VAL B CA 1
ATOM 4738 C C . VAL B 1 229 ? -4.156 -26.344 -9.711 1 98.25 229 VAL B C 1
ATOM 4740 O O . VAL B 1 229 ? -3.023 -25.875 -9.625 1 98.25 229 VAL B O 1
ATOM 4743 N N . PHE B 1 230 ? -5.242 -25.812 -9.172 1 97.69 230 PHE B N 1
ATOM 4744 C CA . PHE B 1 230 ? -5.172 -24.516 -8.5 1 97.69 230 PHE B CA 1
ATOM 4745 C C . PHE B 1 230 ? -4.219 -24.578 -7.312 1 97.69 230 PHE B C 1
ATOM 4747 O O . PHE B 1 230 ? -3.312 -23.75 -7.195 1 97.69 230 PHE B O 1
ATOM 4754 N N . TYR B 1 231 ? -4.332 -25.5 -6.473 1 98.25 231 TYR B N 1
ATOM 4755 C CA . TYR B 1 231 ? -3.547 -25.578 -5.246 1 98.25 231 TYR B CA 1
ATOM 4756 C C . TYR B 1 231 ? -2.113 -26.016 -5.539 1 98.25 231 TYR B C 1
ATOM 4758 O O . TYR B 1 231 ? -1.173 -25.531 -4.902 1 98.25 231 TYR B O 1
ATOM 4766 N N . LEU B 1 232 ? -1.979 -26.891 -6.461 1 98.62 232 LEU B N 1
ATOM 4767 C CA . LEU B 1 232 ? -0.63 -27.312 -6.82 1 98.62 232 LEU B CA 1
ATOM 4768 C C . LEU B 1 232 ? 0.147 -26.172 -7.457 1 98.62 232 LEU B C 1
ATOM 4770 O O . LEU B 1 232 ? 1.352 -26.031 -7.234 1 98.62 232 LEU B O 1
ATOM 4774 N N . LYS B 1 233 ? -0.545 -25.391 -8.297 1 98.31 233 LYS B N 1
ATOM 4775 C CA . LYS B 1 233 ? 0.073 -24.172 -8.836 1 98.31 233 LYS B CA 1
ATOM 4776 C C . LYS B 1 233 ? 0.511 -23.234 -7.719 1 98.31 233 LYS B C 1
ATOM 4778 O O . LYS B 1 233 ? 1.624 -22.703 -7.746 1 98.31 233 LYS B O 1
ATOM 4783 N N . MET B 1 234 ? -0.344 -23.031 -6.762 1 98.06 234 MET B N 1
ATOM 4784 C CA . MET B 1 234 ? -0.031 -22.188 -5.613 1 98.06 234 MET B CA 1
ATOM 4785 C C . MET B 1 234 ? 1.197 -22.703 -4.875 1 98.06 234 MET B C 1
ATOM 4787 O O . MET B 1 234 ? 2.064 -21.922 -4.477 1 98.06 234 MET B O 1
ATOM 4791 N N . LYS B 1 235 ? 1.224 -24.047 -4.695 1 98.62 235 LYS B N 1
ATOM 4792 C CA . LYS B 1 235 ? 2.373 -24.656 -4.035 1 98.62 235 LYS B CA 1
ATOM 4793 C C . LYS B 1 235 ? 3.664 -24.359 -4.793 1 98.62 235 LYS B C 1
ATOM 4795 O O . LYS B 1 235 ? 4.676 -23.984 -4.191 1 98.62 235 LYS B O 1
ATOM 4800 N N . GLY B 1 236 ? 3.604 -24.516 -6.09 1 98.69 236 GLY B N 1
ATOM 4801 C CA . GLY B 1 236 ? 4.75 -24.172 -6.914 1 98.69 236 GLY B CA 1
ATOM 4802 C C . GLY B 1 236 ? 5.148 -22.719 -6.809 1 98.69 236 GLY B C 1
ATOM 4803 O O . GLY B 1 236 ? 6.336 -22.391 -6.707 1 98.69 236 GLY B O 1
ATOM 4804 N N . ASP B 1 237 ? 4.191 -21.844 -6.801 1 98.38 237 ASP B N 1
ATOM 4805 C CA . ASP B 1 237 ? 4.441 -20.406 -6.738 1 98.38 237 ASP B CA 1
ATOM 4806 C C . ASP B 1 237 ? 5.215 -20.047 -5.473 1 98.38 237 ASP B C 1
ATOM 4808 O O . ASP B 1 237 ? 6.199 -19.297 -5.531 1 98.38 237 ASP B O 1
ATOM 4812 N N . TYR B 1 238 ? 4.832 -20.5 -4.391 1 98.62 238 TYR B N 1
ATOM 4813 C CA . TYR B 1 238 ? 5.422 -20.062 -3.131 1 98.62 238 TYR B CA 1
ATOM 4814 C C . TYR B 1 238 ? 6.777 -20.719 -2.906 1 98.62 238 TYR B C 1
ATOM 4816 O O . TYR B 1 238 ? 7.664 -20.141 -2.279 1 98.62 238 TYR B O 1
ATOM 4824 N N . HIS B 1 239 ? 6.984 -21.938 -3.467 1 98.56 239 HIS B N 1
ATOM 4825 C CA . HIS B 1 239 ? 8.344 -22.469 -3.518 1 98.56 239 HIS B CA 1
ATOM 4826 C C . HIS B 1 239 ? 9.227 -21.641 -4.441 1 98.56 239 HIS B C 1
ATOM 4828 O O . HIS B 1 239 ? 10.406 -21.438 -4.16 1 98.56 239 HIS B O 1
ATOM 4834 N N . ARG B 1 240 ? 8.648 -21.234 -5.523 1 98 240 ARG B N 1
ATOM 4835 C CA . ARG B 1 240 ? 9.383 -20.359 -6.438 1 98 240 ARG B CA 1
ATOM 4836 C C . ARG B 1 240 ? 9.82 -19.078 -5.746 1 98 240 ARG B C 1
ATOM 4838 O O . ARG B 1 240 ? 10.938 -18.594 -5.945 1 98 240 ARG B O 1
ATOM 4845 N N . TYR B 1 241 ? 8.914 -18.5 -4.902 1 97.56 241 TYR B N 1
ATOM 4846 C CA . TYR B 1 241 ? 9.258 -17.281 -4.172 1 97.56 241 TYR B CA 1
ATOM 4847 C C . TYR B 1 241 ? 10.406 -17.547 -3.199 1 97.56 241 TYR B C 1
ATOM 4849 O O . TYR B 1 241 ? 11.281 -16.688 -3.029 1 97.56 241 TYR B O 1
ATOM 4857 N N . LEU B 1 242 ? 10.391 -18.719 -2.592 1 98.25 242 LEU B N 1
ATOM 4858 C CA . LEU B 1 242 ? 11.508 -19.094 -1.721 1 98.25 242 LEU B CA 1
ATOM 4859 C C . LEU B 1 242 ? 12.805 -19.188 -2.51 1 98.25 242 LEU B C 1
ATOM 4861 O O . LEU B 1 242 ? 13.859 -18.75 -2.041 1 98.25 242 LEU B O 1
ATOM 4865 N N . ALA B 1 243 ? 12.75 -19.656 -3.701 1 97.75 243 ALA B N 1
ATOM 4866 C CA . ALA B 1 243 ? 13.938 -19.875 -4.531 1 97.75 243 ALA B CA 1
ATOM 4867 C C . ALA B 1 243 ? 14.516 -18.547 -5.012 1 97.75 243 ALA B C 1
ATOM 4869 O O . ALA B 1 243 ? 15.664 -18.484 -5.453 1 97.75 243 ALA B O 1
ATOM 4870 N N . GLU B 1 244 ? 13.773 -17.484 -4.945 1 94.56 244 GLU B N 1
ATOM 4871 C CA . GLU B 1 244 ? 14.219 -16.172 -5.406 1 94.56 244 GLU B CA 1
ATOM 4872 C C . GLU B 1 244 ? 15.328 -15.617 -4.516 1 94.56 244 GLU B C 1
ATOM 4874 O O . GLU B 1 244 ? 16.203 -14.883 -4.984 1 94.56 244 GLU B O 1
ATOM 4879 N N . PHE B 1 245 ? 15.234 -15.922 -3.193 1 96.06 245 PHE B N 1
ATOM 4880 C CA . PHE B 1 245 ? 16.172 -15.234 -2.312 1 96.06 245 PHE B CA 1
ATOM 4881 C C . PHE B 1 245 ? 17.031 -16.234 -1.553 1 96.06 245 PHE B C 1
ATOM 4883 O O . PHE B 1 245 ? 18.047 -15.867 -0.967 1 96.06 245 PHE B O 1
ATOM 4890 N N . LYS B 1 246 ? 16.578 -17.547 -1.572 1 97 246 LYS B N 1
ATOM 4891 C CA . LYS B 1 246 ? 17.422 -18.547 -0.925 1 97 246 LYS B CA 1
ATOM 4892 C C . LYS B 1 246 ? 18.703 -18.797 -1.728 1 97 246 LYS B C 1
ATOM 4894 O O . LYS B 1 246 ? 18.766 -18.453 -2.91 1 97 246 LYS B O 1
ATOM 4899 N N . THR B 1 247 ? 19.719 -19.359 -1.01 1 95.06 247 THR B N 1
ATOM 4900 C CA . THR B 1 247 ? 21 -19.578 -1.655 1 95.06 247 THR B CA 1
ATOM 4901 C C . THR B 1 247 ? 21.484 -21 -1.403 1 95.06 247 THR B C 1
ATOM 4903 O O . THR B 1 247 ? 20.984 -21.703 -0.519 1 95.06 247 THR B O 1
ATOM 4906 N N . GLY B 1 248 ? 22.359 -21.516 -2.287 1 95.56 248 GLY B N 1
ATOM 4907 C CA . GLY B 1 248 ? 23.016 -22.797 -2.098 1 95.56 248 GLY B CA 1
ATOM 4908 C C . GLY B 1 248 ? 22.047 -23.969 -2.096 1 95.56 248 GLY B C 1
ATOM 4909 O O . GLY B 1 248 ? 21.219 -24.094 -3.004 1 95.56 248 GLY B O 1
ATOM 4910 N N . GLY B 1 249 ? 22.188 -24.781 -1.119 1 96.44 249 GLY B N 1
ATOM 4911 C CA . GLY B 1 249 ? 21.375 -25.969 -1.006 1 96.44 249 GLY B CA 1
ATOM 4912 C C . GLY B 1 249 ? 19.906 -25.672 -0.827 1 96.44 249 GLY B C 1
ATOM 4913 O O . GLY B 1 249 ? 19.047 -26.359 -1.402 1 96.44 249 GLY B O 1
ATOM 4914 N N . ASP B 1 250 ? 19.625 -24.641 -0.068 1 96.94 250 ASP B N 1
ATOM 4915 C CA . ASP B 1 250 ? 18.25 -24.266 0.169 1 96.94 250 ASP B CA 1
ATOM 4916 C C . ASP B 1 250 ? 17.578 -23.797 -1.12 1 96.94 250 ASP B C 1
ATOM 4918 O O . ASP B 1 250 ? 16.391 -24.047 -1.34 1 96.94 250 ASP B O 1
ATOM 4922 N N . ARG B 1 251 ? 18.266 -23.078 -1.946 1 97.44 251 ARG B N 1
ATOM 4923 C CA . ARG B 1 251 ? 17.734 -22.625 -3.227 1 97.44 251 ARG B CA 1
ATOM 4924 C C . ARG B 1 251 ? 17.438 -23.812 -4.141 1 97.44 251 ARG B C 1
ATOM 4926 O O . ARG B 1 251 ? 16.391 -23.844 -4.793 1 97.44 251 ARG B O 1
ATOM 4933 N N . LYS B 1 252 ? 18.312 -24.766 -4.23 1 97.56 252 LYS B N 1
ATOM 4934 C CA . LYS B 1 252 ? 18.125 -25.953 -5.059 1 97.56 252 LYS B CA 1
ATOM 4935 C C . LYS B 1 252 ? 16.906 -26.75 -4.621 1 97.56 252 LYS B C 1
ATOM 4937 O O . LYS B 1 252 ? 16.125 -27.188 -5.457 1 97.56 252 LYS B O 1
ATOM 4942 N N . GLU B 1 253 ? 16.844 -26.906 -3.348 1 98.12 253 GLU B N 1
ATOM 4943 C CA . GLU B 1 253 ? 15.695 -27.641 -2.818 1 98.12 253 GLU B CA 1
ATOM 4944 C C . GLU B 1 253 ? 14.391 -26.922 -3.148 1 98.12 253 GLU B C 1
ATOM 4946 O O . GLU B 1 253 ? 13.414 -27.562 -3.543 1 98.12 253 GLU B O 1
ATOM 4951 N N . ALA B 1 254 ? 14.359 -25.641 -2.971 1 98.19 254 ALA B N 1
ATOM 4952 C CA . ALA B 1 254 ? 13.172 -24.859 -3.299 1 98.19 254 ALA B CA 1
ATOM 4953 C C . ALA B 1 254 ? 12.844 -24.969 -4.785 1 98.19 254 ALA B C 1
ATOM 4955 O O . ALA B 1 254 ? 11.68 -25.109 -5.16 1 98.19 254 ALA B O 1
ATOM 4956 N N . ALA B 1 255 ? 13.844 -24.922 -5.598 1 98.06 255 ALA B N 1
ATOM 4957 C CA . ALA B 1 255 ? 13.656 -25.031 -7.043 1 98.06 255 ALA B CA 1
ATOM 4958 C C . ALA B 1 255 ? 13.102 -26.391 -7.434 1 98.06 255 ALA B C 1
ATOM 4960 O O . ALA B 1 255 ? 12.203 -26.5 -8.273 1 98.06 255 ALA B O 1
ATOM 4961 N N . GLU B 1 256 ? 13.617 -27.359 -6.844 1 98.44 256 GLU B N 1
ATOM 4962 C CA . GLU B 1 256 ? 13.156 -28.719 -7.133 1 98.44 256 GLU B CA 1
ATOM 4963 C C . GLU B 1 256 ? 11.703 -28.906 -6.688 1 98.44 256 GLU B C 1
ATOM 4965 O O . GLU B 1 256 ? 10.922 -29.562 -7.379 1 98.44 256 GLU B O 1
ATOM 4970 N N . SER B 1 257 ? 11.445 -28.391 -5.523 1 98.56 257 SER B N 1
ATOM 4971 C CA . SER B 1 257 ? 10.07 -28.453 -5.043 1 98.56 257 SER B CA 1
ATOM 4972 C C . SER B 1 257 ? 9.125 -27.703 -5.973 1 98.56 257 SER B C 1
ATOM 4974 O O . SER B 1 257 ? 7.996 -28.141 -6.207 1 98.56 257 SER B O 1
ATOM 4976 N N . THR B 1 258 ? 9.586 -26.562 -6.449 1 98.62 258 THR B N 1
ATOM 4977 C CA . THR B 1 258 ? 8.805 -25.797 -7.418 1 98.62 258 THR B CA 1
ATOM 4978 C C . THR B 1 258 ? 8.523 -26.641 -8.664 1 98.62 258 THR B C 1
ATOM 4980 O O . THR B 1 258 ? 7.375 -26.75 -9.094 1 98.62 258 THR B O 1
ATOM 4983 N N . LEU B 1 259 ? 9.547 -27.219 -9.211 1 98.44 259 LEU B N 1
ATOM 4984 C CA . LEU B 1 259 ? 9.445 -28.016 -10.43 1 98.44 259 LEU B CA 1
ATOM 4985 C C . LEU B 1 259 ? 8.477 -29.172 -10.234 1 98.44 259 LEU B C 1
ATOM 4987 O O . LEU B 1 259 ? 7.625 -29.438 -11.086 1 98.44 259 LEU B O 1
ATOM 4991 N N . SER B 1 260 ? 8.641 -29.812 -9.125 1 98.62 260 SER B N 1
ATOM 4992 C CA . SER B 1 260 ? 7.793 -30.969 -8.828 1 98.62 260 SER B CA 1
ATOM 4993 C C . SER B 1 260 ? 6.324 -30.562 -8.742 1 98.62 260 SER B C 1
ATOM 4995 O O . SER B 1 260 ? 5.453 -31.25 -9.289 1 98.62 260 SER B O 1
ATOM 4997 N N . ALA B 1 261 ? 6.055 -29.469 -8.062 1 98.62 261 ALA B N 1
ATOM 4998 C CA . ALA B 1 261 ? 4.684 -28.984 -7.898 1 98.62 261 ALA B CA 1
ATOM 4999 C C . ALA B 1 261 ? 4.082 -28.562 -9.242 1 98.62 261 ALA B C 1
ATOM 5001 O O . ALA B 1 261 ? 2.961 -28.953 -9.57 1 98.62 261 ALA B O 1
ATOM 5002 N N . TYR B 1 262 ? 4.816 -27.797 -10 1 98.56 262 TYR B N 1
ATOM 5003 C CA . TYR B 1 262 ? 4.336 -27.344 -11.297 1 98.56 262 TYR B CA 1
ATOM 5004 C C . TYR B 1 262 ? 4.117 -28.5 -12.25 1 98.56 262 TYR B C 1
ATOM 5006 O O . TYR B 1 262 ? 3.141 -28.531 -13.008 1 98.56 262 TYR B O 1
ATOM 5014 N N . LYS B 1 263 ? 4.996 -29.469 -12.266 1 98.56 263 LYS B N 1
ATOM 5015 C CA . LYS B 1 263 ? 4.863 -30.641 -13.133 1 98.56 263 LYS B CA 1
ATOM 5016 C C . LYS B 1 263 ? 3.613 -31.438 -12.789 1 98.56 263 LYS B C 1
ATOM 5018 O O . LYS B 1 263 ? 2.873 -31.859 -13.672 1 98.56 263 LYS B O 1
ATOM 5023 N N . SER B 1 264 ? 3.434 -31.672 -11.484 1 98.5 264 SER B N 1
ATOM 5024 C CA . SER B 1 264 ? 2.234 -32.375 -11.039 1 98.5 264 SER B CA 1
ATOM 5025 C C . SER B 1 264 ? 0.971 -31.641 -11.469 1 98.5 264 SER B C 1
ATOM 5027 O O . SER B 1 264 ? 0.009 -32.25 -11.93 1 98.5 264 SER B O 1
ATOM 5029 N N . ALA B 1 265 ? 0.98 -30.344 -11.281 1 98.62 265 ALA B N 1
ATOM 5030 C CA . ALA B 1 265 ? -0.153 -29.516 -11.703 1 98.62 265 ALA B CA 1
ATOM 5031 C C . ALA B 1 265 ? -0.358 -29.609 -13.219 1 98.62 265 ALA B C 1
ATOM 5033 O O . ALA B 1 265 ? -1.492 -29.719 -13.688 1 98.62 265 ALA B O 1
ATOM 5034 N N . GLN B 1 266 ? 0.727 -29.547 -13.93 1 98.31 266 GLN B N 1
ATOM 5035 C CA . GLN B 1 266 ? 0.675 -29.578 -15.391 1 98.31 266 GLN B CA 1
ATOM 5036 C C . GLN B 1 266 ? 0.08 -30.891 -15.891 1 98.31 266 GLN B C 1
ATOM 5038 O O . GLN B 1 266 ? -0.724 -30.906 -16.828 1 98.31 266 GLN B O 1
ATOM 5043 N N . ASP B 1 267 ? 0.474 -31.984 -15.289 1 98.38 267 ASP B N 1
ATOM 5044 C CA . ASP B 1 267 ? -0.038 -33.281 -15.68 1 98.38 267 ASP B CA 1
ATOM 5045 C C . ASP B 1 267 ? -1.556 -33.375 -15.523 1 98.38 267 ASP B C 1
ATOM 5047 O O . ASP B 1 267 ? -2.262 -33.812 -16.422 1 98.38 267 ASP B O 1
ATOM 5051 N N . ILE B 1 268 ? -2.018 -32.906 -14.43 1 98.31 268 ILE B N 1
ATOM 5052 C CA . ILE B 1 268 ? -3.455 -32.906 -14.18 1 98.31 268 ILE B CA 1
ATOM 5053 C C . ILE B 1 268 ? -4.145 -31.922 -15.133 1 98.31 268 ILE B C 1
ATOM 5055 O O . ILE B 1 268 ? -5.199 -32.219 -15.688 1 98.31 268 ILE B O 1
ATOM 5059 N N . ALA B 1 269 ? -3.578 -30.781 -15.344 1 98.06 269 ALA B N 1
ATOM 5060 C CA . ALA B 1 269 ? -4.156 -29.766 -16.219 1 98.06 269 ALA B CA 1
ATOM 5061 C C . ALA B 1 269 ? -4.27 -30.281 -17.656 1 98.06 269 ALA B C 1
ATOM 5063 O O . ALA B 1 269 ? -5.289 -30.078 -18.312 1 98.06 269 ALA B O 1
ATOM 5064 N N . ASN B 1 270 ? -3.24 -30.938 -18.125 1 97.25 270 ASN B N 1
ATOM 5065 C CA . ASN B 1 270 ? -3.225 -31.469 -19.484 1 97.25 270 ASN B CA 1
ATOM 5066 C C . ASN B 1 270 ? -4.305 -32.531 -19.688 1 97.25 270 ASN B C 1
ATOM 5068 O O . ASN B 1 270 ? -4.855 -32.656 -20.781 1 97.25 270 ASN B O 1
ATOM 5072 N N . SER B 1 271 ? -4.605 -33.219 -18.625 1 97 271 SER B N 1
ATOM 5073 C CA . SER B 1 271 ? -5.547 -34.312 -18.734 1 97 271 SER B CA 1
ATOM 5074 C C . SER B 1 271 ? -6.973 -33.875 -18.453 1 97 271 SER B C 1
ATOM 5076 O O . SER B 1 271 ? -7.922 -34.375 -19.047 1 97 271 SER B O 1
ATOM 5078 N N . GLU B 1 272 ? -7.145 -32.875 -17.594 1 96.75 272 GLU B N 1
ATOM 5079 C CA . GLU B 1 272 ? -8.484 -32.625 -17.078 1 96.75 272 GLU B CA 1
ATOM 5080 C C . GLU B 1 272 ? -9.008 -31.25 -17.484 1 96.75 272 GLU B C 1
ATOM 5082 O O . GLU B 1 272 ? -10.203 -30.969 -17.391 1 96.75 272 GLU B O 1
ATOM 5087 N N . LEU B 1 273 ? -8.219 -30.375 -17.922 1 95.25 273 LEU B N 1
ATOM 5088 C CA . LEU B 1 273 ? -8.656 -29.031 -18.234 1 95.25 273 LEU B CA 1
ATOM 5089 C C . LEU B 1 273 ? -8.391 -28.688 -19.688 1 95.25 273 LEU B C 1
ATOM 5091 O O . LEU B 1 273 ? -7.371 -29.094 -20.25 1 95.25 273 LEU B O 1
ATOM 5095 N N . PRO B 1 274 ? -9.336 -27.969 -20.312 1 94.31 274 PRO B N 1
ATOM 5096 C CA . PRO B 1 274 ? -9.078 -27.516 -21.672 1 94.31 274 PRO B CA 1
ATOM 5097 C C . PRO B 1 274 ? -7.945 -26.484 -21.75 1 94.31 274 PRO B C 1
ATOM 5099 O O . PRO B 1 274 ? -7.656 -25.812 -20.766 1 94.31 274 PRO B O 1
ATOM 5102 N N . PRO B 1 275 ? -7.328 -26.297 -22.875 1 94.75 275 PRO B N 1
ATOM 5103 C CA . PRO B 1 275 ? -6.172 -25.406 -23.047 1 94.75 275 PRO B CA 1
ATOM 5104 C C . PRO B 1 275 ? -6.527 -23.938 -22.812 1 94.75 275 PRO B C 1
ATOM 5106 O O . PRO B 1 275 ? -5.637 -23.109 -22.594 1 94.75 275 PRO B O 1
ATOM 5109 N N . THR B 1 276 ? -7.762 -23.609 -22.906 1 93.38 276 THR B N 1
ATOM 5110 C CA . THR B 1 276 ? -8.164 -22.219 -22.75 1 93.38 276 THR B CA 1
ATOM 5111 C C . THR B 1 276 ? -8.531 -21.922 -21.297 1 93.38 276 THR B C 1
ATOM 5113 O O . THR B 1 276 ? -8.805 -20.766 -20.953 1 93.38 276 THR B O 1
ATOM 5116 N N . HIS B 1 277 ? -8.523 -22.938 -20.516 1 93.06 277 HIS B N 1
ATOM 5117 C CA . HIS B 1 277 ? -8.922 -22.719 -19.125 1 93.06 277 HIS B CA 1
ATOM 5118 C C . HIS B 1 277 ? -7.961 -21.766 -18.422 1 93.06 277 HIS B C 1
ATOM 5120 O O . HIS B 1 277 ? -6.742 -21.953 -18.484 1 93.06 277 HIS B O 1
ATOM 5126 N N . PRO B 1 278 ? -8.484 -20.812 -17.703 1 92.75 278 PRO B N 1
ATOM 5127 C CA . PRO B 1 278 ? -7.625 -19.781 -17.094 1 92.75 278 PRO B CA 1
ATOM 5128 C C . PRO B 1 278 ? -6.609 -20.359 -16.125 1 92.75 278 PRO B C 1
ATOM 5130 O O . PRO B 1 278 ? -5.469 -19.906 -16.062 1 92.75 278 PRO B O 1
ATOM 5133 N N . ILE B 1 279 ? -6.949 -21.312 -15.359 1 95.31 279 ILE B N 1
ATOM 5134 C CA . ILE B 1 279 ? -6.047 -21.906 -14.383 1 95.31 279 ILE B CA 1
ATOM 5135 C C . ILE B 1 279 ? -4.91 -22.625 -15.094 1 95.31 279 ILE B C 1
ATOM 5137 O O . ILE B 1 279 ? -3.758 -22.578 -14.656 1 95.31 279 ILE B O 1
ATOM 5141 N N . ARG B 1 280 ? -5.266 -23.359 -16.156 1 96.31 280 ARG B N 1
ATOM 5142 C CA . ARG B 1 280 ? -4.242 -24.031 -16.953 1 96.31 280 ARG B CA 1
ATOM 5143 C C . ARG B 1 280 ? -3.299 -23.031 -17.609 1 96.31 280 ARG B C 1
ATOM 5145 O O . ARG B 1 280 ? -2.08 -23.219 -17.594 1 96.31 280 ARG B O 1
ATOM 5152 N N . LEU B 1 281 ? -3.889 -21.984 -18.141 1 95.56 281 LEU B N 1
ATOM 5153 C CA . LEU B 1 281 ? -3.092 -20.922 -18.766 1 95.56 281 LEU B CA 1
ATOM 5154 C C . LEU B 1 281 ? -2.207 -20.234 -17.719 1 95.56 281 LEU B C 1
ATOM 5156 O O . LEU B 1 281 ? -1.038 -19.953 -17.984 1 95.56 281 LEU B O 1
ATOM 5160 N N . GLY B 1 282 ? -2.795 -19.969 -16.578 1 96 282 GLY B N 1
ATOM 5161 C CA . GLY B 1 282 ? -2.023 -19.359 -15.508 1 96 282 GLY B CA 1
ATOM 5162 C C . GLY B 1 282 ? -0.864 -20.219 -15.047 1 96 282 GLY B C 1
ATOM 5163 O O . GLY B 1 282 ? 0.207 -19.703 -14.719 1 96 282 GLY B O 1
ATOM 5164 N N . LEU B 1 283 ? -1.071 -21.469 -14.945 1 97.88 283 LEU B N 1
ATOM 5165 C CA . LEU B 1 283 ? -0.01 -22.406 -14.609 1 97.88 283 LEU B CA 1
ATOM 5166 C C . LEU B 1 283 ? 1.118 -22.344 -15.633 1 97.88 283 LEU B C 1
ATOM 5168 O O . LEU B 1 283 ? 2.291 -22.25 -15.266 1 97.88 283 LEU B O 1
ATOM 5172 N N . ALA B 1 284 ? 0.763 -22.391 -16.906 1 97.62 284 ALA B N 1
ATOM 5173 C CA . ALA B 1 284 ? 1.763 -22.328 -17.969 1 97.62 284 ALA B CA 1
ATOM 5174 C C . ALA B 1 284 ? 2.574 -21.031 -17.875 1 97.62 284 ALA B C 1
ATOM 5176 O O . ALA B 1 284 ? 3.791 -21.047 -18.078 1 97.62 284 ALA B O 1
ATOM 5177 N N . LEU B 1 285 ? 1.87 -19.969 -17.594 1 96.5 285 LEU B N 1
ATOM 5178 C CA . LEU B 1 285 ? 2.525 -18.672 -17.469 1 96.5 285 LEU B CA 1
ATOM 5179 C C . LEU B 1 285 ? 3.576 -18.703 -16.359 1 96.5 285 LEU B C 1
ATOM 5181 O O . LEU B 1 285 ? 4.75 -18.422 -16.609 1 96.5 285 LEU B O 1
ATOM 5185 N N . ASN B 1 286 ? 3.189 -19.078 -15.188 1 97.19 286 ASN B N 1
ATOM 5186 C CA . ASN B 1 286 ? 4.086 -19.062 -14.039 1 97.19 286 ASN B CA 1
ATOM 5187 C C . ASN B 1 286 ? 5.195 -20.094 -14.18 1 97.19 286 ASN B C 1
ATOM 5189 O O . ASN B 1 286 ? 6.332 -19.859 -13.766 1 97.19 286 ASN B O 1
ATOM 5193 N N . PHE B 1 287 ? 4.848 -21.203 -14.734 1 97.94 287 PHE B N 1
ATOM 5194 C CA . PHE B 1 287 ? 5.844 -22.234 -14.977 1 97.94 287 PHE B CA 1
ATOM 5195 C C . PHE B 1 287 ? 6.926 -21.734 -15.93 1 97.94 287 PHE B C 1
ATOM 5197 O O . PHE B 1 287 ? 8.117 -21.969 -15.703 1 97.94 287 PHE B O 1
ATOM 5204 N N . SER B 1 288 ? 6.516 -21.047 -16.953 1 97.25 288 SER B N 1
ATOM 5205 C CA . SER B 1 288 ? 7.48 -20.484 -17.891 1 97.25 288 SER B CA 1
ATOM 5206 C C . SER B 1 288 ? 8.367 -19.453 -17.203 1 97.25 288 SER B C 1
ATOM 5208 O O . SER B 1 288 ? 9.562 -19.359 -17.484 1 97.25 288 SER B O 1
ATOM 5210 N N . VAL B 1 289 ? 7.82 -18.641 -16.359 1 95.62 289 VAL B N 1
ATOM 5211 C CA . VAL B 1 289 ? 8.586 -17.656 -15.602 1 95.62 289 VAL B CA 1
ATOM 5212 C C . VAL B 1 289 ? 9.625 -18.375 -14.734 1 95.62 289 VAL B C 1
ATOM 5214 O O . VAL B 1 289 ? 10.766 -17.906 -14.609 1 95.62 289 VAL B O 1
ATOM 5217 N N . PHE B 1 290 ? 9.25 -19.484 -14.148 1 97.25 290 PHE B N 1
ATOM 5218 C CA . PHE B 1 290 ? 10.156 -20.281 -13.336 1 97.25 290 PHE B CA 1
ATOM 5219 C C . PHE B 1 290 ? 11.375 -20.703 -14.148 1 97.25 290 PHE B C 1
ATOM 5221 O O . PHE B 1 290 ? 12.508 -20.562 -13.695 1 97.25 290 PHE B O 1
ATOM 5228 N N . TYR B 1 291 ? 11.148 -21.203 -15.336 1 97.44 291 TYR B N 1
ATOM 5229 C CA . TYR B 1 291 ? 12.242 -21.625 -16.203 1 97.44 291 TYR B CA 1
ATOM 5230 C C . TYR B 1 291 ? 13.148 -20.453 -16.547 1 97.44 291 TYR B C 1
ATOM 5232 O O . TYR B 1 291 ? 14.375 -20.594 -16.562 1 97.44 291 TYR B O 1
ATOM 5240 N N . TYR B 1 292 ? 12.586 -19.359 -16.766 1 93.75 292 TYR B N 1
ATOM 5241 C CA . TYR B 1 292 ? 13.359 -18.203 -17.203 1 93.75 292 TYR B CA 1
ATOM 5242 C C . TYR B 1 292 ? 14.125 -17.578 -16.047 1 93.75 292 TYR B C 1
ATOM 5244 O O . TYR B 1 292 ? 15.336 -17.375 -16.125 1 93.75 292 TYR B O 1
ATOM 5252 N N . GLU B 1 293 ? 13.398 -17.312 -14.953 1 92.56 293 GLU B N 1
ATOM 5253 C CA . GLU B 1 293 ? 13.938 -16.469 -13.883 1 92.56 293 GLU B CA 1
ATOM 5254 C C . GLU B 1 293 ? 14.734 -17.297 -12.883 1 92.56 293 GLU B C 1
ATOM 5256 O O . GLU B 1 293 ? 15.688 -16.812 -12.273 1 92.56 293 GLU B O 1
ATOM 5261 N N . ILE B 1 294 ? 14.312 -18.5 -12.672 1 95.31 294 ILE B N 1
ATOM 5262 C CA . ILE B 1 294 ? 14.906 -19.281 -11.586 1 95.31 294 ILE B CA 1
ATOM 5263 C C . ILE B 1 294 ? 15.914 -20.281 -12.156 1 95.31 294 ILE B C 1
ATOM 5265 O O . ILE B 1 294 ? 17.047 -20.375 -11.656 1 95.31 294 ILE B O 1
ATOM 5269 N N . LEU B 1 295 ? 15.492 -21 -13.234 1 96 295 LEU B N 1
ATOM 5270 C CA . LEU B 1 295 ? 16.359 -22.047 -13.773 1 96 295 LEU B CA 1
ATOM 5271 C C . LEU B 1 295 ? 17.25 -21.5 -14.875 1 96 295 LEU B C 1
ATOM 5273 O O . LEU B 1 295 ? 18.109 -22.219 -15.406 1 96 295 LEU B O 1
ATOM 5277 N N . ASN B 1 296 ? 17.109 -20.266 -15.266 1 93.31 296 ASN B N 1
ATOM 5278 C CA . ASN B 1 296 ? 17.906 -19.609 -16.312 1 93.31 296 ASN B CA 1
ATOM 5279 C C . ASN B 1 296 ? 17.891 -20.422 -17.609 1 93.31 296 ASN B C 1
ATOM 5281 O O . ASN B 1 296 ? 18.938 -20.672 -18.203 1 93.31 296 ASN B O 1
ATOM 5285 N N . SER B 1 297 ? 16.766 -20.891 -17.938 1 95.62 297 SER B N 1
ATOM 5286 C CA . SER B 1 297 ? 16.531 -21.625 -19.172 1 95.62 297 SER B CA 1
ATOM 5287 C C . SER B 1 297 ? 15.523 -20.906 -20.062 1 95.62 297 SER B C 1
ATOM 5289 O O . SER B 1 297 ? 14.375 -21.344 -20.203 1 95.62 297 SER B O 1
ATOM 5291 N N . PRO B 1 298 ? 15.977 -19.859 -20.719 1 94.5 298 PRO B N 1
ATOM 5292 C CA . PRO B 1 298 ? 15.055 -19.062 -21.531 1 94.5 298 PRO B CA 1
ATOM 5293 C C . PRO B 1 298 ? 14.414 -19.844 -22.672 1 94.5 298 PRO B C 1
ATOM 5295 O O . PRO B 1 298 ? 13.258 -19.609 -23.016 1 94.5 298 PRO B O 1
ATOM 5298 N N . ASP B 1 299 ? 15.141 -20.828 -23.219 1 95.12 299 ASP B N 1
ATOM 5299 C CA . ASP B 1 299 ? 14.602 -21.609 -24.328 1 95.12 299 ASP B CA 1
ATOM 5300 C C . ASP B 1 299 ? 13.406 -22.453 -23.859 1 95.12 299 ASP B C 1
ATOM 5302 O O . ASP B 1 299 ? 12.375 -22.484 -24.531 1 95.12 299 ASP B O 1
ATOM 5306 N N . ARG B 1 300 ? 13.609 -23.094 -22.797 1 96.5 300 ARG B N 1
ATOM 5307 C CA . ARG B 1 300 ? 12.516 -23.891 -22.25 1 96.5 300 ARG B CA 1
ATOM 5308 C C . ARG B 1 300 ? 11.336 -23 -21.875 1 96.5 300 ARG B C 1
ATOM 5310 O O . ARG B 1 300 ? 10.18 -23.375 -22.062 1 96.5 300 ARG B O 1
ATOM 5317 N N . ALA B 1 301 ? 11.625 -21.828 -21.297 1 96.62 301 ALA B N 1
ATOM 5318 C CA . ALA B 1 301 ? 10.594 -20.875 -20.906 1 96.62 301 ALA B CA 1
ATOM 5319 C C . ALA B 1 301 ? 9.766 -20.453 -22.125 1 96.62 301 ALA B C 1
ATOM 5321 O O . ALA B 1 301 ? 8.539 -20.484 -22.094 1 96.62 301 ALA B O 1
ATOM 5322 N N . CYS B 1 302 ? 10.469 -20.125 -23.172 1 95.19 302 CYS B N 1
ATOM 5323 C CA . CYS B 1 302 ? 9.805 -19.656 -24.375 1 95.19 302 CYS B CA 1
ATOM 5324 C C . CYS B 1 302 ? 8.984 -20.781 -25.016 1 95.19 302 CYS B C 1
ATOM 5326 O O . CYS B 1 302 ? 7.871 -20.547 -25.484 1 95.19 302 CYS B O 1
ATOM 5328 N N . SER B 1 303 ? 9.57 -21.938 -25.047 1 97.12 303 SER B N 1
ATOM 5329 C CA . SER B 1 303 ? 8.875 -23.078 -25.625 1 97.12 303 SER B CA 1
ATOM 5330 C C . SER B 1 303 ? 7.566 -23.359 -24.891 1 97.12 303 SER B C 1
ATOM 5332 O O . SER B 1 303 ? 6.523 -23.547 -25.531 1 97.12 303 SER B O 1
ATOM 5334 N N . LEU B 1 304 ? 7.648 -23.359 -23.609 1 97.25 304 LEU B N 1
ATOM 5335 C CA . LEU B 1 304 ? 6.473 -23.641 -22.781 1 97.25 304 LEU B CA 1
ATOM 5336 C C . LEU B 1 304 ? 5.418 -22.547 -22.969 1 97.25 304 LEU B C 1
ATOM 5338 O O . LEU B 1 304 ? 4.234 -22.844 -23.141 1 97.25 304 LEU B O 1
ATOM 5342 N N . ALA B 1 305 ? 5.785 -21.312 -22.922 1 96.5 305 ALA B N 1
ATOM 5343 C CA . ALA B 1 305 ? 4.871 -20.188 -23.078 1 96.5 305 ALA B CA 1
ATOM 5344 C C . ALA B 1 305 ? 4.215 -20.219 -24.453 1 96.5 305 ALA B C 1
ATOM 5346 O O . ALA B 1 305 ? 3.008 -20 -24.578 1 96.5 305 ALA B O 1
ATOM 5347 N N . LYS B 1 306 ? 4.977 -20.453 -25.484 1 96.81 306 LYS B N 1
ATOM 5348 C CA . LYS B 1 306 ? 4.477 -20.484 -26.859 1 96.81 306 LYS B CA 1
ATOM 5349 C C . LYS B 1 306 ? 3.488 -21.641 -27.047 1 96.81 306 LYS B C 1
ATOM 5351 O O . LYS B 1 306 ? 2.443 -21.469 -27.672 1 96.81 306 LYS B O 1
ATOM 5356 N N . GLN B 1 307 ? 3.895 -22.734 -26.562 1 97.44 307 GLN B N 1
ATOM 5357 C CA . GLN B 1 307 ? 3.014 -23.906 -26.672 1 97.44 307 GLN B CA 1
ATOM 5358 C C . GLN B 1 307 ? 1.659 -23.625 -26.016 1 97.44 307 GLN B C 1
ATOM 5360 O O . GLN B 1 307 ? 0.615 -23.906 -26.609 1 97.44 307 GLN B O 1
ATOM 5365 N N . ALA B 1 308 ? 1.684 -23.141 -24.828 1 97.19 308 ALA B N 1
ATOM 5366 C CA . ALA B 1 308 ? 0.442 -22.828 -24.125 1 97.19 308 ALA B CA 1
ATOM 5367 C C . ALA B 1 308 ? -0.39 -21.812 -24.906 1 97.19 308 ALA B C 1
ATOM 5369 O O . ALA B 1 308 ? -1.608 -21.969 -25.031 1 97.19 308 ALA B O 1
ATOM 5370 N N . PHE B 1 309 ? 0.243 -20.828 -25.438 1 95.56 309 PHE B N 1
ATOM 5371 C CA . PHE B 1 309 ? -0.426 -19.797 -26.219 1 95.56 309 PHE B CA 1
ATOM 5372 C C . PHE B 1 309 ? -1.062 -20.375 -27.469 1 95.56 309 PHE B C 1
ATOM 5374 O O . PHE B 1 309 ? -2.24 -20.141 -27.734 1 95.56 309 PHE B O 1
ATOM 5381 N N . ASP B 1 310 ? -0.338 -21.172 -28.188 1 96 310 ASP B N 1
ATOM 5382 C CA . ASP B 1 310 ? -0.798 -21.75 -29.453 1 96 310 ASP B CA 1
ATOM 5383 C C . ASP B 1 310 ? -1.959 -22.719 -29.219 1 96 310 ASP B C 1
ATOM 5385 O O . ASP B 1 310 ? -2.928 -22.719 -29.984 1 96 310 ASP B O 1
ATOM 5389 N N . GLU B 1 311 ? -1.834 -23.484 -28.156 1 95.88 311 GLU B N 1
ATOM 5390 C CA . GLU B 1 311 ? -2.904 -24.422 -27.844 1 95.88 311 GLU B CA 1
ATOM 5391 C C . GLU B 1 311 ? -4.191 -23.703 -27.469 1 95.88 311 GLU B C 1
ATOM 5393 O O . GLU B 1 311 ? -5.289 -24.141 -27.812 1 95.88 311 GLU B O 1
ATOM 5398 N N . ALA B 1 312 ? -4.062 -22.656 -26.781 1 94.5 312 ALA B N 1
ATOM 5399 C CA . ALA B 1 312 ? -5.234 -21.875 -26.391 1 94.5 312 ALA B CA 1
ATOM 5400 C C . ALA B 1 312 ? -5.902 -21.234 -27.594 1 94.5 312 ALA B C 1
ATOM 5402 O O . ALA B 1 312 ? -7.129 -21.203 -27.688 1 94.5 312 ALA B O 1
ATOM 5403 N N . ILE B 1 313 ? -5.094 -20.703 -28.531 1 91.94 313 ILE B N 1
ATOM 5404 C CA . ILE B 1 313 ? -5.598 -20.062 -29.734 1 91.94 313 ILE B CA 1
ATOM 5405 C C . ILE B 1 313 ? -6.41 -21.062 -30.547 1 91.94 313 ILE B C 1
ATOM 5407 O O . ILE B 1 313 ? -7.441 -20.719 -31.125 1 91.94 313 ILE B O 1
ATOM 5411 N N . ALA B 1 314 ? -5.961 -22.219 -30.547 1 90.56 314 ALA B N 1
ATOM 5412 C CA . ALA B 1 314 ? -6.582 -23.281 -31.344 1 90.56 314 ALA B CA 1
ATOM 5413 C C . ALA B 1 314 ? -7.984 -23.609 -30.844 1 90.56 314 ALA B C 1
ATOM 5415 O O . ALA B 1 314 ? -8.844 -24.047 -31.594 1 90.56 314 ALA B O 1
ATOM 5416 N N . GLU B 1 315 ? -8.227 -23.281 -29.562 1 88.5 315 GLU B N 1
ATOM 5417 C CA . GLU B 1 315 ? -9.516 -23.641 -28.969 1 88.5 315 GLU B CA 1
ATOM 5418 C C . GLU B 1 315 ? -10.266 -22.406 -28.484 1 88.5 315 GLU B C 1
ATOM 5420 O O . GLU B 1 315 ? -11.133 -22.5 -27.609 1 88.5 315 GLU B O 1
ATOM 5425 N N . LEU B 1 316 ? -9.984 -21.266 -28.969 1 82.69 316 LEU B N 1
ATOM 5426 C CA . LEU B 1 316 ? -10.57 -20.016 -28.516 1 82.69 316 LEU B CA 1
ATOM 5427 C C . LEU B 1 316 ? -12.055 -19.953 -28.859 1 82.69 316 LEU B C 1
ATOM 5429 O O . LEU B 1 316 ? -12.844 -19.344 -28.141 1 82.69 316 LEU B O 1
ATOM 5433 N N . ASP B 1 317 ? -12.406 -20.594 -29.969 1 78.44 317 ASP B N 1
ATOM 5434 C CA . ASP B 1 317 ? -13.773 -20.531 -30.469 1 78.44 317 ASP B CA 1
ATOM 5435 C C . ASP B 1 317 ? -14.734 -21.297 -29.562 1 78.44 317 ASP B C 1
ATOM 5437 O O . ASP B 1 317 ? -15.938 -21.047 -29.578 1 78.44 317 ASP B O 1
ATOM 5441 N N . THR B 1 318 ? -14.164 -22.094 -28.703 1 77.81 318 THR B N 1
ATOM 5442 C CA . THR B 1 318 ? -15.008 -22.922 -27.844 1 77.81 318 THR B CA 1
ATOM 5443 C C . THR B 1 318 ? -15.258 -22.234 -26.5 1 77.81 318 THR B C 1
ATOM 5445 O O . THR B 1 318 ? -16.078 -22.703 -25.703 1 77.81 318 THR B O 1
ATOM 5448 N N . LEU B 1 319 ? -14.625 -21.141 -26.234 1 75.88 319 LEU B N 1
ATOM 5449 C CA . LEU B 1 319 ? -14.656 -20.484 -24.938 1 75.88 319 LEU B CA 1
ATOM 5450 C C . LEU B 1 319 ? -15.961 -19.719 -24.75 1 75.88 319 LEU B C 1
ATOM 5452 O O . LEU B 1 319 ? -16.422 -19.031 -25.672 1 75.88 319 LEU B O 1
ATOM 5456 N N . GLY B 1 320 ? -16.578 -20.125 -23.656 1 70.12 320 GLY B N 1
ATOM 5457 C CA . GLY B 1 320 ? -17.734 -19.328 -23.266 1 70.12 320 GLY B CA 1
ATOM 5458 C C . GLY B 1 320 ? -17.375 -17.891 -22.938 1 70.12 320 GLY B C 1
ATOM 5459 O O . GLY B 1 320 ? -16.203 -17.547 -22.797 1 70.12 320 GLY B O 1
ATOM 5460 N N . GLU B 1 321 ? -18.328 -17.031 -22.922 1 65.25 321 GLU B N 1
ATOM 5461 C CA . GLU B 1 321 ? -18.203 -15.586 -22.734 1 65.25 321 GLU B CA 1
ATOM 5462 C C . GLU B 1 321 ? -17.562 -15.258 -21.391 1 65.25 321 GLU B C 1
ATOM 5464 O O . GLU B 1 321 ? -16.75 -14.336 -21.297 1 65.25 321 GLU B O 1
ATOM 5469 N N . GLU B 1 322 ? -17.922 -16.125 -20.375 1 67.44 322 GLU B N 1
ATOM 5470 C CA . GLU B 1 322 ? -17.5 -15.773 -19.016 1 67.44 322 GLU B CA 1
ATOM 5471 C C . GLU B 1 322 ? -16 -15.984 -18.844 1 67.44 322 GLU B C 1
ATOM 5473 O O . GLU B 1 322 ? -15.328 -15.188 -18.172 1 67.44 322 GLU B O 1
ATOM 5478 N N . SER B 1 323 ? -15.469 -17.016 -19.438 1 72 323 SER B N 1
ATOM 5479 C CA . SER B 1 323 ? -14.062 -17.375 -19.25 1 72 323 SER B CA 1
ATOM 5480 C C . SER B 1 323 ? -13.18 -16.672 -20.281 1 72 323 SER B C 1
ATOM 5482 O O . SER B 1 323 ? -11.961 -16.641 -20.141 1 72 323 SER B O 1
ATOM 5484 N N . TYR B 1 324 ? -13.883 -16.031 -21.141 1 77.5 324 TYR B N 1
ATOM 5485 C CA . TYR B 1 324 ? -13.18 -15.461 -22.281 1 77.5 324 TYR B CA 1
ATOM 5486 C C . TYR B 1 324 ? -12.266 -14.32 -21.844 1 77.5 324 TYR B C 1
ATOM 5488 O O . TYR B 1 324 ? -11.109 -14.25 -22.25 1 77.5 324 TYR B O 1
ATOM 5496 N N . LYS B 1 325 ? -12.742 -13.531 -20.984 1 80.5 325 LYS B N 1
ATOM 5497 C CA . LYS B 1 325 ? -11.961 -12.375 -20.547 1 80.5 325 LYS B CA 1
ATOM 5498 C C . LYS B 1 325 ? -10.719 -12.805 -19.781 1 80.5 325 LYS B C 1
ATOM 5500 O O . LYS B 1 325 ? -9.617 -12.336 -20.062 1 80.5 325 LYS B O 1
ATOM 5505 N N . ASP B 1 326 ? -10.836 -13.688 -18.906 1 84.56 326 ASP B N 1
ATOM 5506 C CA . ASP B 1 326 ? -9.719 -14.156 -18.094 1 84.56 326 ASP B CA 1
ATOM 5507 C C . ASP B 1 326 ? -8.68 -14.875 -18.953 1 84.56 326 ASP B C 1
ATOM 5509 O O . ASP B 1 326 ? -7.48 -14.609 -18.828 1 84.56 326 ASP B O 1
ATOM 5513 N N . SER B 1 327 ? -9.195 -15.719 -19.797 1 89 327 SER B N 1
ATOM 5514 C CA . SER B 1 327 ? -8.297 -16.5 -20.641 1 89 327 SER B CA 1
ATOM 5515 C C . SER B 1 327 ? -7.508 -15.602 -21.578 1 89 327 SER B C 1
ATOM 5517 O O . SER B 1 327 ? -6.293 -15.75 -21.719 1 89 327 SER B O 1
ATOM 5519 N N . THR B 1 328 ? -8.156 -14.633 -22.125 1 87.44 328 THR B N 1
ATOM 5520 C CA . THR B 1 328 ? -7.496 -13.75 -23.078 1 87.44 328 THR B CA 1
ATOM 5521 C C . THR B 1 328 ? -6.465 -12.875 -22.375 1 87.44 328 THR B C 1
ATOM 5523 O O . THR B 1 328 ? -5.418 -12.562 -22.938 1 87.44 328 THR B O 1
ATOM 5526 N N . LEU B 1 329 ? -6.766 -12.477 -21.234 1 87.81 329 LEU B N 1
ATOM 5527 C CA . LEU B 1 329 ? -5.816 -11.688 -20.453 1 87.81 329 LEU B CA 1
ATOM 5528 C C . LEU B 1 329 ? -4.535 -12.469 -20.188 1 87.81 329 LEU B C 1
ATOM 5530 O O . LEU B 1 329 ? -3.434 -11.953 -20.391 1 87.81 329 LEU B O 1
ATOM 5534 N N . ILE B 1 330 ? -4.676 -13.719 -19.828 1 91.31 330 ILE B N 1
ATOM 5535 C CA . ILE B 1 330 ? -3.508 -14.539 -19.5 1 91.31 330 ILE B CA 1
ATOM 5536 C C . ILE B 1 330 ? -2.729 -14.836 -20.781 1 91.31 330 ILE B C 1
ATOM 5538 O O . ILE B 1 330 ? -1.495 -14.867 -20.781 1 91.31 330 ILE B O 1
ATOM 5542 N N . MET B 1 331 ? -3.479 -15.023 -21.828 1 91.56 331 MET B N 1
ATOM 5543 C CA . MET B 1 331 ? -2.83 -15.234 -23.125 1 91.56 331 MET B CA 1
ATOM 5544 C C . MET B 1 331 ? -1.99 -14.023 -23.516 1 91.56 331 MET B C 1
ATOM 5546 O O . MET B 1 331 ? -0.883 -14.172 -24.031 1 91.56 331 MET B O 1
ATOM 5550 N N . GLN B 1 332 ? -2.504 -12.859 -23.281 1 88.12 332 GLN B N 1
ATOM 5551 C CA . GLN B 1 332 ? -1.759 -11.641 -23.562 1 88.12 332 GLN B CA 1
ATOM 5552 C C . GLN B 1 332 ? -0.484 -11.57 -22.719 1 88.12 332 GLN B C 1
ATOM 5554 O O . GLN B 1 332 ? 0.57 -11.172 -23.219 1 88.12 332 GLN B O 1
ATOM 5559 N N . LEU B 1 333 ? -0.597 -11.977 -21.547 1 90.81 333 LEU B N 1
ATOM 5560 C CA . LEU B 1 333 ? 0.571 -11.992 -20.672 1 90.81 333 LEU B CA 1
ATOM 5561 C C . LEU B 1 333 ? 1.63 -12.961 -21.203 1 90.81 333 LEU B C 1
ATOM 5563 O O . LEU B 1 333 ? 2.824 -12.656 -21.156 1 90.81 333 LEU B O 1
ATOM 5567 N N . LEU B 1 334 ? 1.173 -14.102 -21.609 1 93.62 334 LEU B N 1
ATOM 5568 C CA . LEU B 1 334 ? 2.086 -15.07 -22.219 1 93.62 334 LEU B CA 1
ATOM 5569 C C . LEU B 1 334 ? 2.807 -14.461 -23.406 1 93.62 334 LEU B C 1
ATOM 5571 O O . LEU B 1 334 ? 4.027 -14.586 -23.547 1 93.62 334 LEU B O 1
ATOM 5575 N N . ARG B 1 335 ? 2.08 -13.789 -24.203 1 91.06 335 ARG B N 1
ATOM 5576 C CA . ARG B 1 335 ? 2.639 -13.148 -25.375 1 91.06 335 ARG B CA 1
ATOM 5577 C C . ARG B 1 335 ? 3.619 -12.047 -25 1 91.06 335 ARG B C 1
ATOM 5579 O O . ARG B 1 335 ? 4.684 -11.914 -25.594 1 91.06 335 ARG B O 1
ATOM 5586 N N . ASP B 1 336 ? 3.287 -11.219 -24.094 1 87.56 336 ASP B N 1
ATOM 5587 C CA . ASP B 1 336 ? 4.152 -10.133 -23.625 1 87.56 336 ASP B CA 1
ATOM 5588 C C . ASP B 1 336 ? 5.488 -10.68 -23.109 1 87.56 336 ASP B C 1
ATOM 5590 O O . ASP B 1 336 ? 6.543 -10.125 -23.422 1 87.56 336 ASP B O 1
ATOM 5594 N N . ASN B 1 337 ? 5.414 -11.742 -22.328 1 89.12 337 ASN B N 1
ATOM 5595 C CA . ASN B 1 337 ? 6.645 -12.352 -21.828 1 89.12 337 ASN B CA 1
ATOM 5596 C C . ASN B 1 337 ? 7.508 -12.883 -22.969 1 89.12 337 ASN B C 1
ATOM 5598 O O . ASN B 1 337 ? 8.727 -12.711 -22.953 1 89.12 337 ASN B O 1
ATOM 5602 N N . LEU B 1 338 ? 6.82 -13.492 -23.922 1 90.94 338 LEU B N 1
ATOM 5603 C CA . LEU B 1 338 ? 7.551 -14.016 -25.062 1 90.94 338 LEU B CA 1
ATOM 5604 C C . LEU B 1 338 ? 8.281 -12.898 -25.797 1 90.94 338 LEU B C 1
ATOM 5606 O O . LEU B 1 338 ? 9.445 -13.062 -26.188 1 90.94 338 LEU B O 1
ATOM 5610 N N . THR B 1 339 ? 7.684 -11.781 -25.891 1 87.56 339 THR B N 1
ATOM 5611 C CA . THR B 1 339 ? 8.273 -10.625 -26.562 1 87.56 339 THR B CA 1
ATOM 5612 C C . THR B 1 339 ? 9.461 -10.086 -25.766 1 87.56 339 THR B C 1
ATOM 5614 O O . THR B 1 339 ? 10.523 -9.82 -26.344 1 87.56 339 THR B O 1
ATOM 5617 N N . LEU B 1 340 ? 9.242 -10 -24.562 1 86.94 340 LEU B N 1
ATOM 5618 C CA . LEU B 1 340 ? 10.289 -9.492 -23.672 1 86.94 340 LEU B CA 1
ATOM 5619 C C . LEU B 1 340 ? 11.508 -10.414 -23.703 1 86.94 340 LEU B C 1
ATOM 5621 O O . LEU B 1 340 ? 12.633 -9.953 -23.859 1 86.94 340 LEU B O 1
ATOM 5625 N N . TRP B 1 341 ? 11.289 -11.695 -23.547 1 89.75 341 TRP B N 1
ATOM 5626 C CA . TRP B 1 341 ? 12.367 -12.664 -23.422 1 89.75 341 TRP B CA 1
ATOM 5627 C C . TRP B 1 341 ? 13.133 -12.805 -24.734 1 89.75 341 TRP B C 1
ATOM 5629 O O . TRP B 1 341 ? 14.352 -12.969 -24.734 1 89.75 341 TRP B O 1
ATOM 5639 N N . THR B 1 342 ? 12.461 -12.773 -25.781 1 87 342 THR B N 1
ATOM 5640 C CA . THR B 1 342 ? 13.117 -12.867 -27.078 1 87 342 THR B CA 1
ATOM 5641 C C . THR B 1 342 ? 13.961 -11.625 -27.344 1 87 342 THR B C 1
ATOM 5643 O O . THR B 1 342 ? 15.031 -11.711 -27.953 1 87 342 THR B O 1
ATOM 5646 N N . SER B 1 343 ? 13.5 -10.469 -26.906 1 82.19 343 SER B N 1
ATOM 5647 C CA . SER B 1 343 ? 14.281 -9.242 -27.031 1 82.19 343 SER B CA 1
ATOM 5648 C C . SER B 1 343 ? 15.547 -9.305 -26.172 1 82.19 343 SER B C 1
ATOM 5650 O O . SER B 1 343 ? 16.625 -8.883 -26.609 1 82.19 343 SER B O 1
ATOM 5652 N N . ASP B 1 344 ? 15.461 -9.852 -25.078 1 79.44 344 ASP B N 1
ATOM 5653 C CA . ASP B 1 344 ? 16.594 -9.977 -24.156 1 79.44 344 ASP B CA 1
ATOM 5654 C C . ASP B 1 344 ? 17.641 -10.938 -24.719 1 79.44 344 ASP B C 1
ATOM 5656 O O . ASP B 1 344 ? 18.844 -10.711 -24.562 1 79.44 344 ASP B O 1
ATOM 5660 N N . MET B 1 345 ? 17.188 -12 -25.266 1 80.56 345 MET B N 1
ATOM 5661 C CA . MET B 1 345 ? 18.094 -13.016 -25.812 1 80.56 345 MET B CA 1
ATOM 5662 C C . MET B 1 345 ? 18.859 -12.469 -27.016 1 80.56 345 MET B C 1
ATOM 5664 O O . MET B 1 345 ? 20 -12.852 -27.25 1 80.56 345 MET B O 1
ATOM 5668 N N . GLN B 1 346 ? 18.203 -11.562 -27.734 1 71.44 346 GLN B N 1
ATOM 5669 C CA . GLN B 1 346 ? 18.859 -10.945 -28.875 1 71.44 346 GLN B CA 1
ATOM 5670 C C . GLN B 1 346 ? 19.891 -9.914 -28.438 1 71.44 346 GLN B C 1
ATOM 5672 O O . GLN B 1 346 ? 20.938 -9.781 -29.047 1 71.44 346 GLN B O 1
ATOM 5677 N N . ASP B 1 347 ? 19.578 -9.172 -27.5 1 66.75 347 ASP B N 1
ATOM 5678 C CA . ASP B 1 347 ? 20.5 -8.164 -26.984 1 66.75 347 ASP B CA 1
ATOM 5679 C C . ASP B 1 347 ? 21.734 -8.82 -26.359 1 66.75 347 ASP B C 1
ATOM 5681 O O . ASP B 1 347 ? 22.859 -8.312 -26.5 1 66.75 347 ASP B O 1
ATOM 5685 N N . ASP B 1 348 ? 21.516 -9.852 -25.688 1 65.5 348 ASP B N 1
ATOM 5686 C CA . ASP B 1 348 ? 22.656 -10.57 -25.109 1 65.5 348 ASP B CA 1
ATOM 5687 C C . ASP B 1 348 ? 23.516 -11.203 -26.188 1 65.5 348 ASP B C 1
ATOM 5689 O O . ASP B 1 348 ? 24.734 -11.266 -26.062 1 65.5 348 ASP B O 1
ATOM 5693 N N . GLY B 1 349 ? 22.844 -11.641 -27.203 1 54.31 349 GLY B N 1
ATOM 5694 C CA . GLY B 1 349 ? 23.609 -12.141 -28.328 1 54.31 349 GLY B CA 1
ATOM 5695 C C . GLY B 1 349 ? 24.328 -11.047 -29.094 1 54.31 349 GLY B C 1
ATOM 5696 O O . GLY B 1 349 ? 25.406 -11.273 -29.656 1 54.31 349 GLY B O 1
ATOM 5697 N N . ALA B 1 350 ? 23.625 -9.875 -29.062 1 52.72 350 ALA B N 1
ATOM 5698 C CA . ALA B 1 350 ? 24.266 -8.758 -29.766 1 52.72 350 ALA B CA 1
ATOM 5699 C C . ALA B 1 350 ? 25.453 -8.227 -28.953 1 52.72 350 ALA B C 1
ATOM 5701 O O . ALA B 1 350 ? 26.484 -7.859 -29.516 1 52.72 350 ALA B O 1
ATOM 5702 N N . ASP B 1 351 ? 25.375 -8.102 -27.828 1 53.09 351 ASP B N 1
ATOM 5703 C CA . ASP B 1 351 ? 26.484 -7.629 -27 1 53.09 351 ASP B CA 1
ATOM 5704 C C . ASP B 1 351 ? 27.625 -8.648 -26.984 1 53.09 351 ASP B C 1
ATOM 5706 O O . ASP B 1 351 ? 28.797 -8.273 -26.906 1 53.09 351 ASP B O 1
ATOM 5710 N N . GLU B 1 352 ? 27.344 -9.82 -27.094 1 49.66 352 GLU B N 1
ATOM 5711 C CA . GLU B 1 352 ? 28.391 -10.836 -27.188 1 49.66 352 GLU B CA 1
ATOM 5712 C C . GLU B 1 352 ? 29.109 -10.758 -28.531 1 49.66 352 GLU B C 1
ATOM 5714 O O . GLU B 1 352 ? 30.328 -10.969 -28.594 1 49.66 352 GLU B O 1
ATOM 5719 N N . ILE B 1 353 ? 28.516 -10.43 -29.469 1 45.28 353 ILE B N 1
ATOM 5720 C CA . ILE B 1 353 ? 29.156 -10.273 -30.766 1 45.28 353 ILE B CA 1
ATOM 5721 C C . ILE B 1 353 ? 29.938 -8.953 -30.797 1 45.28 353 ILE B C 1
ATOM 5723 O O . ILE B 1 353 ? 31.062 -8.906 -31.312 1 45.28 353 ILE B O 1
ATOM 5727 N N . LYS B 1 354 ? 29.453 -7.961 -30.25 1 47.56 354 LYS B N 1
ATOM 5728 C CA . LYS B 1 354 ? 30.234 -6.727 -30.219 1 47.56 354 LYS B CA 1
ATOM 5729 C C . LYS B 1 354 ? 31.469 -6.879 -29.328 1 47.56 354 LYS B C 1
ATOM 5731 O O . LYS B 1 354 ? 32.531 -6.328 -29.625 1 47.56 354 LYS B O 1
ATOM 5736 N N . GLU B 1 355 ? 31.438 -7.555 -28.375 1 45.31 355 GLU B N 1
ATOM 5737 C CA . GLU B 1 355 ? 32.625 -7.836 -27.547 1 45.31 355 GLU B CA 1
ATOM 5738 C C . GLU B 1 355 ? 33.562 -8.812 -28.25 1 45.31 355 GLU B C 1
ATOM 5740 O O . GLU B 1 355 ? 34.781 -8.711 -28.125 1 45.31 355 GLU B O 1
ATOM 5745 N N . ALA B 1 356 ? 33.125 -9.766 -29 1 43.16 356 ALA B N 1
ATOM 5746 C CA . ALA B 1 356 ? 34.031 -10.648 -29.75 1 43.16 356 ALA B CA 1
ATOM 5747 C C . ALA B 1 356 ? 34.656 -9.914 -30.938 1 43.16 356 ALA B C 1
ATOM 5749 O O . ALA B 1 356 ? 35.656 -10.367 -31.5 1 43.16 356 ALA B O 1
ATOM 5750 N N . ALA B 1 357 ? 34.062 -8.852 -31.453 1 40.31 357 ALA B N 1
ATOM 5751 C CA . ALA B 1 357 ? 34.594 -8.148 -32.625 1 40.31 357 ALA B CA 1
ATOM 5752 C C . ALA B 1 357 ? 35.594 -7.07 -32.188 1 40.31 357 ALA B C 1
ATOM 5754 O O . ALA B 1 357 ? 36.156 -6.367 -33 1 40.31 357 ALA B O 1
ATOM 5755 N N . ALA B 1 358 ? 35.656 -6.816 -30.938 1 45.12 358 ALA B N 1
ATOM 5756 C CA . ALA B 1 358 ? 36.75 -5.879 -30.641 1 45.12 358 ALA B CA 1
ATOM 5757 C C . ALA B 1 358 ? 38.094 -6.5 -30.938 1 45.12 358 ALA B C 1
ATOM 5759 O O . ALA B 1 358 ? 38.406 -7.602 -30.484 1 45.12 358 ALA B O 1
ATOM 5760 N N . PRO B 1 359 ? 38.781 -6.059 -32.031 1 44.62 359 PRO B N 1
ATOM 5761 C CA . PRO B 1 359 ? 40.094 -6.566 -32.531 1 44.62 359 PRO B CA 1
ATOM 5762 C C . PRO B 1 359 ? 41.094 -6.746 -31.391 1 44.62 359 PRO B C 1
ATOM 5764 O O . PRO B 1 359 ? 41.125 -5.957 -30.438 1 44.62 359 PRO B O 1
ATOM 5767 N N . LYS B 1 360 ? 41.375 -7.996 -31.094 1 42.03 360 LYS B N 1
ATOM 5768 C CA . LYS B 1 360 ? 42.562 -8.25 -30.281 1 42.03 360 LYS B CA 1
ATOM 5769 C C . LYS B 1 360 ? 43.75 -7.465 -30.797 1 42.03 360 LYS B C 1
ATOM 5771 O O . LYS B 1 360 ? 44.156 -7.598 -31.969 1 42.03 360 LYS B O 1
ATOM 5776 N N . GLY B 1 361 ? 43.969 -6.168 -30.453 1 36.62 361 GLY B N 1
ATOM 5777 C CA . GLY B 1 361 ? 45.188 -5.434 -30.75 1 36.62 361 GLY B CA 1
ATOM 5778 C C . GLY B 1 361 ? 46.438 -6.27 -30.578 1 36.62 361 GLY B C 1
ATOM 5779 O O . GLY B 1 361 ? 46.562 -7.031 -29.625 1 36.62 361 GLY B O 1
ATOM 5780 N N . ASP B 1 362 ? 46.969 -6.77 -31.641 1 37.69 362 ASP B N 1
ATOM 5781 C CA . ASP B 1 362 ? 48.281 -7.375 -31.891 1 37.69 362 ASP B CA 1
ATOM 5782 C C . ASP B 1 362 ? 49.406 -6.621 -31.156 1 37.69 362 ASP B C 1
ATOM 5784 O O . ASP B 1 362 ? 49.781 -5.52 -31.562 1 37.69 362 ASP B O 1
ATOM 5788 N N . GLY B 1 363 ? 49.375 -6.52 -29.875 1 32.69 363 GLY B N 1
ATOM 5789 C CA . GLY B 1 363 ? 50.531 -5.906 -29.219 1 32.69 363 GLY B CA 1
ATOM 5790 C C . GLY B 1 363 ? 51.844 -6.496 -29.656 1 32.69 363 GLY B C 1
ATOM 5791 O O . GLY B 1 363 ? 52.781 -5.762 -30 1 32.69 363 GLY B O 1
ATOM 5792 N N . GLU B 1 364 ? 52.438 -7.613 -29.109 1 30.25 364 GLU B N 1
ATOM 5793 C CA . GLU B 1 364 ? 53.875 -7.758 -28.844 1 30.25 364 GLU B CA 1
ATOM 5794 C C . GLU B 1 364 ? 54.625 -8.188 -30.109 1 30.25 364 GLU B C 1
ATOM 5796 O O . GLU B 1 364 ? 54.406 -9.281 -30.625 1 30.25 364 GLU B O 1
ATOM 5801 N N . GLN B 1 365 ? 54.906 -7.297 -31.094 1 28.84 365 GLN B N 1
ATOM 5802 C CA . GLN B 1 365 ? 56.031 -7.402 -32.031 1 28.84 365 GLN B CA 1
ATOM 5803 C C . GLN B 1 365 ? 57.344 -7.641 -31.281 1 28.84 365 GLN B C 1
ATOM 5805 O O . GLN B 1 365 ? 57.688 -6.902 -30.359 1 28.84 365 GLN B O 1
ATOM 5810 N N . GLN B 1 366 ? 58.094 -8.844 -31.484 1 24.17 366 GLN B N 1
ATOM 5811 C CA . GLN B 1 366 ? 59.562 -8.977 -31.391 1 24.17 366 GLN B CA 1
ATOM 5812 C C . GLN B 1 366 ? 60.25 -8.109 -32.438 1 24.17 366 GLN B C 1
ATOM 5814 O O . GLN B 1 366 ? 59.844 -8.078 -33.594 1 24.17 366 GLN B O 1
#

Sequence (732 aa):
MFDSNLYHHAIHVQSAWECVIHAFSPDKIKTPVLDSYLFLPVLFSSLTLKLTYNVKQKKLTNQRHYFLLFLPLNRFYPLGASLSPSLSLSLVPFQPDLVPIHSAMASAPSPREEFVYMAKLAEQAERYEEMVEFMEKVSATVDNEELSVEERNLLSVAYKNVIGARRASWRIISSIEQKEESRGNEDHVAVIRDYRSKIEGELSNICDGILKLLDSRLIPSATSGDSKVFYLKMKGDYHRYLAEFKTGGDRKEAAESTLSAYKSAQDIANSELPPTHPIRLGLALNFSVFYYEILNSPDRACSLAKQAFDEAIAELDTLGEESYKDSTLIMQLLRDNLTLWTSDMQDDGADEIKEAAAPKGDGEQQMFDSNLYHHAIHVQSAWECVIHAFSPDKIKTPVLDSYLFLPVLFSSLTLKLTYNVKQKKLTNQRHYFLLFLPLNRFYPLGASLSPSLSLSLVPFQPDLVPIHSAMASAPSPREEFVYMAKLAEQAERYEEMVEFMEKVSATVDNEELSVEERNLLSVAYKNVIGARRASWRIISSIEQKEESRGNEDHVAVIRDYRSKIEGELSNICDGILKLLDSRLIPSATSGDSKVFYLKMKGDYHRYLAEFKTGGDRKEAAESTLSAYKSAQDIANSELPPTHPIRLGLALNFSVFYYEILNSPDRACSLAKQAFDEAIAELDTLGEESYKDSTLIMQLLRDNLTLWTSDMQDDGADEIKEAAAPKGDGEQQ

pLDDT: mean 71.86, std 30.81, range [19.66, 98.69]

Secondary structure (DSSP, 8-state):
---THHHHHHHHHHHHHHHHHHT--GGGGGS----GGGHHHHHHHHHHHHHHHTTSSSS-------------TT----TTS---------------S--------SS---HHHHHHHHHHHHHHTT-HHHHHHHHHHHHHHSSSPPPPHHHHHHHHHHHHHHHHHHHHHHHHHHHHHHHHHHHT-HHHHHHHHHHHHHHHHHHHHHHHHHHHHIIIIIHHH--SHHHHHHHHHHHHHHHHHHHHH--HHHHHHHHHHHHHHHHHHHHHHHHHS-TT-HHHHHHHHHHHHIIIIIS--HHHHHHHHHHHHHHHHHTGGG--HHHHHHHHHHHHHHHHHHHHHHHHHHHHHHHHHHHHTS--------/---THHHHHHHHHHHHHHHHHHT--STTTTS----GGGHHHHHHHHHHHHHHHTTSSSS-------------TT----TTS---------------S--------SS---HHHHHHHHHHHHHHTT-HHHHHHHHHHHHHHSSSPPPPHHHHHHHHHHHHHHHHHHHHHHHHHHHHHHHHHHHT-HHHHHHHHHHHHHHHHHHHHHHHHHHHHIIIIIHHH--SHHHHHHHHHHHHHHHHHHHHH--HHHHHHHHHHHHHHHHHHHHHHHHHS-TT-HHHHHHHHHHHHIIIIIS--HHHHHHHHHHHHHHHHHTGGG--HHHHHHHHHHHHHHHHHHHHHHHHHHHHHHHHHHHHTS--------

Organism: Clitoria ternatea (NCBI:txid43366)